Protein AF-0000000080697615 (afdb_homodimer)

InterPro domains:
  IPR006282 Thiamin pyrophosphokinase [TIGR01378] (57-234)
  IPR006282 Thiamin pyrophosphokinase [cd07995] (45-213)
  IPR007371 Thiamin pyrophosphokinase, catalytic domain [PF04263] (63-151)
  IPR036759 Thiamin pyrophosphokinase, catalytic domain superfamily [G3DSA:3.40.50.10240] (43-241)
  IPR036759 Thiamin pyrophosphokinase, catalytic domain superfamily [SSF63999] (60-153)
  IPR053149 Thiamine pyrophosphokinase [PTHR41299] (43-237)

pLDDT: mean 80.04, std 23.29, range [20.88, 98.75]

Sequence (500 aa):
MSPNCAVFRGGCQKAGRGCETVAFFEATAFSRVYQEREGMMGETVWLLLAGDFVRPSRMPRADEVVIAVDGGMRHAAALGVVPQWWLGDFDSSDALDATSPRLSFPVEKDETDFELALAFVRARWPQAHLWVLGADGDEADHGFANLWVLPRFGLPTLLLGRNGTRAFASGAAAWQLCGQPGDKVSVFALSPLQGLRYQGLRWRADGLALPPFVALAARNALAAEAATVRWQSGDGVVFTPPGVTVVWAGMSPNCAVFRGGCQKAGRGCETVAFFEATAFSRVYQEREGMMGETVWLLLAGDFVRPSRMPRADEVVIAVDGGMRHAAALGVVPQWWLGDFDSSDALDATSPRLSFPVEKDETDFELALAFVRARWPQAHLWVLGADGDEADHGFANLWVLPRFGLPTLLLGRNGTRAFASGAAAWQLCGQPGDKVSVFALSPLQGLRYQGLRWRADGLALPPFVALAARNALAAEAATVRWQSGDGVVFTPPGVTVVWAG

Foldseek 3Di:
DPPQAPDDPDPDDQDDDPPPLLVSVVPDPPCPPPVPVVPCAAAEEEEFEQAAFDDAPDADDPPHAYEYEVNSVVCQVVRVHQHQEYEYQDDPPCPPPRPHRYDHDDPPDPDDSLVSVLSVCCSSHVNYAYEYHRQCHPDPVSVVVSVLCCVVSFHFYWYGHHWWIKTKHFAWFKKKKFAAWQWWKFKAFPAWFFQKAKDQWPDTDGGDTHHHPDRPRGGITGRHRMMMIITHGGMMMMTTGPGMHMDTDD/DDPQQPDDPDPDDQDDDPPPLLVSVVPDPPCPPPVPVLPCAAAEEEEFEQAAFDDAPDADDPPHAYEYEVNSVVCQVVRPHQHQEYEYQDDPPCPPPRPHRYDHDDPPDPDDSLVSVLVVCCSRHVAYAYEYHRQCHPDPVSVVVSVLCCVVSFHFYWYGHHFWIKTKHFAWFKKKKFAAWQWWKFKAFPAWFFQKAKDQWPDTDGGDTHHHPDRPRGGITGNHRMMMIITHGGMMMMTTGPGMHMDTDD

Secondary structure (DSSP, 8-state):
--TT-B-------SSSS---HHHHHHHSTHHHHTTS-----S-EEEEE-SS--PPPSSPPPTTSEEEEEGGGGGGHHHHT---SEEEE---TT-----SS-EEEPPSS-SS-HHHHHHHHHHHH-TT-EEEEES-S-SSHHHHHHHHHTHHHH---EEEEETTEEEEEEESSEEEEEE--TT-EEEEEESS-EEEEEEESBSS--EEEEE-SS--TT-SEEBSSSEEEEEESBSEEEEEE-TT-EEEE--/--TT-B-------SSSS---HHHHHHHSTHHHHTTSS----S-EEEEE-SS--PPPSSPPPTTSEEEEEGGGGGGHHHHT---SEEEE---TT-----SS-EEEPPSS-SS-HHHHHHHHHHHH-TT-EEEEES---SSHHHHHHHHHTHHHH---EEEEETTEEEEEEESSEEEEEE--TT-EEEEEESS-EEEEEEESBSS--EEEEE-SS--TT-SEEBSSSEEEEEESBSEEEEEE-TT-EEEE--

Radius of gyration: 23.94 Å; Cα contacts (8 Å, |Δi|>4): 1175; chains: 2; bounding box: 60×71×45 Å

Nearest PDB structures (foldseek):
  3lm8-assembly6_D  TM=7.750E-01  e=5.392E-15  Bacillus subtilis
  3lm8-assembly1_A  TM=7.821E-01  e=7.785E-15  Bacillus subtilis
  3lm8-assembly5_C  TM=7.900E-01  e=2.491E-14  Bacillus subtilis
  3mel-assembly2_D  TM=7.832E-01  e=1.726E-14  Enterococcus faecalis
  3cq9-assembly2_D  TM=6.881E-01  e=2.045E-12  Lactiplantibacillus plantarum WCFS1

Solvent-accessible surface area (backbone atoms only — not comparable to full-atom values): 26390 Å² total; per-residue (Å²): 131,82,81,66,67,60,77,53,84,62,86,53,75,81,80,84,76,85,70,55,67,63,51,58,57,63,71,36,74,62,58,68,74,63,53,69,81,60,79,64,65,84,30,51,35,36,38,27,35,63,27,57,49,50,83,64,94,64,74,87,54,89,92,42,49,34,32,20,37,54,68,6,51,72,50,29,68,82,66,71,48,79,38,67,33,34,34,30,70,62,57,88,74,63,72,69,85,59,94,38,52,48,46,40,46,47,79,61,54,56,61,48,68,64,54,50,49,51,50,52,43,45,73,74,40,73,60,30,38,36,40,30,38,11,41,31,42,85,42,57,63,46,31,48,44,62,60,48,32,40,70,72,70,45,49,39,31,38,35,28,18,68,47,17,36,39,40,34,33,38,42,55,31,28,37,35,38,36,46,49,62,64,43,47,34,26,44,41,28,78,34,59,27,34,41,29,30,48,42,40,41,65,63,84,36,86,51,40,71,40,60,48,42,52,50,61,51,42,72,36,23,28,60,33,52,46,30,38,44,34,30,55,32,30,31,38,36,37,33,33,46,72,80,49,41,76,40,88,65,79,131,83,79,67,68,59,76,53,82,62,85,55,75,82,83,84,77,85,72,53,70,64,52,59,59,64,70,38,75,62,58,68,75,59,52,69,79,58,80,66,60,89,30,51,34,36,38,26,34,63,26,57,48,49,84,66,94,65,74,88,54,91,90,42,49,35,33,18,37,54,67,6,50,71,51,28,66,82,68,71,49,78,38,67,33,33,36,29,70,63,57,88,72,63,69,71,84,61,95,38,53,51,46,42,47,46,78,62,53,55,60,48,69,65,55,50,49,50,50,52,44,43,74,75,38,75,62,28,37,35,41,29,39,12,41,31,42,84,41,55,61,47,31,46,44,63,59,48,32,42,70,72,70,44,49,38,31,36,34,30,18,68,47,17,36,39,41,33,34,40,43,55,31,30,38,34,38,38,46,48,61,65,43,47,33,27,44,43,26,79,33,58,27,33,41,28,30,48,42,40,42,64,64,81,35,85,51,40,71,40,58,49,42,50,52,61,50,43,73,36,24,28,61,35,50,47,30,38,45,33,30,55,31,31,30,38,36,38,33,33,44,69,81,49,43,76,40,88,65,79

Structure (mmCIF, N/CA/C/O backbone):
data_AF-0000000080697615-model_v1
#
loop_
_entity.id
_entity.type
_entity.pdbx_description
1 polymer 'Thiamine diphosphokinase'
#
loop_
_atom_site.group_PDB
_atom_site.id
_atom_site.type_symbol
_atom_site.label_atom_id
_atom_site.label_alt_id
_atom_site.label_comp_id
_atom_site.label_asym_id
_atom_site.label_entity_id
_atom_site.label_seq_id
_atom_site.pdbx_PDB_ins_code
_atom_site.Cartn_x
_atom_site.Cartn_y
_atom_site.Cartn_z
_atom_site.occupancy
_atom_site.B_iso_or_equiv
_atom_site.auth_seq_id
_atom_site.auth_comp_id
_atom_site.auth_asym_id
_atom_site.auth_atom_id
_atom_site.pdbx_PDB_model_num
ATOM 1 N N . MET A 1 1 ? -31.172 -27.266 -18.75 1 21.06 1 MET A N 1
ATOM 2 C CA . MET A 1 1 ? -30.875 -26.656 -17.453 1 21.06 1 MET A CA 1
ATOM 3 C C . MET A 1 1 ? -29.453 -27 -17.016 1 21.06 1 MET A C 1
ATOM 5 O O . MET A 1 1 ? -29.125 -28.172 -16.797 1 21.06 1 MET A O 1
ATOM 9 N N . SER A 1 2 ? -28.469 -26.266 -17.547 1 24.81 2 SER A N 1
ATOM 10 C CA . SER A 1 2 ? -27.078 -26.656 -17.406 1 24.81 2 SER A CA 1
ATOM 11 C C . SER A 1 2 ? -26.641 -26.656 -15.945 1 24.81 2 SER A C 1
ATOM 13 O O . SER A 1 2 ? -26.906 -25.688 -15.219 1 24.81 2 SER A O 1
ATOM 15 N N . PRO A 1 3 ? -26.344 -27.812 -15.328 1 31.22 3 PRO A N 1
ATOM 16 C CA . PRO A 1 3 ? -26.156 -28.172 -13.922 1 31.22 3 PRO A CA 1
ATOM 17 C C . PRO A 1 3 ? -25.031 -27.375 -13.258 1 31.22 3 PRO A C 1
ATOM 19 O O . PRO A 1 3 ? -24.828 -27.484 -12.047 1 31.22 3 PRO A O 1
ATOM 22 N N . ASN A 1 4 ? -24.219 -26.719 -14.008 1 29.08 4 ASN A N 1
ATOM 23 C CA . ASN A 1 4 ? -22.922 -26.469 -13.406 1 29.08 4 ASN A CA 1
ATOM 24 C C . ASN A 1 4 ? -22.906 -25.156 -12.602 1 29.08 4 ASN A C 1
ATOM 26 O O . ASN A 1 4 ? -21.859 -24.547 -12.43 1 29.08 4 ASN A O 1
ATOM 30 N N . CYS A 1 5 ? -24.031 -24.469 -12.523 1 30.78 5 CYS A N 1
ATOM 31 C CA . CYS A 1 5 ? -23.953 -23.25 -11.742 1 30.78 5 CYS A CA 1
ATOM 32 C C . CYS A 1 5 ? -24.172 -23.531 -10.258 1 30.78 5 CYS A C 1
ATOM 34 O O . CYS A 1 5 ? -25.25 -23.953 -9.852 1 30.78 5 CYS A O 1
ATOM 36 N N . ALA A 1 6 ? -23.156 -23.797 -9.477 1 29.69 6 ALA A N 1
ATOM 37 C CA . ALA A 1 6 ? -23.359 -23.906 -8.031 1 29.69 6 ALA A CA 1
ATOM 38 C C . ALA A 1 6 ? -23.594 -22.531 -7.41 1 29.69 6 ALA A C 1
ATOM 40 O O . ALA A 1 6 ? -22.766 -21.625 -7.57 1 29.69 6 ALA A O 1
ATOM 41 N N . VAL A 1 7 ? -24.891 -22.125 -7.266 1 30.88 7 VAL A N 1
ATOM 42 C CA . VAL A 1 7 ? -25.281 -20.922 -6.559 1 30.88 7 VAL A CA 1
ATOM 43 C C . VAL A 1 7 ? -25.125 -21.125 -5.055 1 30.88 7 VAL A C 1
ATOM 45 O O . VAL A 1 7 ? -25.672 -22.078 -4.496 1 30.88 7 VAL A O 1
ATOM 48 N N . PHE A 1 8 ? -24.188 -20.547 -4.445 1 28.41 8 PHE A N 1
ATOM 49 C CA . PHE A 1 8 ? -23.969 -20.578 -3.004 1 28.41 8 PHE A CA 1
ATOM 50 C C . PHE A 1 8 ? -24.906 -19.609 -2.295 1 28.41 8 PHE A C 1
ATOM 52 O O . PHE A 1 8 ? -24.984 -18.422 -2.65 1 28.41 8 PHE A O 1
ATOM 59 N N . ARG A 1 9 ? -25.953 -20.125 -1.684 1 27.36 9 ARG A N 1
ATOM 60 C CA . ARG A 1 9 ? -26.906 -19.359 -0.871 1 27.36 9 ARG A CA 1
ATOM 61 C C . ARG A 1 9 ? -26.406 -19.234 0.565 1 27.36 9 ARG A C 1
ATOM 63 O O . ARG A 1 9 ? -26.781 -20.031 1.432 1 27.36 9 ARG A O 1
ATOM 70 N N . GLY A 1 10 ? -25.047 -19.203 0.944 1 28.56 10 GLY A N 1
ATOM 71 C CA . GLY A 1 10 ? -24.797 -19.062 2.371 1 28.56 10 GLY A CA 1
ATOM 72 C C . GLY A 1 10 ? -24.859 -17.625 2.854 1 28.56 10 GLY A C 1
ATOM 73 O O . GLY A 1 10 ? -24.391 -16.719 2.17 1 28.56 10 GLY A O 1
ATOM 74 N N . GLY A 1 11 ? -25.875 -17.219 3.643 1 28.22 11 GLY A N 1
ATOM 75 C CA . GLY A 1 11 ? -26.109 -15.945 4.301 1 28.22 11 GLY A CA 1
ATOM 76 C C . GLY A 1 11 ? -25 -15.562 5.262 1 28.22 11 GLY A C 1
ATOM 77 O O . GLY A 1 11 ? -24.844 -16.188 6.32 1 28.22 11 GLY A O 1
ATOM 78 N N . CYS A 1 12 ? -23.781 -15.32 4.891 1 29.42 12 CYS A N 1
ATOM 79 C CA . CYS A 1 12 ? -22.75 -14.906 5.836 1 29.42 12 CYS A CA 1
ATOM 80 C C . CYS A 1 12 ? -22.969 -13.477 6.305 1 29.42 12 CYS A C 1
ATOM 82 O O . CYS A 1 12 ? -23.031 -12.555 5.488 1 29.42 12 CYS A O 1
ATOM 84 N N . GLN A 1 13 ? -23.578 -13.258 7.422 1 26.97 13 GLN A N 1
ATOM 85 C CA . GLN A 1 13 ? -23.797 -11.961 8.055 1 26.97 13 GLN A CA 1
ATOM 86 C C . GLN A 1 13 ? -22.469 -11.359 8.531 1 26.97 13 GLN A C 1
ATOM 88 O O . GLN A 1 13 ? -21.547 -12.078 8.914 1 26.97 13 GLN A O 1
ATOM 93 N N . LYS A 1 14 ? -22.203 -9.992 8.367 1 32.75 14 LYS A N 1
ATOM 94 C CA . LYS A 1 14 ? -21 -9.227 8.648 1 32.75 14 LYS A CA 1
ATOM 95 C C . LYS A 1 14 ? -20.469 -9.539 10.047 1 32.75 14 LYS A C 1
ATOM 97 O O . LYS A 1 14 ? -19.391 -9.078 10.43 1 32.75 14 LYS A O 1
ATOM 102 N N . ALA A 1 15 ? -21.219 -9.602 11.234 1 32.94 15 ALA A N 1
ATOM 103 C CA . ALA A 1 15 ? -20.609 -9.445 12.555 1 32.94 15 ALA A CA 1
ATOM 104 C C . ALA A 1 15 ? -19.812 -10.688 12.938 1 32.94 15 ALA A C 1
ATOM 106 O O . ALA A 1 15 ? -18.625 -10.586 13.305 1 32.94 15 ALA A O 1
ATOM 107 N N . GLY A 1 16 ? -20.156 -11.484 14.188 1 28.3 16 GLY A N 1
ATOM 108 C CA . GLY A 1 16 ? -19.547 -12.227 15.273 1 28.3 16 GLY A CA 1
ATOM 109 C C . GLY A 1 16 ? -18.891 -13.523 14.812 1 28.3 16 GLY A C 1
ATOM 110 O O . GLY A 1 16 ? -18.109 -14.125 15.547 1 28.3 16 GLY A O 1
ATOM 111 N N . ARG A 1 17 ? -19.672 -14.578 14.141 1 29.02 17 ARG A N 1
ATOM 112 C CA . ARG A 1 17 ? -19.156 -15.945 14.172 1 29.02 17 ARG A CA 1
ATOM 113 C C . ARG A 1 17 ? -18.016 -16.125 13.18 1 29.02 17 ARG A C 1
ATOM 115 O O . ARG A 1 17 ? -17.984 -15.453 12.148 1 29.02 17 ARG A O 1
ATOM 122 N N . GLY A 1 18 ? -16.781 -16.594 13.633 1 29.5 18 GLY A N 1
ATOM 123 C CA . GLY A 1 18 ? -15.633 -17.094 12.914 1 29.5 18 GLY A CA 1
ATOM 124 C C . GLY A 1 18 ? -16 -17.828 11.633 1 29.5 18 GLY A C 1
ATOM 125 O O . GLY A 1 18 ? -16.375 -19 11.672 1 29.5 18 GLY A O 1
ATOM 126 N N . CYS A 1 19 ? -16.844 -17.359 10.891 1 31.31 19 CYS A N 1
ATOM 127 C CA . CYS A 1 19 ? -17.297 -18.094 9.711 1 31.31 19 CYS A CA 1
ATOM 128 C C . CYS A 1 19 ? -16.109 -18.547 8.867 1 31.31 19 CYS A C 1
ATOM 130 O O . CYS A 1 19 ? -15.305 -17.719 8.43 1 31.31 19 CYS A O 1
ATOM 132 N N . GLU A 1 20 ? -15.688 -19.75 9.055 1 32.34 20 GLU A N 1
ATOM 133 C CA . GLU A 1 20 ? -14.609 -20.469 8.391 1 32.34 20 GLU A CA 1
ATOM 134 C C . GLU A 1 20 ? -14.773 -20.438 6.875 1 32.34 20 GLU A C 1
ATOM 136 O O . GLU A 1 20 ? -15.758 -20.938 6.344 1 32.34 20 GLU A O 1
ATOM 141 N N . THR A 1 21 ? -14.422 -19.375 6.262 1 39.41 21 THR A N 1
ATOM 142 C CA . THR A 1 21 ? -14.25 -19.344 4.812 1 39.41 21 THR A CA 1
ATOM 143 C C . THR A 1 21 ? -13.867 -20.719 4.273 1 39.41 21 THR A C 1
ATOM 145 O O . THR A 1 21 ? -14.352 -21.141 3.223 1 39.41 21 THR A O 1
ATOM 148 N N . VAL A 1 22 ? -13.078 -21.484 5.117 1 38.03 22 VAL A N 1
ATOM 149 C CA . VAL A 1 22 ? -12.664 -22.828 4.684 1 38.03 22 VAL A CA 1
ATOM 150 C C . VAL A 1 22 ? -13.891 -23.719 4.543 1 38.03 22 VAL A C 1
ATOM 152 O O . VAL A 1 22 ? -13.977 -24.516 3.607 1 38.03 22 VAL A O 1
ATOM 155 N N . ALA A 1 23 ? -14.789 -23.547 5.469 1 39.25 23 ALA A N 1
ATOM 156 C CA . ALA A 1 23 ? -15.961 -24.422 5.465 1 39.25 23 ALA A CA 1
ATOM 157 C C . ALA A 1 23 ? -16.781 -24.234 4.191 1 39.25 23 ALA A C 1
ATOM 159 O O . ALA A 1 23 ? -17.359 -25.188 3.674 1 39.25 23 ALA A O 1
ATOM 160 N N . PHE A 1 24 ? -16.719 -23.016 3.734 1 40.12 24 PHE A N 1
ATOM 161 C CA . PHE A 1 24 ? -17.453 -22.75 2.5 1 40.12 24 PHE A CA 1
ATOM 162 C C . PHE A 1 24 ? -16.938 -23.625 1.363 1 40.12 24 PHE A C 1
ATOM 164 O O . PHE A 1 24 ? -17.719 -24.203 0.61 1 40.12 24 PHE A O 1
ATOM 171 N N . PHE A 1 25 ? -15.617 -23.766 1.325 1 41.84 25 PHE A N 1
ATOM 172 C CA . PHE A 1 25 ? -15.062 -24.531 0.217 1 41.84 25 PHE A CA 1
ATOM 173 C C . PHE A 1 25 ? -15.227 -26.031 0.452 1 41.84 25 PHE A C 1
ATOM 175 O O . PHE A 1 25 ? -15.328 -26.797 -0.5 1 41.84 25 PHE A O 1
ATOM 182 N N . GLU A 1 26 ? -15.242 -26.406 1.756 1 40.88 26 GLU A N 1
ATOM 183 C CA . GLU A 1 26 ? -15.414 -27.844 2.029 1 40.88 26 GLU A CA 1
ATOM 184 C C . GLU A 1 26 ? -16.828 -28.297 1.68 1 40.88 26 GLU A C 1
ATOM 186 O O . GLU A 1 26 ? -17.031 -29.422 1.217 1 40.88 26 GLU A O 1
ATOM 191 N N . ALA A 1 27 ? -17.719 -27.531 2.094 1 35.09 27 ALA A N 1
ATOM 192 C CA . ALA A 1 27 ? -19.094 -28.016 1.936 1 35.09 27 ALA A CA 1
ATOM 193 C C . ALA A 1 27 ? -19.5 -28.031 0.465 1 35.09 27 ALA A C 1
ATOM 195 O O . ALA A 1 27 ? -20.547 -28.578 0.113 1 35.09 27 ALA A O 1
ATOM 196 N N . THR A 1 28 ? -18.844 -27.234 -0.337 1 35.12 28 THR A N 1
ATOM 197 C CA . THR A 1 28 ? -19.312 -27.266 -1.722 1 35.12 28 THR A CA 1
ATOM 198 C C . THR A 1 28 ? -18.719 -28.469 -2.459 1 35.12 28 THR A C 1
ATOM 200 O O . THR A 1 28 ? -17.594 -28.906 -2.15 1 35.12 28 THR A O 1
ATOM 203 N N . ALA A 1 29 ? -19.562 -29.328 -3.189 1 35.41 29 ALA A N 1
ATOM 204 C CA . ALA A 1 29 ? -19.344 -30.438 -4.109 1 35.41 29 ALA A CA 1
ATOM 205 C C . ALA A 1 29 ? -18.078 -30.234 -4.934 1 35.41 29 ALA A C 1
ATOM 207 O O . ALA A 1 29 ? -17.719 -31.078 -5.766 1 35.41 29 ALA A O 1
ATOM 208 N N . PHE A 1 30 ? -17.531 -29.156 -4.664 1 35.88 30 PHE A N 1
ATOM 209 C CA . PHE A 1 30 ? -16.359 -28.875 -5.488 1 35.88 30 PHE A CA 1
ATOM 210 C C . PHE A 1 30 ? -15.234 -29.859 -5.176 1 35.88 30 PHE A C 1
ATOM 212 O O . PHE A 1 30 ? -14.297 -30.031 -5.961 1 35.88 30 PHE A O 1
ATOM 219 N N . SER A 1 31 ? -15.258 -30.438 -3.965 1 34.12 31 SER A N 1
ATOM 220 C CA . SER A 1 31 ? -14.188 -31.375 -3.645 1 34.12 31 SER A CA 1
ATOM 221 C C . SER A 1 31 ? -14.195 -32.562 -4.594 1 34.12 31 SER A C 1
ATOM 223 O O . SER A 1 31 ? -13.133 -33.062 -4.977 1 34.12 31 SER A O 1
ATOM 225 N N . ARG A 1 32 ? -15.398 -33.031 -4.93 1 32.75 32 ARG A N 1
ATOM 226 C CA . ARG A 1 32 ? -15.438 -34.344 -5.562 1 32.75 32 ARG A CA 1
ATOM 227 C C . ARG A 1 32 ? -14.891 -34.281 -6.984 1 32.75 32 ARG A C 1
ATOM 229 O O . ARG A 1 32 ? -14.203 -35.219 -7.43 1 32.75 32 ARG A O 1
ATOM 236 N N . VAL A 1 33 ? -15.469 -33.344 -7.762 1 32.59 33 VAL A N 1
ATOM 237 C CA . VAL A 1 33 ? -15.148 -33.5 -9.18 1 32.59 33 VAL A CA 1
ATOM 238 C C . VAL A 1 33 ? -13.656 -33.25 -9.398 1 32.59 33 VAL A C 1
ATOM 240 O O . VAL A 1 33 ? -13.039 -33.906 -10.234 1 32.59 33 VAL A O 1
ATOM 243 N N . TYR A 1 34 ? -13.078 -32.188 -8.828 1 36.53 34 TYR A N 1
ATOM 244 C CA . TYR A 1 34 ? -11.758 -31.797 -9.312 1 36.53 34 TYR A CA 1
ATOM 245 C C . TYR A 1 34 ? -10.656 -32.469 -8.508 1 36.53 34 TYR A C 1
ATOM 247 O O . TYR A 1 34 ? -9.492 -32.062 -8.578 1 36.53 34 TYR A O 1
ATOM 255 N N . GLN A 1 35 ? -10.945 -33.312 -7.609 1 34.34 35 GLN A N 1
ATOM 256 C CA . GLN A 1 35 ? -9.867 -34.062 -6.961 1 34.34 35 GLN A CA 1
ATOM 257 C C . GLN A 1 35 ? -8.922 -34.656 -7.996 1 34.34 35 GLN A C 1
ATOM 259 O O . GLN A 1 35 ? -7.879 -35.219 -7.641 1 34.34 35 GLN A O 1
ATOM 264 N N . GLU A 1 36 ? -9.414 -34.969 -9.117 1 35.38 36 GLU A N 1
ATOM 265 C CA . GLU A 1 36 ? -8.555 -35.844 -9.891 1 35.38 36 GLU A CA 1
ATOM 266 C C . GLU A 1 36 ? -7.207 -35.219 -10.18 1 35.38 36 GLU A C 1
ATOM 268 O O . GLU A 1 36 ? -6.18 -35.875 -10.242 1 35.38 36 GLU A O 1
ATOM 273 N N . ARG A 1 37 ? -7.176 -33.969 -10.844 1 36.06 37 ARG A N 1
ATOM 274 C CA . ARG A 1 37 ? -5.848 -33.625 -11.352 1 36.06 37 ARG A CA 1
ATOM 275 C C . ARG A 1 37 ? -4.93 -33.188 -10.219 1 36.06 37 ARG A C 1
ATOM 277 O O . ARG A 1 37 ? -4.848 -31.984 -9.922 1 36.06 37 ARG A O 1
ATOM 284 N N . GLU A 1 38 ? -4.824 -33.688 -9.023 1 38.09 38 GLU A N 1
ATOM 285 C CA . GLU A 1 38 ? -4.008 -33.656 -7.812 1 38.09 38 GLU A CA 1
ATOM 286 C C . GLU A 1 38 ? -2.529 -33.469 -8.156 1 38.09 38 GLU A C 1
ATOM 288 O O . GLU A 1 38 ? -1.716 -33.188 -7.273 1 38.09 38 GLU A O 1
ATOM 293 N N . GLY A 1 39 ? -2.049 -34.125 -9.164 1 37.28 39 GLY A N 1
ATOM 294 C CA . GLY A 1 39 ? -0.603 -34.219 -9.281 1 37.28 39 GLY A CA 1
ATOM 295 C C . GLY A 1 39 ? 0.08 -32.875 -9.367 1 37.28 39 GLY A C 1
ATOM 296 O O . GLY A 1 39 ? 1.247 -32.781 -9.758 1 37.28 39 GLY A O 1
ATOM 297 N N . MET A 1 40 ? -0.704 -31.75 -9.602 1 42.31 40 MET A N 1
ATOM 298 C CA . MET A 1 40 ? 0.077 -30.578 -9.992 1 42.31 40 MET A CA 1
ATOM 299 C C . MET A 1 40 ? 0.768 -29.953 -8.781 1 42.31 40 MET A C 1
ATOM 301 O O . MET A 1 40 ? 0.127 -29.281 -7.977 1 42.31 40 MET A O 1
ATOM 305 N N . MET A 1 41 ? 1.613 -30.656 -8.047 1 46.56 41 MET A N 1
ATOM 306 C CA . MET A 1 41 ? 2.389 -30.328 -6.855 1 46.56 41 MET A CA 1
ATOM 307 C C . MET A 1 41 ? 2.621 -28.812 -6.762 1 46.56 41 MET A C 1
ATOM 309 O O . MET A 1 41 ? 2.104 -28.156 -5.859 1 46.56 41 MET A O 1
ATOM 313 N N . GLY A 1 42 ? 3.797 -28.359 -7.367 1 55.12 42 GLY A N 1
ATOM 314 C CA . GLY A 1 42 ? 4.406 -27.031 -7.246 1 55.12 42 GLY A CA 1
ATOM 315 C C . GLY A 1 42 ? 3.83 -26.031 -8.219 1 55.12 42 GLY A C 1
ATOM 316 O O . GLY A 1 42 ? 4.496 -25.625 -9.172 1 55.12 42 GLY A O 1
ATOM 317 N N . GLU A 1 43 ? 2.391 -25.656 -8.148 1 82.12 43 GLU A N 1
ATOM 318 C CA . GLU A 1 43 ? 1.573 -25.203 -9.266 1 82.12 43 GLU A CA 1
ATOM 319 C C . GLU A 1 43 ? 1.539 -23.672 -9.336 1 82.12 43 GLU A C 1
ATOM 321 O O . GLU A 1 43 ? 1.586 -23 -8.305 1 82.12 43 GLU A O 1
ATOM 326 N N . THR A 1 44 ? 1.914 -23.25 -10.547 1 93.31 44 THR A N 1
ATOM 327 C CA . THR A 1 44 ? 1.674 -21.859 -10.898 1 93.31 44 THR A CA 1
ATOM 328 C C . THR A 1 44 ? 0.188 -21.609 -11.148 1 93.31 44 THR A C 1
ATOM 330 O O . THR A 1 44 ? -0.451 -22.344 -11.906 1 93.31 44 THR A O 1
ATOM 333 N N . VAL A 1 45 ? -0.41 -20.766 -10.383 1 96.12 45 VAL A N 1
ATOM 334 C CA . VAL A 1 45 ? -1.797 -20.359 -10.586 1 96.12 45 VAL A CA 1
ATOM 335 C C . VAL A 1 45 ? -1.848 -18.891 -11.008 1 96.12 45 VAL A C 1
ATOM 337 O O . VAL A 1 45 ? -1.179 -18.047 -10.414 1 96.12 45 VAL A O 1
ATOM 340 N N . TRP A 1 46 ? -2.625 -18.641 -12.062 1 95.44 46 TRP A N 1
ATOM 341 C CA . TRP A 1 46 ? -2.84 -17.281 -12.547 1 95.44 46 TRP A CA 1
ATOM 342 C C . TRP A 1 46 ? -4.203 -16.75 -12.117 1 95.44 46 TRP A C 1
ATOM 344 O O . TRP A 1 46 ? -5.219 -17.422 -12.289 1 95.44 46 TRP A O 1
ATOM 354 N N . LEU A 1 47 ? -4.207 -15.625 -11.477 1 96.25 47 LEU A N 1
ATOM 355 C CA . LEU A 1 47 ? -5.441 -14.906 -11.18 1 96.25 47 LEU A CA 1
ATOM 356 C C . LEU A 1 47 ? -5.566 -13.656 -12.039 1 96.25 47 LEU A C 1
ATOM 358 O O . LEU A 1 47 ? -4.68 -12.797 -12.031 1 96.25 47 LEU A O 1
ATOM 362 N N . LEU A 1 48 ? -6.648 -13.539 -12.789 1 93.94 48 LEU A N 1
ATOM 363 C CA . LEU A 1 48 ? -6.906 -12.367 -13.625 1 93.94 48 LEU A CA 1
ATOM 364 C C . LEU A 1 48 ? -7.887 -11.422 -12.938 1 93.94 48 LEU A C 1
ATOM 366 O O . LEU A 1 48 ? -9.055 -11.766 -12.742 1 93.94 48 LEU A O 1
ATOM 370 N N . LEU A 1 49 ? -7.391 -10.266 -12.578 1 92.75 49 LEU A N 1
ATOM 371 C CA . LEU A 1 49 ? -8.25 -9.219 -12.039 1 92.75 49 LEU A CA 1
ATOM 372 C C . LEU A 1 49 ? -8.602 -8.195 -13.117 1 92.75 49 LEU A C 1
ATOM 374 O O . LEU A 1 49 ? -8.148 -8.305 -14.258 1 92.75 49 LEU A O 1
ATOM 378 N N . ALA A 1 50 ? -9.375 -7.184 -12.75 1 87.88 50 ALA A N 1
ATOM 379 C CA . ALA A 1 50 ? -10 -6.332 -13.758 1 87.88 50 ALA A CA 1
ATOM 380 C C . ALA A 1 50 ? -9.117 -5.133 -14.086 1 87.88 50 ALA A C 1
ATOM 382 O O . ALA A 1 50 ? -9.352 -4.441 -15.078 1 87.88 50 ALA A O 1
ATOM 383 N N . GLY A 1 51 ? -8.133 -4.871 -13.289 1 85.5 51 GLY A N 1
ATOM 384 C CA . GLY A 1 51 ? -7.305 -3.697 -13.531 1 85.5 51 GLY A CA 1
ATOM 385 C C . GLY A 1 51 ? -6.363 -3.857 -14.703 1 85.5 51 GLY A C 1
ATOM 386 O O . GLY A 1 51 ? -6.281 -4.938 -15.297 1 85.5 51 GLY A O 1
ATOM 387 N N . ASP A 1 52 ? -5.738 -2.707 -15.039 1 81 52 ASP A N 1
ATOM 388 C CA . ASP A 1 52 ? -4.727 -2.727 -16.094 1 81 52 ASP A CA 1
ATOM 389 C C . ASP A 1 52 ? -3.41 -3.307 -15.578 1 81 52 ASP A C 1
ATOM 391 O O . ASP A 1 52 ? -3.168 -3.336 -14.367 1 81 52 ASP A O 1
ATOM 395 N N . PHE A 1 53 ? -2.68 -3.893 -16.516 1 76.94 53 PHE A N 1
ATOM 396 C CA . PHE A 1 53 ? -1.377 -4.441 -16.156 1 76.94 53 PHE A CA 1
ATOM 397 C C . PHE A 1 53 ? -0.425 -4.398 -17.344 1 76.94 53 PHE A C 1
ATOM 399 O O . PHE A 1 53 ? -0.86 -4.277 -18.5 1 76.94 53 PHE A O 1
ATOM 406 N N . VAL A 1 54 ? 0.806 -4.426 -16.953 1 76.06 54 VAL A N 1
ATOM 407 C CA . VAL A 1 54 ? 1.842 -4.574 -17.969 1 76.06 54 VAL A CA 1
ATOM 408 C C . VAL A 1 54 ? 1.854 -6.012 -18.484 1 76.06 54 VAL A C 1
ATOM 410 O O . VAL A 1 54 ? 1.52 -6.945 -17.766 1 76.06 54 VAL A O 1
ATOM 413 N N . ARG A 1 55 ? 2.293 -6.117 -19.703 1 80.19 55 ARG A N 1
ATOM 414 C CA . ARG A 1 55 ? 2.424 -7.457 -20.25 1 80.19 55 ARG A CA 1
ATOM 415 C C . ARG A 1 55 ? 3.344 -8.32 -19.391 1 80.19 55 ARG A C 1
ATOM 417 O O . ARG A 1 55 ? 4.453 -7.906 -19.062 1 80.19 55 ARG A O 1
ATOM 424 N N . PRO A 1 56 ? 2.83 -9.453 -19 1 87.38 56 PRO A N 1
ATOM 425 C CA . PRO A 1 56 ? 3.693 -10.336 -18.203 1 87.38 56 PRO A CA 1
ATOM 426 C C . PRO A 1 56 ? 4.918 -10.812 -18.984 1 87.38 56 PRO A C 1
ATOM 428 O O . PRO A 1 56 ? 4.934 -10.766 -20.203 1 87.38 56 PRO A O 1
ATOM 431 N N . SER A 1 57 ? 5.941 -11.188 -18.25 1 85.62 57 SER A N 1
ATOM 432 C CA . SER A 1 57 ? 7.195 -11.641 -18.844 1 85.62 57 SER A CA 1
ATOM 433 C C . SER A 1 57 ? 6.992 -12.93 -19.625 1 85.62 57 SER A C 1
ATOM 435 O O . SER A 1 57 ? 7.836 -13.305 -20.453 1 85.62 57 SER A O 1
ATOM 437 N N . ARG A 1 58 ? 5.926 -13.633 -19.281 1 86.38 58 ARG A N 1
ATOM 438 C CA . ARG A 1 58 ? 5.543 -14.828 -20.031 1 86.38 58 ARG A CA 1
ATOM 439 C C . ARG A 1 58 ? 4.035 -15.055 -19.953 1 86.38 58 ARG A C 1
ATOM 441 O O . ARG A 1 58 ? 3.357 -14.492 -19.094 1 86.38 58 ARG A O 1
ATOM 448 N N . MET A 1 59 ? 3.67 -15.93 -20.906 1 89 59 MET A N 1
ATOM 449 C CA . MET A 1 59 ? 2.258 -16.297 -20.922 1 89 59 MET A CA 1
ATOM 450 C C . MET A 1 59 ? 2.021 -17.578 -20.109 1 89 59 MET A C 1
ATOM 452 O O . MET A 1 59 ? 2.951 -18.359 -19.891 1 89 59 MET A O 1
ATOM 456 N N . PRO A 1 60 ? 0.729 -17.672 -19.609 1 90.69 60 PRO A N 1
ATOM 457 C CA . PRO A 1 60 ? 0.434 -18.938 -18.938 1 90.69 60 PRO A CA 1
ATOM 458 C C . PRO A 1 60 ? 0.638 -20.156 -19.828 1 90.69 60 PRO A C 1
ATOM 460 O O . PRO A 1 60 ? 0.289 -20.109 -21.016 1 90.69 60 PRO A O 1
ATOM 463 N N . ARG A 1 61 ? 1.217 -21.172 -19.25 1 88.44 61 ARG A N 1
ATOM 464 C CA . ARG A 1 61 ? 1.347 -22.438 -19.953 1 88.44 61 ARG A CA 1
ATOM 465 C C . ARG A 1 61 ? 0.06 -23.25 -19.859 1 88.44 61 ARG A C 1
ATOM 467 O O . ARG A 1 61 ? -0.775 -23.016 -19 1 88.44 61 ARG A O 1
ATOM 474 N N . ALA A 1 62 ? -0.036 -24.234 -20.703 1 84.88 62 ALA A N 1
ATOM 475 C CA . ALA A 1 62 ? -1.252 -25.031 -20.812 1 84.88 62 ALA A CA 1
ATOM 476 C C . ALA A 1 62 ? -1.491 -25.844 -19.547 1 84.88 62 ALA A C 1
ATOM 478 O O . ALA A 1 62 ? -2.637 -26.141 -19.203 1 84.88 62 ALA A O 1
ATOM 479 N N . ASP A 1 63 ? -0.465 -26.188 -18.875 1 86.69 63 ASP A N 1
ATOM 480 C CA . ASP A 1 63 ? -0.576 -27.031 -17.688 1 86.69 63 ASP A CA 1
ATOM 481 C C . ASP A 1 63 ? -0.745 -26.203 -16.422 1 86.69 63 ASP A C 1
ATOM 483 O O . ASP A 1 63 ? -0.789 -26.75 -15.32 1 86.69 63 ASP A O 1
ATOM 487 N N . GLU A 1 64 ? -0.848 -24.891 -16.562 1 90.88 64 GLU A N 1
ATOM 488 C CA . GLU A 1 64 ? -1.025 -24.016 -15.414 1 90.88 64 GLU A CA 1
ATOM 489 C C . GLU A 1 64 ? -2.484 -23.594 -15.258 1 90.88 64 GLU A C 1
ATOM 491 O O . GLU A 1 64 ? -3.256 -23.641 -16.219 1 90.88 64 GLU A O 1
ATOM 496 N N . VAL A 1 65 ? -2.822 -23.328 -14.047 1 92.25 65 VAL A N 1
ATOM 497 C CA . VAL A 1 65 ? -4.203 -23 -13.719 1 92.25 65 VAL A CA 1
ATOM 498 C C . VAL A 1 65 ? -4.426 -21.484 -13.891 1 92.25 65 VAL A C 1
ATOM 500 O O . VAL A 1 65 ? -3.627 -20.672 -13.422 1 92.25 65 VAL A O 1
ATOM 503 N N . VAL A 1 66 ? -5.508 -21.141 -14.617 1 93.25 66 VAL A N 1
ATOM 504 C CA . VAL A 1 66 ? -5.906 -19.75 -14.789 1 93.25 66 VAL A CA 1
ATOM 505 C C . VAL A 1 66 ? -7.316 -19.547 -14.242 1 93.25 66 VAL A C 1
ATOM 507 O O . VAL A 1 66 ? -8.234 -20.297 -14.578 1 93.25 66 VAL A O 1
ATOM 510 N N . ILE A 1 67 ? -7.445 -18.578 -13.359 1 93.31 67 ILE A N 1
ATOM 511 C CA . ILE A 1 67 ? -8.719 -18.234 -12.734 1 93.31 67 ILE A CA 1
ATOM 512 C C . ILE A 1 67 ? -9.039 -16.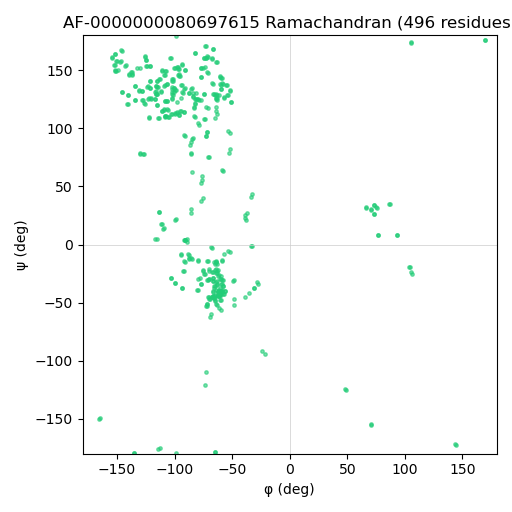766 -13 1 93.31 67 ILE A C 1
ATOM 514 O O . ILE A 1 67 ? -8.219 -15.891 -12.727 1 93.31 67 ILE A O 1
ATOM 518 N N . ALA A 1 68 ? -10.203 -16.484 -13.555 1 93.31 68 ALA A N 1
ATOM 519 C CA . ALA A 1 68 ? -10.68 -15.109 -13.711 1 93.31 68 ALA A CA 1
ATOM 520 C C . ALA A 1 68 ? -11.555 -14.695 -12.539 1 93.31 68 ALA A C 1
ATOM 522 O O . ALA A 1 68 ? -12.383 -15.477 -12.062 1 93.31 68 ALA A O 1
ATOM 523 N N . VAL A 1 69 ? -11.32 -13.477 -12.094 1 91.06 69 VAL A N 1
ATOM 524 C CA . VAL A 1 69 ? -12.117 -12.922 -11 1 91.06 69 VAL A CA 1
ATOM 525 C C . VAL A 1 69 ? -12.922 -11.734 -11.5 1 91.06 69 VAL A C 1
ATOM 527 O O . VAL A 1 69 ? -12.359 -10.758 -12.008 1 91.06 69 VAL A O 1
ATOM 530 N N . ASP A 1 70 ? -14.156 -11.781 -11.422 1 87.88 70 ASP A N 1
ATOM 531 C CA . ASP A 1 70 ? -15.078 -10.734 -11.867 1 87.88 70 ASP A CA 1
ATOM 532 C C . ASP A 1 70 ? -14.734 -10.273 -13.273 1 87.88 70 ASP A C 1
ATOM 534 O O . ASP A 1 70 ? -14.648 -11.078 -14.203 1 87.88 70 ASP A O 1
ATOM 538 N N . GLY A 1 71 ? -14.531 -9.008 -13.414 1 86.12 71 GLY A N 1
ATOM 539 C CA . GLY A 1 71 ? -14.258 -8.422 -14.719 1 86.12 71 GLY A CA 1
ATOM 540 C C . GLY A 1 71 ? -12.922 -8.844 -15.289 1 86.12 71 GLY A C 1
ATOM 541 O O . GLY A 1 71 ? -12.594 -8.516 -16.422 1 86.12 71 GLY A O 1
ATOM 542 N N . GLY A 1 72 ? -12.172 -9.609 -14.547 1 89.56 72 GLY A N 1
ATOM 543 C CA . GLY A 1 72 ? -10.883 -10.086 -15.023 1 89.56 72 GLY A CA 1
ATOM 544 C C . GLY A 1 72 ? -10.984 -10.992 -16.234 1 89.56 72 GLY A C 1
ATOM 545 O O . GLY A 1 72 ? -10.008 -11.203 -16.953 1 89.56 72 GLY A O 1
ATOM 546 N N . MET A 1 73 ? -12.141 -11.445 -16.484 1 89.12 73 MET A N 1
ATOM 547 C CA . MET A 1 73 ? -12.391 -12.312 -17.641 1 89.12 73 MET A CA 1
ATOM 548 C C . MET A 1 73 ? -12.07 -11.594 -18.938 1 89.12 73 MET A C 1
ATOM 550 O O . MET A 1 73 ? -11.703 -12.234 -19.938 1 89.12 73 MET A O 1
ATOM 554 N N . ARG A 1 74 ? -12.156 -10.375 -18.875 1 87.44 74 ARG A N 1
ATOM 555 C CA . ARG A 1 74 ? -11.953 -9.57 -20.078 1 87.44 74 ARG A CA 1
ATOM 556 C C . ARG A 1 74 ? -10.531 -9.734 -20.609 1 87.44 74 ARG A C 1
ATOM 558 O O . ARG A 1 74 ? -10.273 -9.477 -21.781 1 87.44 74 ARG A O 1
ATOM 565 N N . HIS A 1 75 ? -9.625 -10.125 -19.766 1 87.81 75 HIS A N 1
ATOM 566 C CA . HIS A 1 75 ? -8.227 -10.227 -20.156 1 87.81 75 HIS A CA 1
ATOM 567 C C . HIS A 1 75 ? -7.926 -11.594 -20.766 1 87.81 75 HIS A C 1
ATOM 569 O O . HIS A 1 75 ? -6.879 -11.781 -21.391 1 87.81 75 HIS A O 1
ATOM 575 N N . ALA A 1 76 ? -8.773 -12.531 -20.672 1 86.81 76 ALA A N 1
ATOM 576 C CA . ALA A 1 76 ? -8.516 -13.914 -21.062 1 86.81 76 ALA A CA 1
ATOM 577 C C . ALA A 1 76 ? -8.211 -14.023 -22.547 1 86.81 76 ALA A C 1
ATOM 579 O O . ALA A 1 76 ? -7.254 -14.695 -22.953 1 86.81 76 ALA A O 1
ATOM 580 N N . ALA A 1 77 ? -8.977 -13.352 -23.297 1 81.06 77 ALA A N 1
ATOM 581 C CA . ALA A 1 77 ? -8.805 -13.422 -24.734 1 81.06 77 ALA A CA 1
ATOM 582 C C . ALA A 1 77 ? -7.457 -12.844 -25.156 1 81.06 77 ALA A C 1
ATOM 584 O O . ALA A 1 77 ? -6.75 -13.438 -25.984 1 81.06 77 ALA A O 1
ATOM 585 N N . ALA A 1 78 ? -7.152 -11.711 -24.547 1 80 78 ALA A N 1
ATOM 586 C CA . ALA A 1 78 ? -5.898 -11.039 -24.891 1 80 78 ALA A CA 1
ATOM 587 C C . ALA A 1 78 ? -4.699 -11.906 -24.516 1 80 78 ALA A C 1
ATOM 589 O O . ALA A 1 78 ? -3.646 -11.82 -25.141 1 80 78 ALA A O 1
ATOM 590 N N . LEU A 1 79 ? -4.918 -12.773 -23.578 1 83.69 79 LEU A N 1
ATOM 591 C CA . LEU A 1 79 ? -3.842 -13.641 -23.109 1 83.69 79 LEU A CA 1
ATOM 592 C C . LEU A 1 79 ? -3.875 -14.984 -23.844 1 83.69 79 LEU A C 1
ATOM 594 O O . LEU A 1 79 ? -2.951 -15.789 -23.703 1 83.69 79 LEU A O 1
ATOM 598 N N . GLY A 1 80 ? -4.891 -15.18 -24.578 1 82.62 80 GLY A N 1
ATOM 599 C CA . GLY A 1 80 ? -5.035 -16.422 -25.328 1 82.62 80 GLY A CA 1
ATOM 600 C C . GLY A 1 80 ? -5.32 -17.625 -24.453 1 82.62 80 GLY A C 1
ATOM 601 O O . GLY A 1 80 ? -4.844 -18.719 -24.734 1 82.62 80 GLY A O 1
ATOM 602 N N . VAL A 1 81 ? -5.988 -17.375 -23.344 1 86.06 81 VAL A N 1
ATOM 603 C CA . VAL A 1 81 ? -6.25 -18.484 -22.422 1 86.06 81 VAL A CA 1
ATOM 604 C C . VAL A 1 81 ? -7.75 -18.594 -22.156 1 86.06 81 VAL A C 1
ATOM 606 O O . VAL A 1 81 ? -8.492 -17.625 -22.359 1 86.06 81 VAL A O 1
ATOM 609 N N . VAL A 1 82 ? -8.125 -19.828 -21.828 1 84.62 82 VAL A N 1
ATOM 610 C CA . VAL A 1 82 ? -9.461 -20.062 -21.281 1 84.62 82 VAL A CA 1
ATOM 611 C C . VAL A 1 82 ? -9.359 -20.375 -19.781 1 84.62 82 VAL A C 1
ATOM 613 O O . VAL A 1 82 ? -8.867 -21.438 -19.391 1 84.62 82 VAL A O 1
ATOM 616 N N . PRO A 1 83 ? -9.789 -19.516 -18.984 1 91.12 83 PRO A N 1
ATOM 617 C CA . PRO A 1 83 ? -9.695 -19.766 -17.547 1 91.12 83 PRO A CA 1
ATOM 618 C C . PRO A 1 83 ? -10.445 -21.016 -17.109 1 91.12 83 PRO A C 1
ATOM 620 O O . PRO A 1 83 ? -11.547 -21.281 -17.594 1 91.12 83 PRO A O 1
ATOM 623 N N . GLN A 1 84 ? -9.875 -21.781 -16.266 1 86.56 84 GLN A N 1
ATOM 624 C CA . GLN A 1 84 ? -10.508 -22.984 -15.742 1 86.56 84 GLN A CA 1
ATOM 625 C C . GLN A 1 84 ? -11.664 -22.641 -14.805 1 86.56 84 GLN A C 1
ATOM 627 O O . GLN A 1 84 ? -12.625 -23.391 -14.695 1 86.56 84 GLN A O 1
ATOM 632 N N . TRP A 1 85 ? -11.469 -21.391 -14.133 1 87.38 85 TRP A N 1
ATOM 633 C CA . TRP A 1 85 ? -12.531 -20.922 -13.242 1 87.38 85 TRP A CA 1
ATOM 634 C C . TRP A 1 85 ? -12.797 -19.438 -13.43 1 87.38 85 TRP A C 1
ATOM 636 O O . TRP A 1 85 ? -11.875 -18.672 -13.742 1 87.38 85 TRP A O 1
ATOM 646 N N . TRP A 1 86 ? -14.047 -19.078 -13.273 1 87.75 86 TRP A N 1
ATOM 647 C CA . TRP A 1 86 ? -14.484 -17.688 -13.219 1 87.75 86 TRP A CA 1
ATOM 648 C C . TRP A 1 86 ? -15.219 -17.391 -11.914 1 87.75 86 TRP A C 1
ATOM 650 O O . TRP A 1 86 ? -16.312 -17.906 -11.688 1 87.75 86 TRP A O 1
ATOM 660 N N . LEU A 1 87 ? -14.516 -16.641 -11.141 1 87.81 87 LEU A N 1
ATOM 661 C CA . LEU A 1 87 ? -15.047 -16.344 -9.812 1 87.81 87 LEU A CA 1
ATOM 662 C C . LEU A 1 87 ? -15.672 -14.945 -9.773 1 87.81 87 LEU A C 1
ATOM 664 O O . LEU A 1 87 ? -15.141 -14.008 -10.367 1 87.81 87 LEU A O 1
ATOM 668 N N . GLY A 1 88 ? -16.781 -14.734 -9.102 1 82.88 88 GLY A N 1
ATOM 669 C CA . GLY A 1 88 ? -17.391 -13.422 -8.938 1 82.88 88 GLY A CA 1
ATOM 670 C C . GLY A 1 88 ? -18.781 -13.492 -8.336 1 82.88 88 GLY A C 1
ATOM 671 O O . GLY A 1 88 ? -19.234 -14.562 -7.918 1 82.88 88 GLY A O 1
ATOM 672 N N . ASP A 1 89 ? -19.312 -12.273 -8.102 1 75.5 89 ASP A N 1
ATOM 673 C CA . ASP A 1 89 ? -20.703 -12.18 -7.672 1 75.5 89 ASP A CA 1
ATOM 674 C C . ASP A 1 89 ? -21.656 -12.172 -8.867 1 75.5 89 ASP A C 1
ATOM 676 O O . ASP A 1 89 ? -22.047 -11.102 -9.336 1 75.5 89 ASP A O 1
ATOM 680 N N . PHE A 1 90 ? -21.844 -13.281 -9.352 1 70.44 90 PHE A N 1
ATOM 681 C CA . PHE A 1 90 ? -22.656 -13.391 -10.547 1 70.44 90 PHE A CA 1
ATOM 682 C C . PHE A 1 90 ? -24.141 -13.422 -10.188 1 70.44 90 PHE A C 1
ATOM 684 O O . PHE A 1 90 ? -24.516 -13.938 -9.141 1 70.44 90 PHE A O 1
ATOM 691 N N . ASP A 1 91 ? -24.781 -12.398 -10.719 1 57.03 91 ASP A N 1
ATOM 692 C CA . ASP A 1 91 ? -26.234 -12.555 -10.641 1 57.03 91 ASP A CA 1
ATOM 693 C C . ASP A 1 91 ? -26.719 -13.734 -11.484 1 57.03 91 ASP A C 1
ATOM 695 O O . ASP A 1 91 ? -26.047 -14.133 -12.438 1 57.03 91 ASP A O 1
ATOM 699 N N . SER A 1 92 ? -27.484 -14.586 -10.859 1 48.53 92 SER A N 1
ATOM 700 C CA . SER A 1 92 ? -28.062 -15.758 -11.5 1 48.53 92 SER A CA 1
ATOM 701 C C . SER A 1 92 ? -28.344 -15.508 -12.977 1 48.53 92 SER A C 1
ATOM 703 O O . SER A 1 92 ? -28.328 -16.438 -13.789 1 48.53 92 SER A O 1
ATOM 705 N N . SER A 1 93 ? -28.766 -14.328 -13.234 1 47.78 93 SER A N 1
ATOM 706 C CA . SER A 1 93 ? -29.297 -14.133 -14.57 1 47.78 93 SER A CA 1
ATOM 707 C C . SER A 1 93 ? -28.188 -13.953 -15.602 1 47.78 93 SER A C 1
ATOM 709 O O . SER A 1 93 ? -28.453 -13.852 -16.797 1 47.78 93 SER A O 1
ATOM 711 N N . ASP A 1 94 ? -27.062 -13.734 -15.078 1 49.66 94 ASP A N 1
ATOM 712 C CA . ASP A 1 94 ? -26.062 -13.375 -16.078 1 49.66 94 ASP A CA 1
ATOM 713 C C . ASP A 1 94 ? -25.703 -14.57 -16.953 1 49.66 94 ASP A C 1
ATOM 715 O O . ASP A 1 94 ? -25.203 -15.586 -16.453 1 49.66 94 ASP A O 1
ATOM 719 N N . ALA A 1 95 ? -26.609 -14.898 -17.875 1 45.5 95 ALA A N 1
ATOM 720 C CA . ALA A 1 95 ? -26.453 -15.883 -18.938 1 45.5 95 ALA A CA 1
ATOM 721 C C . ALA A 1 95 ? -25.031 -15.875 -19.5 1 45.5 95 ALA A C 1
ATOM 723 O O . ALA A 1 95 ? -24.844 -15.883 -20.719 1 45.5 95 ALA A O 1
ATOM 724 N N . LEU A 1 96 ? -24 -15.5 -18.766 1 47.47 96 LEU A N 1
ATOM 725 C CA . LEU A 1 96 ? -22.828 -15.344 -19.625 1 47.47 96 LEU A CA 1
ATOM 726 C C . LEU A 1 96 ? -22.422 -16.672 -20.25 1 47.47 96 LEU A C 1
ATOM 728 O O . LEU A 1 96 ? -22.5 -17.719 -19.609 1 47.47 96 LEU A O 1
ATOM 732 N N . ASP A 1 97 ? -22.5 -16.812 -21.484 1 47.34 97 ASP A N 1
ATOM 733 C CA . ASP A 1 97 ? -21.922 -17.688 -22.5 1 47.34 97 ASP A CA 1
ATOM 734 C C . ASP A 1 97 ? -20.453 -18 -22.188 1 47.34 97 ASP A C 1
ATOM 736 O O . ASP A 1 97 ? -19.688 -18.344 -23.094 1 47.34 97 ASP A O 1
ATOM 740 N N . ALA A 1 98 ? -20.062 -17.828 -20.844 1 56.44 98 ALA A N 1
ATOM 741 C CA . ALA A 1 98 ? -18.625 -18.047 -20.766 1 56.44 98 ALA A CA 1
ATOM 742 C C . ALA A 1 98 ? -18.297 -19.531 -20.734 1 56.44 98 ALA A C 1
ATOM 744 O O . ALA A 1 98 ? -19.016 -20.312 -20.109 1 56.44 98 ALA A O 1
ATOM 745 N N . THR A 1 99 ? -17.484 -20.031 -21.609 1 65.19 99 THR A N 1
ATOM 746 C CA . THR A 1 99 ? -16.906 -21.359 -21.797 1 65.19 99 THR A CA 1
ATOM 747 C C . THR A 1 99 ? -16.25 -21.844 -20.516 1 65.19 99 THR A C 1
ATOM 749 O O . THR A 1 99 ? -15.914 -23.031 -20.391 1 65.19 99 THR A O 1
ATOM 752 N N . SER A 1 100 ? -16.172 -20.906 -19.422 1 73 100 SER A N 1
ATOM 753 C CA . SER A 1 100 ? -15.5 -21.312 -18.188 1 73 100 SER A CA 1
ATOM 754 C C . SER A 1 100 ? -16.516 -21.562 -17.078 1 73 100 SER A C 1
ATOM 756 O O . SER A 1 100 ? -17.5 -20.844 -16.953 1 73 100 SER A O 1
ATOM 758 N N . PRO A 1 101 ? -16.281 -22.656 -16.297 1 75.38 101 PRO A N 1
ATOM 759 C CA . PRO A 1 101 ? -17.125 -22.875 -15.125 1 75.38 101 PRO A CA 1
ATOM 760 C C . PRO A 1 101 ? -17.141 -21.672 -14.18 1 75.38 101 PRO A C 1
ATOM 762 O O . PRO A 1 101 ? -16.094 -21.047 -13.953 1 75.38 101 PRO A O 1
ATOM 765 N N . ARG A 1 102 ? -18.297 -21.328 -13.68 1 76.62 102 ARG A N 1
ATOM 766 C CA . ARG A 1 102 ? -18.469 -20.172 -12.805 1 76.62 102 ARG A CA 1
ATOM 767 C C . ARG A 1 102 ? -18.578 -20.609 -11.352 1 76.62 102 ARG A C 1
ATOM 769 O O . ARG A 1 102 ? -19.219 -21.609 -11.039 1 76.62 102 ARG A O 1
ATOM 776 N N . LEU A 1 103 ? -17.797 -19.984 -10.539 1 75.81 103 LEU A N 1
ATOM 777 C CA . LEU A 1 103 ? -17.953 -20.094 -9.094 1 75.81 103 LEU A CA 1
ATOM 778 C C . LEU A 1 103 ? -18.5 -18.781 -8.508 1 75.81 103 LEU A C 1
ATOM 780 O O . LEU A 1 103 ? -17.828 -17.75 -8.539 1 75.81 103 LEU A O 1
ATOM 784 N N . SER A 1 104 ? -19.734 -18.828 -8.055 1 75.12 104 SER A N 1
ATOM 785 C CA . SER A 1 104 ? -20.406 -17.641 -7.562 1 75.12 104 SER A CA 1
ATOM 786 C C . SER A 1 104 ? -20.234 -17.5 -6.051 1 75.12 104 SER A C 1
ATOM 788 O O . SER A 1 104 ? -20.312 -18.484 -5.32 1 75.12 104 SER A O 1
ATOM 790 N N . PHE A 1 105 ? -19.844 -16.359 -5.637 1 73.44 105 PHE A N 1
ATOM 791 C CA . PHE A 1 105 ? -19.766 -16.016 -4.219 1 73.44 105 PHE A CA 1
ATOM 792 C C . PHE A 1 105 ? -21.016 -15.258 -3.771 1 73.44 105 PHE A C 1
ATOM 794 O O . PHE A 1 105 ? -21.688 -14.617 -4.586 1 73.44 105 PHE A O 1
ATOM 801 N N . PRO A 1 106 ? -21.344 -15.391 -2.408 1 65.19 106 PRO A N 1
ATOM 802 C CA . PRO A 1 106 ? -22.453 -14.578 -1.919 1 65.19 106 PRO A CA 1
ATOM 803 C C . PRO A 1 106 ? -22.188 -13.078 -2.076 1 65.19 106 PRO A C 1
ATOM 805 O O . PRO A 1 106 ? -21.062 -12.625 -1.924 1 65.19 106 PRO A O 1
ATOM 808 N N . VAL A 1 107 ? -23.219 -12.406 -2.35 1 60.47 107 VAL A N 1
ATOM 809 C CA . VAL A 1 107 ? -23.141 -10.961 -2.553 1 60.47 107 VAL A CA 1
ATOM 810 C C . VAL A 1 107 ? -22.797 -10.273 -1.236 1 60.47 107 VAL A C 1
ATOM 812 O O . VAL A 1 107 ? -22 -9.336 -1.213 1 60.47 107 VAL A O 1
ATOM 815 N N . GLU A 1 108 ? -23.547 -10.773 -0.212 1 58.84 108 GLU A N 1
ATOM 816 C CA . GLU A 1 108 ? -23.25 -10.188 1.09 1 58.84 108 GLU A CA 1
ATOM 817 C C . GLU A 1 108 ? -22.094 -10.906 1.775 1 58.84 108 GLU A C 1
ATOM 819 O O . GLU A 1 108 ? -22.266 -12.031 2.266 1 58.84 108 GLU A O 1
ATOM 824 N N . LYS A 1 109 ? -20.953 -10.469 1.5 1 66.56 109 LYS A N 1
ATOM 825 C CA . LYS A 1 109 ? -19.766 -11.086 2.068 1 66.56 109 LYS A CA 1
ATOM 826 C C . LYS A 1 109 ? -18.812 -10.031 2.621 1 66.56 109 LYS A C 1
ATOM 828 O O . LYS A 1 109 ? -18.859 -8.875 2.217 1 66.56 109 LYS A O 1
ATOM 833 N N . ASP A 1 110 ? -18.047 -10.492 3.641 1 77.38 110 ASP A N 1
ATOM 834 C CA . ASP A 1 110 ? -17.094 -9.633 4.336 1 77.38 110 ASP A CA 1
ATOM 835 C C . ASP A 1 110 ? -15.758 -9.594 3.6 1 77.38 110 ASP A C 1
ATOM 837 O O . ASP A 1 110 ? -14.922 -8.734 3.869 1 77.38 110 ASP A O 1
ATOM 841 N N . GLU A 1 111 ? -15.672 -10.516 2.684 1 84 111 GLU A N 1
ATOM 842 C CA . GLU A 1 111 ? -14.406 -10.609 1.958 1 84 111 GLU A CA 1
ATOM 843 C C . GLU A 1 111 ? -14.547 -10.086 0.531 1 84 111 GLU A C 1
ATOM 845 O O . GLU A 1 111 ? -15.625 -10.172 -0.06 1 84 111 GLU A O 1
ATOM 850 N N . THR A 1 112 ? -13.508 -9.562 0.038 1 86.12 112 THR A N 1
ATOM 8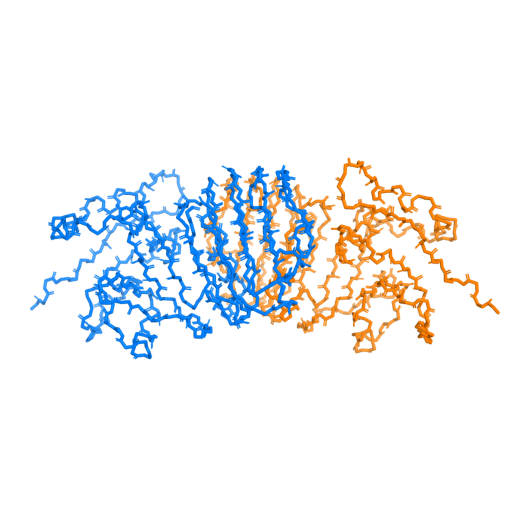51 C CA . THR A 1 112 ? -13.508 -9.156 -1.363 1 86.12 112 THR A CA 1
ATOM 852 C C . THR A 1 112 ? -13.445 -10.375 -2.279 1 86.12 112 THR A C 1
ATOM 854 O O . THR A 1 112 ? -13.062 -11.461 -1.846 1 86.12 112 THR A O 1
ATOM 857 N N . ASP A 1 113 ? -13.836 -10.141 -3.48 1 87 113 ASP A N 1
ATOM 858 C CA . ASP A 1 113 ? -13.75 -11.227 -4.449 1 87 113 ASP A CA 1
ATOM 859 C C . ASP A 1 113 ? -12.312 -11.719 -4.598 1 87 113 ASP A C 1
ATOM 861 O O . ASP A 1 113 ? -12.078 -12.914 -4.793 1 87 113 ASP A O 1
ATOM 865 N N . PHE A 1 114 ? -11.344 -10.906 -4.488 1 91.44 114 PHE A N 1
ATOM 866 C CA . PHE A 1 114 ? -9.938 -11.305 -4.555 1 91.44 114 PHE A CA 1
ATOM 867 C C . PHE A 1 114 ? -9.57 -12.18 -3.363 1 91.44 114 PHE A C 1
ATOM 869 O O . PHE A 1 114 ? -8.906 -13.203 -3.52 1 91.44 114 PHE A O 1
ATOM 876 N N . GLU A 1 115 ? -10.008 -11.773 -2.186 1 92.81 115 GLU A N 1
ATOM 877 C CA . GLU A 1 115 ? -9.758 -12.578 -0.997 1 92.81 115 GLU A CA 1
ATOM 878 C C . GLU A 1 115 ? -10.375 -13.969 -1.132 1 92.81 115 GLU A C 1
ATOM 880 O O . GLU A 1 115 ? -9.766 -14.961 -0.73 1 92.81 115 GLU A O 1
ATOM 885 N N . LEU A 1 116 ? -11.539 -13.969 -1.691 1 90.25 116 LEU A N 1
ATOM 886 C CA . LEU A 1 116 ? -12.203 -15.25 -1.882 1 90.25 116 LEU A CA 1
ATOM 887 C C . LEU A 1 116 ? -11.445 -16.109 -2.893 1 90.25 116 LEU A C 1
ATOM 889 O O . LEU A 1 116 ? -11.336 -17.328 -2.725 1 90.25 116 LEU A O 1
ATOM 893 N N . ALA A 1 117 ? -10.992 -15.461 -3.902 1 92.38 117 ALA A N 1
ATOM 894 C CA . ALA A 1 117 ? -10.172 -16.172 -4.887 1 92.38 117 ALA A CA 1
ATOM 895 C C . ALA A 1 117 ? -8.906 -16.734 -4.246 1 92.38 117 ALA A C 1
ATOM 897 O O . ALA A 1 117 ? -8.523 -17.875 -4.5 1 92.38 117 ALA A O 1
ATOM 898 N N . LEU A 1 118 ? -8.258 -15.961 -3.434 1 94.75 118 LEU A N 1
ATOM 899 C CA . LEU A 1 118 ? -7.055 -16.406 -2.732 1 94.75 118 LEU A CA 1
ATOM 900 C C . LEU A 1 118 ? -7.359 -17.594 -1.821 1 94.75 118 LEU A C 1
ATOM 902 O O . LEU A 1 118 ? -6.586 -18.547 -1.759 1 94.75 118 LEU A O 1
ATOM 906 N N . ALA A 1 119 ? -8.453 -17.469 -1.13 1 92.06 119 ALA A N 1
ATOM 907 C CA . ALA A 1 119 ? -8.867 -18.562 -0.253 1 92.06 119 ALA A CA 1
ATOM 908 C C . ALA A 1 119 ? -9.094 -19.859 -1.047 1 92.06 119 ALA A C 1
ATOM 910 O O . ALA A 1 119 ? -8.688 -20.938 -0.619 1 92.06 119 ALA A O 1
ATOM 911 N N . PHE A 1 120 ? -9.742 -19.672 -2.189 1 89.56 120 PHE A N 1
ATOM 912 C CA . PHE A 1 120 ? -10.008 -20.797 -3.08 1 89.56 120 PHE A CA 1
ATOM 913 C C . PHE A 1 120 ? -8.703 -21.453 -3.529 1 89.56 120 PHE A C 1
ATOM 915 O O . PHE A 1 120 ? -8.555 -22.672 -3.445 1 89.56 120 PHE A O 1
ATOM 922 N N . VAL A 1 121 ? -7.746 -20.656 -3.955 1 92.88 121 VAL A N 1
ATOM 923 C CA . VAL A 1 121 ? -6.465 -21.156 -4.438 1 92.88 121 VAL A CA 1
ATOM 924 C C . VAL A 1 121 ? -5.715 -21.844 -3.297 1 92.88 121 VAL A C 1
ATOM 926 O O . VAL A 1 121 ? -5.195 -22.938 -3.465 1 92.88 121 VAL A O 1
ATOM 929 N N . ARG A 1 122 ? -5.648 -21.188 -2.18 1 93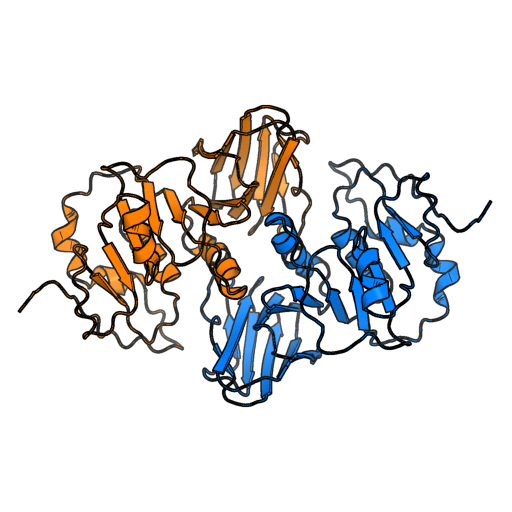.12 122 ARG A N 1
ATOM 930 C CA . ARG A 1 122 ? -4.922 -21.734 -1.038 1 93.12 122 ARG A CA 1
ATOM 931 C C . ARG A 1 122 ? -5.473 -23.109 -0.639 1 93.12 122 ARG A C 1
ATOM 933 O O . ARG A 1 122 ? -4.711 -24 -0.279 1 93.12 122 ARG A O 1
ATOM 940 N N . ALA A 1 123 ? -6.797 -23.234 -0.626 1 89.69 123 ALA A N 1
ATOM 941 C CA . ALA A 1 123 ? -7.449 -24.484 -0.243 1 89.69 123 ALA A CA 1
ATOM 942 C C . ALA A 1 123 ? -7.129 -25.594 -1.236 1 89.69 123 ALA A C 1
ATOM 944 O O . ALA A 1 123 ? -6.898 -26.734 -0.842 1 89.69 123 ALA A O 1
ATOM 945 N N . ARG A 1 124 ? -7.016 -25.266 -2.471 1 88.56 124 ARG A N 1
ATOM 946 C CA . ARG A 1 124 ? -6.871 -26.281 -3.518 1 88.56 124 ARG A CA 1
ATOM 947 C C . ARG A 1 124 ? -5.402 -26.547 -3.82 1 88.56 124 ARG A C 1
ATOM 949 O O . ARG A 1 124 ? -5.02 -27.688 -4.121 1 88.56 124 ARG A O 1
ATOM 956 N N . TRP A 1 125 ? -4.633 -25.5 -3.787 1 91.94 125 TRP A N 1
ATOM 957 C CA . TRP A 1 125 ? -3.205 -25.578 -4.078 1 91.94 125 TRP A CA 1
ATOM 958 C C . TRP A 1 125 ? -2.389 -24.891 -2.99 1 91.94 125 TRP A C 1
ATOM 960 O O . TRP A 1 125 ? -1.832 -23.812 -3.217 1 91.94 125 TRP A O 1
ATOM 970 N N . PRO A 1 126 ? -2.176 -25.5 -1.881 1 91.69 126 PRO A N 1
ATOM 971 C CA . PRO A 1 126 ? -1.56 -24.859 -0.715 1 91.69 126 PRO A CA 1
ATOM 972 C C . PRO A 1 126 ? -0.102 -24.469 -0.956 1 91.69 126 PRO A C 1
ATOM 974 O O . PRO A 1 126 ? 0.459 -23.672 -0.206 1 91.69 126 PRO A O 1
ATOM 977 N N . GLN A 1 127 ? 0.521 -25.016 -2.021 1 90.88 127 GLN A N 1
ATOM 978 C CA . GLN A 1 127 ? 1.92 -24.703 -2.293 1 90.88 127 GLN A CA 1
ATOM 979 C C . GLN A 1 127 ? 2.062 -23.875 -3.568 1 90.88 127 GLN A C 1
ATOM 981 O O . GLN A 1 127 ? 3.158 -23.766 -4.117 1 90.88 127 GLN A O 1
ATOM 986 N N . ALA A 1 128 ? 0.988 -23.281 -4.023 1 93.94 128 ALA A N 1
ATOM 987 C CA . ALA A 1 128 ? 0.984 -22.578 -5.301 1 93.94 128 ALA A CA 1
ATOM 988 C C . ALA A 1 128 ? 1.792 -21.281 -5.219 1 93.94 128 ALA A C 1
ATOM 990 O O . ALA A 1 128 ? 1.927 -20.703 -4.145 1 93.94 128 ALA A O 1
ATOM 991 N N . HIS A 1 129 ? 2.383 -20.969 -6.32 1 94.44 129 HIS A N 1
ATOM 992 C CA . HIS A 1 129 ? 2.871 -19.609 -6.582 1 94.44 129 HIS A CA 1
ATOM 993 C C . HIS A 1 129 ? 1.928 -18.859 -7.512 1 94.44 129 HIS A C 1
ATOM 995 O O . HIS A 1 129 ? 1.472 -19.406 -8.516 1 94.44 129 HIS A O 1
ATOM 1001 N N . LEU A 1 130 ? 1.671 -17.641 -7.168 1 97.31 130 LEU A N 1
ATOM 1002 C CA . LEU A 1 130 ? 0.587 -16.938 -7.844 1 97.31 130 LEU A CA 1
ATOM 1003 C C . LEU A 1 130 ? 1.135 -15.852 -8.766 1 97.31 130 LEU A C 1
ATOM 1005 O O . LEU A 1 130 ? 2.082 -15.148 -8.406 1 97.31 130 LEU A O 1
ATOM 1009 N N . TRP A 1 131 ? 0.565 -15.773 -9.953 1 95.81 131 TRP A N 1
ATOM 1010 C CA . TRP A 1 131 ? 0.626 -14.609 -10.836 1 95.81 131 TRP A CA 1
ATOM 1011 C C . TRP A 1 131 ? -0.708 -13.867 -10.852 1 95.81 131 TRP A C 1
ATOM 1013 O O . TRP A 1 131 ? -1.732 -14.438 -11.242 1 95.81 131 TRP A O 1
ATOM 1023 N N . VAL A 1 132 ? -0.678 -12.688 -10.391 1 96.5 132 VAL A N 1
ATOM 1024 C CA . VAL A 1 132 ? -1.904 -11.898 -10.367 1 96.5 132 VAL A CA 1
ATOM 1025 C C . VAL A 1 132 ? -1.802 -10.75 -11.375 1 96.5 132 VAL A C 1
ATOM 1027 O O . VAL A 1 132 ? -0.966 -9.859 -11.227 1 96.5 132 VAL A O 1
ATOM 1030 N N . LEU A 1 133 ? -2.633 -10.781 -12.398 1 93.62 133 LEU A N 1
ATOM 1031 C CA . LEU A 1 133 ? -2.678 -9.727 -13.406 1 93.62 133 LEU A CA 1
ATOM 1032 C C . LEU A 1 133 ? -3.771 -8.711 -13.078 1 93.62 133 LEU A C 1
ATOM 1034 O O . LEU A 1 133 ? -4.836 -9.078 -12.578 1 93.62 133 LEU A O 1
ATOM 1038 N N . GLY A 1 134 ? -3.504 -7.469 -13.391 1 90.5 134 GLY A N 1
ATOM 1039 C CA . GLY A 1 134 ? -4.496 -6.426 -13.188 1 90.5 134 GLY A CA 1
ATOM 1040 C C . GLY A 1 134 ? -4.695 -6.07 -11.727 1 90.5 134 GLY A C 1
ATOM 1041 O O . GLY A 1 134 ? -5.824 -5.816 -11.289 1 90.5 134 GLY A O 1
ATOM 1042 N N . ALA A 1 135 ? -3.617 -6.152 -11.016 1 85.75 135 ALA A N 1
ATOM 1043 C CA . ALA A 1 135 ? -3.695 -6.02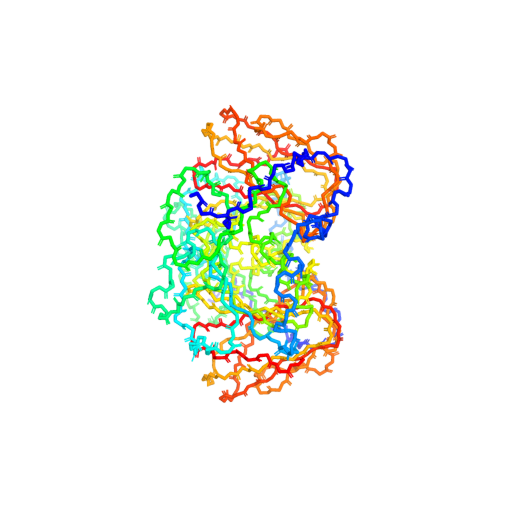7 -9.562 1 85.75 135 ALA A CA 1
ATOM 1044 C C . ALA A 1 135 ? -3.896 -4.57 -9.148 1 85.75 135 ALA A C 1
ATOM 1046 O O . ALA A 1 135 ? -4.34 -4.293 -8.031 1 85.75 135 ALA A O 1
ATOM 1047 N N . ASP A 1 136 ? -3.461 -3.668 -10.148 1 79.69 136 ASP A N 1
ATOM 1048 C CA . ASP A 1 136 ? -3.572 -2.254 -9.805 1 79.69 136 ASP A CA 1
ATOM 1049 C C . ASP A 1 136 ? -4.918 -1.686 -10.242 1 79.69 136 ASP A C 1
ATOM 1051 O O . ASP A 1 136 ? -5.48 -2.111 -11.25 1 79.69 136 ASP A O 1
ATOM 1055 N N . GLY A 1 137 ? -6.012 -1.587 -9.531 1 67.94 137 GLY A N 1
ATOM 1056 C CA . GLY A 1 137 ? -7.273 -0.963 -9.906 1 67.94 137 GLY A CA 1
ATOM 1057 C C . GLY A 1 137 ? -7.191 0.55 -9.969 1 67.94 137 GLY A C 1
ATOM 1058 O O . GLY A 1 137 ? -6.145 1.134 -9.695 1 67.94 137 GLY A O 1
ATOM 1059 N N . ASP A 1 138 ? -8.18 1.106 -10.664 1 66.56 138 ASP A N 1
ATOM 1060 C CA . ASP A 1 138 ? -8.289 2.559 -10.766 1 66.56 138 ASP A CA 1
ATOM 1061 C C . ASP A 1 138 ? -8.547 3.188 -9.398 1 66.56 138 ASP A C 1
ATOM 1063 O O . ASP A 1 138 ? -8.297 4.379 -9.203 1 66.56 138 ASP A O 1
ATOM 1067 N N . GLU A 1 139 ? -8.898 2.342 -8.555 1 77.06 139 GLU A N 1
ATOM 1068 C CA . GLU A 1 139 ? -9.219 2.828 -7.215 1 77.06 139 GLU A CA 1
ATOM 1069 C C . GLU A 1 139 ? -8.07 2.553 -6.242 1 77.06 139 GLU A C 1
ATOM 1071 O O . GLU A 1 139 ? -7.531 1.444 -6.211 1 77.06 139 GLU A O 1
ATOM 1076 N N . ALA A 1 140 ? -7.703 3.576 -5.52 1 79.19 140 ALA A N 1
ATOM 1077 C CA . ALA A 1 140 ? -6.547 3.5 -4.629 1 79.19 140 ALA A CA 1
ATOM 1078 C C . ALA A 1 140 ? -6.715 2.381 -3.605 1 79.19 140 ALA A C 1
ATOM 1080 O O . ALA A 1 140 ? -5.746 1.702 -3.254 1 79.19 140 ALA A O 1
ATOM 1081 N N . ASP A 1 141 ? -7.922 2.162 -3.16 1 87.88 141 ASP A N 1
ATOM 1082 C C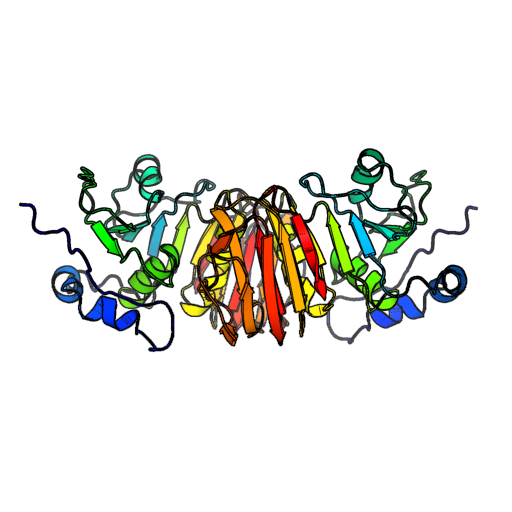A . ASP A 1 141 ? -8.133 1.18 -2.1 1 87.88 141 ASP A CA 1
ATOM 1083 C C . ASP A 1 141 ? -8 -0.243 -2.639 1 87.88 141 ASP A C 1
ATOM 1085 O O . ASP A 1 141 ? -7.602 -1.154 -1.91 1 87.88 141 ASP A O 1
ATOM 1089 N N . HIS A 1 142 ? -8.25 -0.405 -3.977 1 84.19 142 HIS A N 1
ATOM 1090 C CA . HIS A 1 142 ? -8.141 -1.738 -4.559 1 84.19 142 HIS A CA 1
ATOM 1091 C C . HIS A 1 142 ? -6.684 -2.174 -4.66 1 84.19 142 HIS A C 1
ATOM 1093 O O . HIS A 1 142 ? -6.328 -3.279 -4.246 1 84.19 142 HIS A O 1
ATOM 1099 N N . GLY A 1 143 ? -5.938 -1.341 -5.223 1 85.69 143 GLY A N 1
ATOM 1100 C CA . GLY A 1 143 ? -4.52 -1.658 -5.34 1 85.69 143 GLY A CA 1
ATOM 1101 C C . GLY A 1 143 ? -3.865 -1.955 -4.004 1 85.69 143 GLY A C 1
ATOM 1102 O O . GLY A 1 143 ? -3.113 -2.924 -3.877 1 85.69 143 GLY A O 1
ATOM 1103 N N . PHE A 1 144 ? -4.27 -1.169 -3.041 1 92 144 PHE A N 1
ATOM 1104 C CA . PHE A 1 144 ? -3.709 -1.382 -1.712 1 92 144 PHE A CA 1
ATOM 1105 C C . PHE A 1 144 ? -4.211 -2.691 -1.116 1 92 144 PHE A C 1
ATOM 1107 O O . PHE A 1 144 ? -3.424 -3.479 -0.582 1 92 144 PHE A O 1
ATOM 1114 N N . ALA A 1 145 ? -5.484 -2.936 -1.197 1 94.44 145 ALA A N 1
ATOM 1115 C CA . ALA A 1 145 ? -6.105 -4.117 -0.602 1 94.44 145 ALA A CA 1
ATOM 1116 C C . ALA A 1 145 ? -5.512 -5.398 -1.176 1 94.44 145 ALA A C 1
ATOM 1118 O O . ALA A 1 145 ? -5.27 -6.359 -0.442 1 94.44 145 ALA A O 1
ATOM 1119 N N . ASN A 1 146 ? -5.289 -5.391 -2.482 1 94 146 ASN A N 1
ATOM 1120 C CA . ASN A 1 146 ? -4.797 -6.59 -3.148 1 94 146 ASN A CA 1
ATOM 1121 C C . ASN A 1 146 ? -3.418 -6.992 -2.633 1 94 146 ASN A C 1
ATOM 1123 O O . ASN A 1 146 ? -3.102 -8.18 -2.557 1 94 146 ASN A O 1
ATOM 1127 N N . LEU A 1 147 ? -2.637 -6.035 -2.309 1 95.81 147 LEU A N 1
ATOM 1128 C CA . LEU A 1 147 ? -1.332 -6.309 -1.715 1 95.81 147 LEU A CA 1
ATOM 1129 C C . LEU A 1 147 ? -1.467 -6.617 -0.227 1 95.81 147 LEU A C 1
ATOM 1131 O O . LEU A 1 147 ? -0.834 -7.547 0.278 1 95.81 147 LEU A O 1
ATOM 1135 N N . TRP A 1 148 ? -2.324 -5.91 0.411 1 97.38 148 TRP A N 1
ATOM 1136 C CA . TRP A 1 148 ? -2.416 -5.875 1.866 1 97.38 148 TRP A CA 1
ATOM 1137 C C . TRP A 1 148 ? -2.863 -7.227 2.414 1 97.38 148 TRP A C 1
ATOM 1139 O O . TRP A 1 148 ? -2.416 -7.648 3.484 1 97.38 148 TRP A O 1
ATOM 1149 N N . VAL A 1 149 ? -3.645 -7.957 1.72 1 97.62 149 VAL A N 1
ATOM 1150 C CA . VAL A 1 149 ? -4.293 -9.141 2.268 1 97.62 149 VAL A CA 1
ATOM 1151 C C . VAL A 1 149 ? -3.385 -10.359 2.09 1 97.62 149 VAL A C 1
ATOM 1153 O O . VAL A 1 149 ? -3.637 -11.422 2.664 1 97.62 149 VAL A O 1
ATOM 1156 N N . LEU A 1 150 ? -2.318 -10.258 1.381 1 98.12 150 LEU A N 1
ATOM 1157 C CA . LEU A 1 150 ? -1.511 -11.383 0.932 1 98.12 150 LEU A CA 1
ATOM 1158 C C . LEU A 1 150 ? -0.939 -12.148 2.121 1 98.12 150 LEU A C 1
ATOM 1160 O O . LEU A 1 150 ? -0.916 -13.383 2.115 1 98.12 150 LEU A O 1
ATOM 1164 N N . PRO A 1 151 ? -0.464 -11.484 3.182 1 98.38 151 PRO A N 1
ATOM 1165 C CA . PRO A 1 151 ? 0.112 -12.234 4.301 1 98.38 151 PRO A CA 1
ATOM 1166 C C . PRO A 1 151 ? -0.873 -13.227 4.914 1 98.38 151 PRO A C 1
ATOM 1168 O O . PRO A 1 151 ? -0.462 -14.258 5.453 1 98.38 151 PRO A O 1
ATOM 1171 N N . ARG A 1 152 ? -2.133 -12.914 4.871 1 96.81 152 ARG A N 1
ATOM 1172 C CA . ARG A 1 152 ? -3.156 -13.789 5.434 1 96.81 152 ARG A CA 1
ATOM 1173 C C . ARG A 1 152 ? -3.145 -15.148 4.758 1 96.81 152 ARG A C 1
ATOM 1175 O O . ARG A 1 152 ? -3.447 -16.172 5.391 1 96.81 152 ARG A O 1
ATOM 1182 N N . PHE A 1 153 ? -2.748 -15.125 3.502 1 96.69 153 PHE A N 1
ATOM 1183 C CA . PHE A 1 153 ? -2.812 -16.359 2.732 1 96.69 153 PHE A CA 1
ATOM 1184 C C . PHE A 1 153 ? -1.428 -16.984 2.594 1 96.69 153 PHE A C 1
ATOM 1186 O O . PHE A 1 153 ? -1.303 -18.188 2.383 1 96.69 153 PHE A O 1
ATOM 1193 N N . GLY A 1 154 ? -0.386 -16.203 2.611 1 96.75 154 GLY A N 1
ATOM 1194 C CA . GLY A 1 154 ? 0.981 -16.672 2.785 1 96.75 154 GLY A CA 1
ATOM 1195 C C . GLY A 1 154 ? 1.56 -17.297 1.535 1 96.75 154 GLY A C 1
ATOM 1196 O O . GLY A 1 154 ? 2.615 -17.938 1.587 1 96.75 154 GLY A O 1
ATOM 1197 N N . LEU A 1 155 ? 0.878 -17.234 0.357 1 96.81 155 LEU A N 1
ATOM 1198 C CA . LEU A 1 155 ? 1.381 -17.797 -0.89 1 96.81 155 LEU A CA 1
ATOM 1199 C C . LEU A 1 155 ? 2.309 -16.812 -1.597 1 96.81 155 LEU A C 1
ATOM 1201 O O . LEU A 1 155 ? 2.006 -15.617 -1.683 1 96.81 155 LEU A O 1
ATOM 1205 N N . PRO A 1 156 ? 3.492 -17.312 -2.096 1 97.94 156 PRO A N 1
ATOM 1206 C CA . PRO A 1 156 ? 4.285 -16.422 -2.949 1 97.94 156 PRO A CA 1
ATOM 1207 C C . PRO A 1 156 ? 3.484 -15.867 -4.125 1 97.94 156 PRO A C 1
ATOM 1209 O O . PRO A 1 156 ? 2.82 -16.625 -4.836 1 97.94 156 PRO A O 1
ATOM 1212 N N . THR A 1 157 ? 3.508 -14.547 -4.309 1 98.06 157 THR A N 1
ATOM 1213 C CA . THR A 1 157 ? 2.594 -13.914 -5.25 1 98.06 157 THR A CA 1
ATOM 1214 C C . THR A 1 157 ? 3.299 -12.805 -6.023 1 98.06 157 THR A C 1
ATOM 1216 O O . THR A 1 157 ? 3.955 -11.945 -5.43 1 98.06 157 THR A O 1
ATOM 1219 N N . LEU A 1 158 ? 3.197 -12.852 -7.348 1 96.62 158 LEU A N 1
ATOM 1220 C CA . LEU A 1 158 ? 3.572 -11.734 -8.219 1 96.62 158 LEU A CA 1
ATOM 1221 C C . LEU A 1 158 ? 2.352 -10.898 -8.586 1 96.62 158 LEU A C 1
ATOM 1223 O O . LEU A 1 158 ? 1.429 -11.391 -9.234 1 96.62 158 LEU A O 1
ATOM 1227 N N . LEU A 1 159 ? 2.318 -9.719 -8.078 1 95.94 159 LEU A N 1
ATOM 1228 C CA . LEU A 1 159 ? 1.306 -8.758 -8.5 1 95.94 159 LEU A CA 1
ATOM 1229 C C . LEU A 1 159 ? 1.815 -7.902 -9.648 1 95.94 159 LEU A C 1
ATOM 1231 O O . LEU A 1 159 ? 2.73 -7.094 -9.469 1 95.94 159 LEU A O 1
ATOM 1235 N N . LEU A 1 160 ? 1.208 -8.055 -10.789 1 92.19 160 LEU A N 1
ATOM 1236 C CA . LEU A 1 160 ? 1.598 -7.258 -11.953 1 92.19 160 LEU A CA 1
ATOM 1237 C C . LEU A 1 160 ? 0.667 -6.066 -12.133 1 92.19 160 LEU A C 1
ATOM 1239 O O . LEU A 1 160 ? -0.536 -6.238 -12.336 1 92.19 160 LEU A O 1
ATOM 1243 N N . GLY A 1 161 ? 1.229 -4.898 -11.945 1 88 161 GLY A N 1
ATOM 1244 C CA . GLY A 1 161 ? 0.504 -3.658 -12.172 1 88 161 GLY A CA 1
ATOM 1245 C C . GLY A 1 161 ? 1.04 -2.863 -13.344 1 88 161 GLY A C 1
ATOM 1246 O O . GLY A 1 161 ? 1.936 -3.322 -14.055 1 88 161 GLY A O 1
ATOM 1247 N N . ARG A 1 162 ? 0.453 -1.654 -13.516 1 82.25 162 ARG A N 1
ATOM 1248 C CA . ARG A 1 162 ? 0.847 -0.786 -14.617 1 82.25 162 ARG A CA 1
ATOM 1249 C C . ARG A 1 162 ? 2.232 -0.193 -14.383 1 82.25 162 ARG A C 1
ATOM 1251 O O . ARG A 1 162 ? 3 0.004 -15.328 1 82.25 162 ARG A O 1
ATOM 1258 N N . ASN A 1 163 ? 2.568 -0.003 -13.117 1 83.56 163 ASN A N 1
ATOM 1259 C CA . ASN A 1 163 ? 3.779 0.749 -12.812 1 83.56 163 ASN A CA 1
ATOM 1260 C C . ASN A 1 163 ? 4.871 -0.153 -12.242 1 83.56 163 ASN A C 1
ATOM 1262 O O . ASN A 1 163 ? 5.863 0.333 -11.695 1 83.56 163 ASN A O 1
ATOM 1266 N N . GLY A 1 164 ? 4.652 -1.492 -12.391 1 88.06 164 GLY A N 1
ATOM 1267 C CA . GLY A 1 164 ? 5.691 -2.391 -11.914 1 88.06 164 GLY A CA 1
ATOM 1268 C C . GLY A 1 164 ? 5.145 -3.678 -11.32 1 88.06 164 GLY A C 1
ATOM 1269 O O . GLY A 1 164 ? 3.994 -4.043 -11.57 1 88.06 164 GLY A O 1
ATOM 1270 N N . THR A 1 165 ? 6.094 -4.402 -10.75 1 92.81 165 THR A N 1
ATOM 1271 C CA . THR A 1 165 ? 5.773 -5.691 -10.141 1 92.81 165 THR A CA 1
ATOM 1272 C C . THR A 1 165 ? 6 -5.652 -8.633 1 92.81 165 THR A C 1
ATOM 1274 O O . THR A 1 165 ? 6.965 -5.047 -8.164 1 92.81 165 THR A O 1
ATOM 1277 N N . ARG A 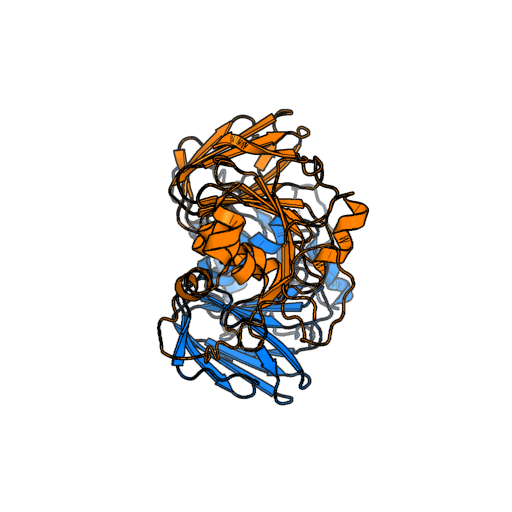1 166 ? 5.043 -6.203 -7.879 1 96.12 166 ARG A N 1
ATOM 1278 C CA . ARG A 1 166 ? 5.199 -6.48 -6.453 1 96.12 166 ARG A CA 1
ATOM 1279 C C . ARG A 1 166 ? 5.297 -7.977 -6.191 1 96.12 166 ARG A C 1
ATOM 1281 O O . ARG A 1 166 ? 4.371 -8.727 -6.5 1 96.12 166 ARG A O 1
ATOM 1288 N N . ALA A 1 167 ? 6.449 -8.375 -5.691 1 97.94 167 ALA A N 1
ATOM 1289 C CA . ALA A 1 167 ? 6.68 -9.789 -5.402 1 97.94 167 ALA A CA 1
ATOM 1290 C C . ALA A 1 167 ? 6.621 -10.055 -3.9 1 97.94 167 ALA A C 1
ATOM 1292 O O . ALA A 1 167 ? 7.516 -9.648 -3.156 1 97.94 167 ALA A O 1
ATOM 1293 N N . PHE A 1 168 ? 5.539 -10.758 -3.527 1 98.5 168 PHE A N 1
ATOM 1294 C CA . PHE A 1 168 ? 5.293 -11.023 -2.115 1 98.5 168 PHE A CA 1
ATOM 1295 C C . PHE A 1 168 ? 5.691 -12.445 -1.753 1 98.5 168 PHE A C 1
ATOM 1297 O O . PHE A 1 168 ? 5.477 -13.375 -2.533 1 98.5 168 PHE A O 1
ATOM 1304 N N . ALA A 1 169 ? 6.258 -12.594 -0.53 1 98.44 169 ALA A N 1
ATOM 1305 C CA . ALA A 1 169 ? 6.438 -13.938 0.028 1 98.44 169 ALA A CA 1
ATOM 1306 C C . ALA A 1 169 ? 6.414 -13.898 1.553 1 98.44 169 ALA A C 1
ATOM 1308 O O . ALA A 1 169 ? 6.781 -12.891 2.162 1 98.44 169 ALA A O 1
ATOM 1309 N N . SER A 1 170 ? 5.969 -14.969 2.137 1 97.94 170 SER A N 1
ATOM 1310 C CA . SER A 1 170 ? 5.965 -15.188 3.578 1 97.94 170 SER A CA 1
ATOM 1311 C C . SER A 1 170 ? 6.953 -16.281 3.971 1 97.94 170 SER A C 1
ATOM 1313 O O . SER A 1 170 ? 7.172 -17.234 3.211 1 97.94 170 SER A O 1
ATOM 1315 N N . GLY A 1 171 ? 7.543 -16.203 5.188 1 97.5 171 GLY A N 1
ATOM 1316 C CA . GLY A 1 171 ? 8.523 -17.188 5.621 1 97.5 171 GLY A CA 1
ATOM 1317 C C . GLY A 1 171 ? 9.844 -17.094 4.883 1 97.5 171 GLY A C 1
ATOM 1318 O O . GLY A 1 171 ? 10.258 -15.992 4.488 1 97.5 171 GLY A O 1
ATOM 1319 N N . ALA A 1 172 ? 10.57 -18.172 4.812 1 97.56 172 ALA A N 1
ATOM 1320 C CA . ALA A 1 172 ? 11.797 -18.203 4.016 1 97.56 172 ALA A CA 1
ATOM 1321 C C . ALA A 1 172 ? 11.484 -18.062 2.527 1 97.56 172 ALA A C 1
ATOM 1323 O O . ALA A 1 172 ? 10.602 -18.75 2.006 1 97.56 172 ALA A O 1
ATOM 1324 N N . ALA A 1 173 ? 12.195 -17.109 1.88 1 97.44 173 ALA A N 1
ATOM 1325 C CA . ALA A 1 173 ? 11.82 -16.812 0.498 1 97.44 173 ALA A CA 1
ATOM 1326 C C . ALA A 1 173 ? 13.023 -16.297 -0.295 1 97.44 173 ALA A C 1
ATOM 1328 O O . ALA A 1 173 ? 13.961 -15.742 0.279 1 97.44 173 ALA A O 1
ATOM 1329 N N . ALA A 1 174 ? 12.93 -16.516 -1.581 1 97.56 174 ALA A N 1
ATOM 1330 C CA . ALA A 1 174 ? 13.922 -15.992 -2.512 1 97.56 174 ALA A CA 1
ATOM 1331 C C . ALA A 1 174 ? 13.281 -15.609 -3.84 1 97.56 174 ALA A C 1
ATOM 1333 O O . ALA A 1 174 ? 12.453 -16.344 -4.371 1 97.56 174 ALA A O 1
ATOM 1334 N N . TRP A 1 175 ? 13.586 -14.422 -4.297 1 97.69 175 TRP A N 1
ATOM 1335 C CA . TRP A 1 175 ? 13.195 -13.945 -5.621 1 97.69 175 TRP A CA 1
ATOM 1336 C C . TRP A 1 175 ? 14.422 -13.688 -6.492 1 97.69 175 TRP A C 1
ATOM 1338 O O . TRP A 1 175 ? 15.414 -13.117 -6.023 1 97.69 175 TRP A O 1
ATOM 1348 N N . GLN A 1 176 ? 14.344 -14.109 -7.691 1 97.5 176 GLN A N 1
ATOM 1349 C CA . GLN A 1 176 ? 15.344 -13.758 -8.703 1 97.5 176 GLN A CA 1
ATOM 1350 C C . GLN A 1 176 ? 14.844 -12.617 -9.586 1 97.5 176 GLN A C 1
ATOM 1352 O O . GLN A 1 176 ? 13.695 -12.625 -10.039 1 97.5 176 GLN A O 1
ATOM 1357 N N . LEU A 1 177 ? 15.672 -11.68 -9.773 1 97.06 177 LEU A N 1
ATOM 1358 C CA . LEU A 1 177 ? 15.367 -10.5 -10.578 1 97.06 177 LEU A CA 1
ATOM 1359 C C . LEU A 1 177 ? 16.281 -10.438 -11.805 1 97.06 177 LEU A C 1
ATOM 1361 O O . LEU A 1 177 ? 17.484 -10.633 -11.695 1 97.06 177 LEU A O 1
ATOM 1365 N N . CYS A 1 178 ? 15.719 -10.211 -12.961 1 96.94 178 CYS A N 1
ATOM 1366 C CA . CYS A 1 178 ? 16.469 -10.031 -14.195 1 96.94 178 CYS A CA 1
ATOM 1367 C C . CYS A 1 178 ? 16.078 -8.734 -14.891 1 96.94 178 CYS A C 1
ATOM 1369 O O . CYS A 1 178 ? 14.906 -8.5 -15.18 1 96.94 178 CYS A O 1
ATOM 1371 N N . GLY A 1 179 ? 17.016 -7.879 -15.109 1 96.06 179 GLY A N 1
ATOM 1372 C CA . GLY A 1 179 ? 16.812 -6.586 -15.742 1 96.06 179 GLY A CA 1
ATOM 1373 C C . GLY A 1 179 ? 18.109 -5.93 -16.188 1 96.06 179 GLY A C 1
ATOM 1374 O O . GLY A 1 179 ? 19.031 -6.609 -16.641 1 96.06 179 GLY A O 1
ATOM 1375 N N . GLN A 1 180 ? 18.094 -4.633 -16.172 1 96.25 180 GLN A N 1
ATOM 1376 C CA . GLN A 1 180 ? 19.281 -3.852 -16.531 1 96.25 180 GLN A CA 1
ATOM 1377 C C . GLN A 1 180 ? 19.906 -3.197 -15.305 1 96.25 180 GLN A C 1
ATOM 1379 O O . GLN A 1 180 ? 19.203 -2.801 -14.375 1 96.25 180 GLN A O 1
ATOM 1384 N N . PRO A 1 181 ? 21.266 -3.121 -15.406 1 96.62 181 PRO A N 1
ATOM 1385 C CA . PRO A 1 181 ? 21.891 -2.367 -14.312 1 96.62 181 PRO A CA 1
ATOM 1386 C C . PRO A 1 181 ? 21.266 -0.99 -14.117 1 96.62 181 PRO A C 1
ATOM 1388 O O . PRO A 1 181 ? 20.984 -0.289 -15.094 1 96.62 181 PRO A O 1
ATOM 1391 N N . GLY A 1 182 ? 20.969 -0.678 -12.906 1 96 182 GLY A N 1
ATOM 1392 C CA . GLY A 1 182 ? 20.359 0.607 -12.609 1 96 182 GLY A CA 1
ATOM 1393 C C . GLY A 1 182 ? 18.875 0.505 -12.312 1 96 182 GLY A C 1
ATOM 1394 O O . GLY A 1 182 ? 18.297 1.408 -11.703 1 96 182 GLY A O 1
ATOM 1395 N N . ASP A 1 183 ? 18.234 -0.636 -12.742 1 95.12 183 ASP A N 1
ATOM 1396 C CA . ASP A 1 183 ? 16.828 -0.838 -12.422 1 95.12 183 ASP A CA 1
ATOM 1397 C C . ASP A 1 183 ? 16.609 -0.857 -10.914 1 95.12 183 ASP A C 1
ATOM 1399 O O . ASP A 1 183 ? 17.344 -1.517 -10.18 1 95.12 183 ASP A O 1
ATOM 1403 N N . LYS A 1 184 ? 15.648 -0.172 -10.453 1 94.94 184 LYS A N 1
ATOM 1404 C CA . LYS A 1 184 ? 15.414 -0.007 -9.023 1 94.94 184 LYS A CA 1
ATOM 1405 C C . LYS A 1 184 ? 14.766 -1.251 -8.422 1 94.94 184 LYS A C 1
ATOM 1407 O O . LYS A 1 184 ? 13.984 -1.934 -9.094 1 94.94 184 LYS A O 1
ATOM 1412 N N . VAL A 1 185 ? 15.18 -1.507 -7.219 1 96.75 185 VAL A N 1
ATOM 1413 C CA . VAL A 1 185 ? 14.625 -2.598 -6.422 1 96.75 185 VAL A CA 1
ATOM 1414 C C . VAL A 1 185 ? 14.344 -2.111 -5 1 96.75 185 VAL A C 1
ATOM 1416 O O . VAL A 1 185 ? 15.242 -1.586 -4.332 1 96.75 185 VAL A O 1
ATOM 1419 N N . SER A 1 186 ? 13.141 -2.252 -4.551 1 97 186 SER A N 1
ATOM 1420 C CA . SER A 1 186 ? 12.781 -1.878 -3.188 1 97 186 SER A CA 1
ATOM 1421 C C . SER A 1 186 ? 12.211 -3.066 -2.42 1 97 186 SER A C 1
ATOM 1423 O O . SER A 1 186 ? 11.406 -3.83 -2.959 1 97 186 SER A O 1
ATOM 1425 N N . VAL A 1 187 ? 12.672 -3.234 -1.183 1 98.19 187 VAL A N 1
ATOM 1426 C CA . VAL A 1 187 ? 12.125 -4.27 -0.311 1 98.19 187 VAL A CA 1
ATOM 1427 C C . VAL A 1 187 ? 11.445 -3.625 0.897 1 98.19 187 VAL A C 1
ATOM 1429 O O . VAL A 1 187 ? 12.016 -2.732 1.53 1 98.19 187 VAL A O 1
ATOM 1432 N N . PHE A 1 188 ? 10.227 -4.012 1.166 1 98.38 188 PHE A N 1
ATOM 1433 C CA . PHE A 1 188 ? 9.508 -3.582 2.359 1 98.38 188 PHE A CA 1
ATOM 1434 C C . PHE A 1 188 ? 9.086 -4.781 3.199 1 98.38 188 PHE A C 1
ATOM 1436 O O . PHE A 1 188 ? 8.68 -5.812 2.658 1 98.38 188 PHE A O 1
ATOM 1443 N N . ALA A 1 189 ? 9.195 -4.625 4.504 1 98.69 189 ALA A N 1
ATOM 1444 C CA . ALA A 1 189 ? 8.758 -5.648 5.445 1 98.69 189 ALA A CA 1
ATOM 1445 C C . ALA A 1 189 ? 7.332 -5.375 5.926 1 98.69 189 ALA A C 1
ATOM 1447 O O . ALA A 1 189 ? 7.082 -4.383 6.613 1 98.69 189 ALA A O 1
ATOM 1448 N N . LEU A 1 190 ? 6.398 -6.242 5.598 1 98.56 190 LEU A N 1
ATOM 1449 C CA . LEU A 1 190 ? 5.043 -6.133 6.125 1 98.56 190 LEU A CA 1
ATOM 1450 C C . LEU A 1 190 ? 4.977 -6.633 7.562 1 98.56 190 LEU A C 1
ATOM 1452 O O . LEU A 1 190 ? 4.152 -6.168 8.352 1 98.56 190 LEU A O 1
ATOM 1456 N N . SER A 1 191 ? 5.707 -7.57 7.898 1 98.06 191 SER A N 1
ATOM 1457 C CA . SER A 1 191 ? 6.098 -7.996 9.242 1 98.06 191 SER A CA 1
ATOM 1458 C C . SER A 1 191 ? 7.613 -8.078 9.375 1 98.06 191 SER A C 1
ATOM 1460 O O . SER A 1 191 ? 8.336 -8.062 8.375 1 98.06 191 SER A O 1
ATOM 1462 N N . PRO A 1 192 ? 8.203 -8.094 10.562 1 98 192 PRO A N 1
ATOM 1463 C CA . PRO A 1 192 ? 9.664 -8.078 10.68 1 98 192 PRO A CA 1
ATOM 1464 C C . PRO A 1 192 ? 10.336 -9.148 9.828 1 98 192 PRO A C 1
ATOM 1466 O O . PRO A 1 192 ? 10 -10.336 9.953 1 98 192 PRO A O 1
ATOM 1469 N N . LEU A 1 193 ? 11.211 -8.719 8.945 1 98.19 193 LEU A N 1
ATOM 1470 C CA . LEU A 1 193 ? 12 -9.625 8.125 1 98.19 193 LEU A CA 1
ATOM 1471 C C . LEU A 1 193 ? 13.328 -9.953 8.797 1 98.19 193 LEU A C 1
ATOM 1473 O O . LEU A 1 193 ? 14 -9.055 9.312 1 98.19 193 LEU A O 1
ATOM 1477 N N . GLN A 1 194 ? 13.672 -11.195 8.805 1 98.56 194 GLN A N 1
ATOM 1478 C CA . GLN A 1 194 ? 14.977 -11.617 9.305 1 98.56 194 GLN A CA 1
ATOM 1479 C C . GLN A 1 194 ? 15.82 -12.219 8.188 1 98.56 194 GLN A C 1
ATOM 1481 O O . GLN A 1 194 ? 15.297 -12.859 7.277 1 98.56 194 GLN A O 1
ATOM 1486 N N . GLY A 1 195 ? 17.094 -11.898 8.242 1 98.38 195 GLY A N 1
ATOM 1487 C CA . GLY A 1 195 ? 18.047 -12.555 7.359 1 98.38 195 GLY A CA 1
ATOM 1488 C C . GLY A 1 195 ? 17.969 -12.062 5.926 1 98.38 195 GLY A C 1
ATOM 1489 O O . GLY A 1 195 ? 18.156 -12.836 4.984 1 98.38 195 GLY A O 1
ATOM 1490 N N . LEU A 1 196 ? 17.641 -10.812 5.66 1 98.44 196 LEU A N 1
ATOM 1491 C CA . LEU A 1 196 ? 17.594 -10.25 4.316 1 98.44 196 LEU A CA 1
ATOM 1492 C C . LEU A 1 196 ? 18.984 -10.25 3.689 1 98.44 196 LEU A C 1
ATOM 1494 O O . LEU A 1 196 ? 19.953 -9.781 4.301 1 98.44 196 LEU A O 1
ATOM 1498 N N . ARG A 1 197 ? 19.047 -10.82 2.568 1 98.25 197 ARG A N 1
ATOM 1499 C CA . ARG A 1 197 ? 20.312 -10.922 1.839 1 98.25 197 ARG A CA 1
ATOM 1500 C C . ARG A 1 197 ? 20.125 -10.562 0.369 1 98.25 197 ARG A C 1
ATOM 1502 O O . ARG A 1 197 ? 19.141 -10.961 -0.252 1 98.25 197 ARG A O 1
ATOM 1509 N N . TYR A 1 198 ? 21.047 -9.797 -0.142 1 97.44 198 TYR A N 1
ATOM 1510 C CA . TYR A 1 198 ? 21.062 -9.43 -1.556 1 97.44 198 TYR A CA 1
ATOM 1511 C C . TYR A 1 198 ? 22.25 -10.047 -2.268 1 97.44 198 TYR A C 1
ATOM 1513 O O . TYR A 1 198 ? 23.344 -10.164 -1.688 1 97.44 198 TYR A O 1
ATOM 1521 N N . GLN A 1 199 ? 22.125 -10.445 -3.389 1 96.81 199 GLN A N 1
ATOM 1522 C CA . GLN A 1 199 ? 23.172 -10.711 -4.359 1 96.81 199 GLN A CA 1
ATOM 1523 C C . GLN A 1 199 ? 22.891 -10.008 -5.684 1 96.81 199 GLN A C 1
ATOM 1525 O O . GLN A 1 199 ? 21.797 -10.125 -6.242 1 96.81 199 GLN A O 1
ATOM 1530 N N . GLY A 1 200 ? 23.844 -9.195 -6.137 1 96.88 200 GLY A N 1
ATOM 1531 C CA . GLY A 1 200 ? 23.688 -8.562 -7.434 1 96.88 200 GLY A CA 1
ATOM 1532 C C . GLY A 1 200 ? 23.047 -7.184 -7.359 1 96.88 200 GLY A C 1
ATOM 1533 O O . GLY A 1 200 ? 22.672 -6.613 -8.383 1 96.88 200 GLY A O 1
ATOM 1534 N N . LEU A 1 201 ? 22.859 -6.648 -6.188 1 97.06 201 LEU A N 1
ATOM 1535 C CA . LEU A 1 201 ? 22.344 -5.289 -6.016 1 97.06 201 LEU A CA 1
ATOM 1536 C C . LEU A 1 201 ? 23.469 -4.336 -5.633 1 97.06 201 LEU A C 1
ATOM 1538 O O . LEU A 1 201 ? 24.547 -4.77 -5.207 1 97.06 201 LEU A O 1
ATOM 1542 N N . ARG A 1 202 ? 23.219 -3.113 -5.84 1 95.31 202 ARG A N 1
ATOM 1543 C CA . ARG A 1 202 ? 24.219 -2.086 -5.613 1 95.31 202 ARG A CA 1
ATOM 1544 C C . ARG A 1 202 ? 24.625 -2.018 -4.145 1 95.31 202 ARG A C 1
ATOM 1546 O O . ARG A 1 202 ? 25.812 -2.041 -3.811 1 95.31 202 ARG A O 1
ATOM 1553 N N . TRP A 1 203 ? 23.609 -1.91 -3.236 1 93.19 203 TRP A N 1
ATOM 1554 C CA . TRP A 1 203 ? 23.859 -1.893 -1.801 1 93.19 203 TRP A CA 1
ATOM 1555 C C . TRP A 1 203 ? 23.672 -3.281 -1.198 1 93.19 203 TRP A C 1
ATOM 1557 O O . TRP A 1 203 ? 22.797 -4.039 -1.621 1 93.19 203 TRP A O 1
ATOM 1567 N N . ARG A 1 204 ? 24.422 -3.559 -0.259 1 91 204 ARG A N 1
ATOM 1568 C CA . ARG A 1 204 ? 24.516 -4.93 0.239 1 91 204 ARG A CA 1
ATOM 1569 C C . ARG A 1 204 ? 23.609 -5.129 1.451 1 91 204 ARG A C 1
ATOM 1571 O O . ARG A 1 204 ? 23.281 -4.172 2.15 1 91 204 ARG A O 1
ATOM 1578 N N . ALA A 1 205 ? 23.156 -6.27 1.649 1 94.31 205 ALA A N 1
ATOM 1579 C CA . ALA A 1 205 ? 22.5 -6.82 2.838 1 94.31 205 ALA A CA 1
ATOM 1580 C C . ALA A 1 205 ? 22.938 -8.258 3.082 1 94.31 205 ALA A C 1
ATOM 1582 O O . ALA A 1 205 ? 22.906 -9.094 2.172 1 94.31 205 ALA A O 1
ATOM 1583 N N . ASP A 1 206 ? 23.5 -8.516 4.195 1 96 206 ASP A N 1
ATOM 1584 C CA . ASP A 1 206 ? 23.953 -9.844 4.578 1 96 206 ASP A CA 1
ATOM 1585 C C . ASP A 1 206 ? 23.375 -10.258 5.93 1 96 206 ASP A C 1
ATOM 1587 O O . ASP A 1 206 ? 24.094 -10.305 6.93 1 96 206 ASP A O 1
ATOM 1591 N N . GLY A 1 207 ? 22.188 -10.625 5.859 1 96.81 207 GLY A N 1
ATOM 1592 C CA . GLY A 1 207 ? 21.5 -11.047 7.074 1 96.81 207 GLY A CA 1
ATOM 1593 C C . GLY A 1 207 ? 20.859 -9.891 7.828 1 96.81 207 GLY A C 1
ATOM 1594 O O . GLY A 1 207 ? 20.875 -9.859 9.062 1 96.81 207 GLY A O 1
ATOM 1595 N N . LEU A 1 208 ? 20.375 -8.938 7.164 1 96.31 208 LEU A N 1
ATOM 1596 C CA . LEU A 1 208 ? 19.797 -7.723 7.73 1 96.31 208 LEU A CA 1
ATOM 1597 C C . LEU A 1 208 ? 18.422 -8 8.336 1 96.31 208 LEU A C 1
ATOM 1599 O O . LEU A 1 208 ? 17.625 -8.719 7.738 1 96.31 208 LEU A O 1
ATOM 1603 N N . ALA A 1 209 ? 18.234 -7.562 9.57 1 98.06 209 ALA A N 1
ATOM 1604 C CA . ALA A 1 209 ? 16.875 -7.496 10.117 1 98.06 209 ALA A CA 1
ATOM 1605 C C . ALA A 1 209 ? 16.172 -6.219 9.672 1 98.06 209 ALA A C 1
ATOM 1607 O O . ALA A 1 209 ? 16.688 -5.113 9.867 1 98.06 209 ALA A O 1
ATOM 1608 N N . LEU A 1 210 ? 15.078 -6.324 9.023 1 97.62 210 LEU A N 1
ATOM 1609 C CA . LEU A 1 210 ? 14.32 -5.191 8.508 1 97.62 210 LEU A CA 1
ATOM 1610 C C . LEU A 1 210 ? 12.969 -5.074 9.219 1 97.62 210 LEU A C 1
ATOM 1612 O O . LEU A 1 210 ? 12.102 -5.926 9.039 1 97.62 210 LEU A O 1
ATOM 1616 N N . PRO A 1 211 ? 12.781 -4.062 10.086 1 97.56 211 PRO A N 1
ATOM 1617 C CA . PRO A 1 211 ? 11.477 -3.861 10.734 1 97.56 211 PRO A CA 1
ATOM 1618 C C . PRO A 1 211 ? 10.438 -3.271 9.781 1 97.56 211 PRO A C 1
ATOM 1620 O O . PRO A 1 211 ? 10.789 -2.721 8.734 1 97.56 211 PRO A O 1
ATOM 1623 N N . PRO A 1 212 ? 9.164 -3.426 10.125 1 98.06 212 PRO A N 1
ATOM 1624 C CA . PRO A 1 212 ? 8.133 -2.742 9.344 1 98.06 212 PRO A CA 1
ATOM 1625 C C . PRO A 1 212 ? 8.18 -1.225 9.5 1 98.06 212 PRO A C 1
ATOM 1627 O O . PRO A 1 212 ? 8.82 -0.717 10.422 1 98.06 212 PRO A O 1
ATOM 1630 N N . PHE A 1 213 ? 7.594 -0.509 8.562 1 97.69 213 PHE A N 1
ATOM 1631 C CA . PHE A 1 213 ? 7.293 0.917 8.617 1 97.69 213 PHE A CA 1
ATOM 1632 C C . PHE A 1 213 ? 8.562 1.746 8.461 1 97.69 213 PHE A C 1
ATOM 1634 O O . PHE A 1 213 ? 8.68 2.824 9.047 1 97.69 213 PHE A O 1
ATOM 1641 N N . VAL A 1 214 ? 9.547 1.143 7.785 1 96.06 214 VAL A N 1
ATOM 1642 C CA . VAL A 1 214 ? 10.727 1.888 7.355 1 96.06 214 VAL A CA 1
ATOM 1643 C C . VAL A 1 214 ? 10.922 1.727 5.852 1 96.06 214 VAL A C 1
ATOM 1645 O O . VAL A 1 214 ? 10.367 0.81 5.242 1 96.06 214 VAL A O 1
ATOM 1648 N N . ALA A 1 215 ? 11.633 2.631 5.281 1 95.12 215 ALA A N 1
ATOM 1649 C CA . ALA A 1 215 ? 11.977 2.541 3.867 1 95.12 215 ALA A CA 1
ATOM 1650 C C . ALA A 1 215 ? 13.477 2.33 3.682 1 95.12 215 ALA A C 1
ATOM 1652 O O . ALA A 1 215 ? 14.047 2.721 2.66 1 95.12 215 ALA A O 1
ATOM 1653 N N . LEU A 1 216 ? 14.117 1.728 4.617 1 92.94 216 LEU A N 1
ATOM 1654 C CA . LEU A 1 216 ? 15.555 1.51 4.641 1 92.94 216 LEU A CA 1
ATOM 1655 C C . LEU A 1 216 ? 16 0.713 3.42 1 92.94 216 LEU A C 1
ATOM 1657 O O . LEU A 1 216 ? 17.062 0.987 2.848 1 92.94 216 LEU A O 1
ATOM 1661 N N . ALA A 1 217 ? 15.25 -0.284 3.012 1 95 217 ALA A N 1
ATOM 1662 C CA . ALA A 1 217 ? 15.625 -1.198 1.937 1 95 217 ALA A CA 1
ATOM 1663 C C . ALA A 1 217 ? 14.953 -0.805 0.623 1 95 217 ALA A C 1
ATOM 1665 O O . ALA A 1 217 ? 14.727 -1.651 -0.245 1 95 217 ALA A O 1
ATOM 1666 N N . ALA A 1 218 ? 14.547 0.464 0.528 1 93.31 218 ALA A N 1
ATOM 1667 C CA . ALA A 1 218 ? 13.961 0.974 -0.708 1 93.31 218 ALA A CA 1
ATOM 1668 C C . ALA A 1 218 ? 15.023 1.575 -1.616 1 93.31 218 ALA A C 1
ATOM 1670 O O . ALA A 1 218 ? 16.094 1.99 -1.146 1 93.31 218 ALA A O 1
ATOM 1671 N N . ARG A 1 219 ? 14.766 1.503 -2.896 1 90.94 219 ARG A N 1
ATOM 1672 C CA . ARG A 1 219 ? 15.5 2.193 -3.957 1 90.94 219 ARG A CA 1
ATOM 1673 C C . ARG A 1 219 ? 16.922 1.668 -4.074 1 90.94 219 ARG A C 1
ATOM 1675 O O . ARG A 1 219 ? 17.875 2.447 -4.207 1 90.94 219 ARG A O 1
ATOM 1682 N N . ASN A 1 220 ? 17.109 0.422 -3.781 1 94.06 220 ASN A N 1
ATOM 1683 C CA . ASN A 1 220 ? 18.312 -0.235 -4.266 1 94.06 220 ASN A CA 1
ATOM 1684 C C . ASN A 1 220 ? 18.344 -0.321 -5.789 1 94.06 220 ASN A C 1
ATOM 1686 O O . ASN A 1 220 ? 17.5 0.275 -6.461 1 94.06 220 ASN A O 1
ATOM 1690 N N . ALA A 1 221 ? 19.375 -0.917 -6.328 1 95.88 221 ALA A N 1
ATOM 1691 C CA . ALA A 1 221 ? 19.438 -1.03 -7.781 1 95.88 221 ALA A CA 1
ATOM 1692 C C . ALA A 1 221 ? 20.188 -2.285 -8.203 1 95.88 221 ALA A C 1
ATOM 1694 O O . ALA A 1 221 ? 21.094 -2.734 -7.5 1 95.88 221 ALA A O 1
ATOM 1695 N N . LEU A 1 222 ? 19.766 -2.781 -9.367 1 96.94 222 LEU A N 1
ATOM 1696 C CA . LEU A 1 222 ? 20.531 -3.869 -9.953 1 96.94 222 LEU A CA 1
ATOM 1697 C C . LEU A 1 222 ? 21.953 -3.41 -10.289 1 96.94 222 LEU A C 1
ATOM 1699 O O . LEU A 1 222 ? 22.141 -2.355 -10.898 1 96.94 222 LEU A O 1
ATOM 1703 N N . ALA A 1 223 ? 22.922 -4.125 -9.867 1 97.25 223 ALA A N 1
ATOM 1704 C CA . ALA A 1 223 ? 24.312 -3.859 -10.203 1 97.25 223 ALA A CA 1
ATOM 1705 C C . ALA A 1 223 ? 24.734 -4.645 -11.445 1 97.25 223 ALA A C 1
ATOM 1707 O O . ALA A 1 223 ? 25.75 -4.328 -12.078 1 97.25 223 ALA A O 1
ATOM 1708 N N . ALA A 1 224 ? 23.984 -5.719 -11.688 1 93.56 224 ALA A N 1
ATOM 1709 C CA . ALA A 1 224 ? 24.172 -6.613 -12.828 1 93.56 224 ALA A CA 1
ATOM 1710 C C . ALA A 1 224 ? 22.828 -6.953 -13.477 1 93.56 224 ALA A C 1
ATOM 1712 O O . ALA A 1 224 ? 21.797 -6.422 -13.086 1 93.56 224 ALA A O 1
ATOM 1713 N N . GLU A 1 225 ? 22.875 -7.758 -14.492 1 94.81 225 GLU A N 1
ATOM 1714 C CA . GLU A 1 225 ? 21.672 -8.109 -15.227 1 94.81 225 GLU A CA 1
ATOM 1715 C C . GLU A 1 225 ? 20.766 -9.031 -14.406 1 94.81 225 GLU A C 1
ATOM 1717 O O . GLU A 1 225 ? 19.594 -9.219 -14.734 1 94.81 225 GLU A O 1
ATOM 1722 N N . ALA A 1 226 ? 21.406 -9.539 -13.359 1 95.75 226 ALA A N 1
ATOM 1723 C CA . ALA A 1 226 ? 20.641 -10.43 -12.492 1 95.75 226 ALA A CA 1
ATOM 1724 C C . ALA A 1 226 ? 20.953 -10.172 -11.023 1 95.75 226 ALA A C 1
ATOM 1726 O O . ALA A 1 226 ? 22.078 -9.789 -10.68 1 95.75 226 ALA A O 1
ATOM 1727 N N . ALA A 1 227 ? 19.938 -10.352 -10.188 1 97.56 227 ALA A N 1
ATOM 1728 C CA . ALA A 1 227 ? 20.078 -10.219 -8.742 1 97.56 227 ALA A CA 1
ATOM 1729 C C . ALA A 1 227 ? 19.156 -11.172 -8 1 97.56 227 ALA A C 1
ATOM 1731 O O . ALA A 1 227 ? 18.219 -11.711 -8.586 1 97.56 227 ALA A O 1
ATOM 1732 N N . THR A 1 228 ? 19.516 -11.461 -6.801 1 97.62 228 THR A N 1
ATOM 1733 C CA . THR A 1 228 ? 18.656 -12.258 -5.922 1 97.62 228 THR A CA 1
ATOM 1734 C C . THR A 1 228 ? 18.359 -11.5 -4.629 1 97.62 228 THR A C 1
ATOM 1736 O O . THR A 1 228 ? 19.25 -10.867 -4.059 1 97.62 228 THR A O 1
ATOM 1739 N N . VAL A 1 229 ? 17.141 -11.539 -4.211 1 98.44 229 VAL A N 1
ATOM 1740 C CA . VAL A 1 229 ? 16.688 -11.047 -2.914 1 98.44 229 VAL A CA 1
ATOM 1741 C C . VAL A 1 229 ? 16.125 -12.203 -2.094 1 98.44 229 VAL A C 1
ATOM 1743 O O . VAL A 1 229 ? 15.219 -12.914 -2.547 1 98.44 229 VAL A O 1
ATOM 1746 N N . ARG A 1 230 ? 16.641 -12.414 -0.882 1 98.31 230 ARG A N 1
ATOM 1747 C CA . ARG A 1 230 ? 16.141 -13.523 -0.072 1 98.31 230 ARG A CA 1
ATOM 1748 C C . ARG A 1 230 ? 16.078 -13.141 1.402 1 98.31 230 ARG A C 1
ATOM 1750 O O . ARG A 1 230 ? 16.766 -12.219 1.84 1 98.31 230 ARG A O 1
ATOM 1757 N N . TRP A 1 231 ? 15.195 -13.781 2.154 1 98.69 231 TRP A N 1
ATOM 1758 C CA . TRP A 1 231 ? 15.117 -13.641 3.605 1 98.69 231 TRP A CA 1
ATOM 1759 C C . TRP A 1 231 ? 14.695 -14.945 4.262 1 98.69 231 TRP A C 1
ATOM 1761 O O . TRP A 1 231 ? 14.242 -15.875 3.582 1 98.69 231 TRP A O 1
ATOM 1771 N N . GLN A 1 232 ? 14.844 -15.031 5.578 1 98.5 232 GLN A N 1
ATOM 1772 C CA . GLN A 1 232 ? 14.656 -16.297 6.289 1 98.5 232 GLN A CA 1
ATOM 1773 C C . GLN A 1 232 ? 13.273 -16.359 6.926 1 98.5 232 GLN A C 1
ATOM 1775 O O . GLN A 1 232 ? 12.742 -17.453 7.145 1 98.5 232 GLN A O 1
ATOM 1780 N N . SER A 1 233 ? 12.797 -15.273 7.328 1 98.5 233 SER A N 1
ATOM 1781 C CA . SER A 1 233 ? 11.461 -15.25 7.922 1 98.5 233 SER A CA 1
ATOM 1782 C C . SER A 1 233 ? 10.812 -13.883 7.781 1 98.5 233 SER A C 1
ATOM 1784 O O . SER A 1 233 ? 11.5 -12.891 7.523 1 98.5 233 SER A O 1
ATOM 1786 N N . GLY A 1 234 ? 9.453 -13.836 7.926 1 98.5 234 GLY A N 1
ATOM 1787 C CA . GLY A 1 234 ? 8.688 -12.602 7.832 1 98.5 234 GLY A CA 1
ATOM 1788 C C . GLY A 1 234 ? 7.914 -12.477 6.535 1 98.5 234 GLY A C 1
ATOM 1789 O O . GLY A 1 234 ? 7.965 -13.375 5.684 1 98.5 234 GLY A O 1
ATOM 1790 N N . ASP A 1 235 ? 7.105 -11.469 6.438 1 98.75 235 ASP A N 1
ATOM 1791 C CA . ASP A 1 235 ? 6.348 -11.141 5.234 1 98.75 235 ASP A CA 1
ATOM 1792 C C . ASP A 1 235 ? 6.988 -9.969 4.484 1 98.75 235 ASP A C 1
ATOM 1794 O O . ASP A 1 235 ? 7.004 -8.844 4.98 1 98.75 235 ASP A O 1
ATOM 1798 N N . GLY A 1 236 ? 7.523 -10.281 3.295 1 98.69 236 GLY A N 1
ATOM 1799 C CA . GLY A 1 236 ? 8.227 -9.258 2.531 1 98.69 236 GLY A CA 1
ATOM 1800 C C . GLY A 1 236 ? 7.625 -9.023 1.158 1 98.69 236 GLY A C 1
ATOM 1801 O O . GLY A 1 236 ? 6.957 -9.898 0.608 1 98.69 236 GLY A O 1
ATOM 1802 N N . VAL A 1 237 ? 7.801 -7.836 0.631 1 98.69 237 VAL A N 1
ATOM 1803 C CA . VAL A 1 237 ? 7.402 -7.508 -0.733 1 98.69 237 VAL A CA 1
ATOM 1804 C C . VAL A 1 237 ? 8.555 -6.812 -1.454 1 98.69 237 VAL A C 1
ATOM 1806 O O . VAL A 1 237 ? 9.188 -5.906 -0.902 1 98.69 237 VAL A O 1
ATOM 1809 N N . VAL A 1 238 ? 8.859 -7.227 -2.646 1 98.5 238 VAL A N 1
ATOM 1810 C CA . VAL A 1 238 ? 9.883 -6.648 -3.512 1 98.5 238 VAL A CA 1
ATOM 1811 C C . VAL A 1 238 ? 9.219 -5.875 -4.648 1 98.5 238 VAL A C 1
ATOM 1813 O O . VAL A 1 238 ? 8.375 -6.414 -5.367 1 98.5 238 VAL A O 1
ATOM 1816 N N . PHE A 1 239 ? 9.531 -4.652 -4.793 1 97.06 239 PHE A N 1
ATOM 1817 C CA . PHE A 1 239 ? 9.023 -3.805 -5.867 1 97.06 239 PHE A CA 1
ATOM 1818 C C . PHE A 1 239 ? 10.062 -3.664 -6.977 1 97.06 239 PHE A C 1
ATOM 1820 O O . PHE A 1 239 ? 11.242 -3.424 -6.707 1 97.06 239 PHE A O 1
ATOM 1827 N N . THR A 1 240 ? 9.672 -3.783 -8.195 1 96.06 240 THR A N 1
ATOM 1828 C CA . THR A 1 240 ? 10.523 -3.533 -9.352 1 96.06 240 THR A CA 1
ATOM 1829 C C . THR A 1 240 ? 9.758 -2.764 -10.422 1 96.06 240 THR A C 1
ATOM 1831 O O . THR A 1 240 ? 8.531 -2.838 -10.5 1 96.06 240 THR A O 1
ATOM 1834 N N . PRO A 1 241 ? 10.461 -1.934 -11.188 1 93.56 241 PRO A N 1
ATOM 1835 C CA . PRO A 1 241 ? 9.805 -1.272 -12.32 1 93.56 241 PRO A CA 1
ATOM 1836 C C . PRO A 1 241 ? 9.398 -2.25 -13.414 1 93.56 241 PRO A C 1
ATOM 1838 O O . PRO A 1 241 ? 9.758 -3.428 -13.367 1 93.56 241 PRO A O 1
ATOM 1841 N N . PRO A 1 242 ? 8.57 -1.612 -14.289 1 89.25 242 PRO A N 1
ATOM 1842 C CA . PRO A 1 242 ? 8.258 -2.459 -15.445 1 89.25 242 PRO A CA 1
ATOM 1843 C C . PRO A 1 242 ? 9.5 -2.881 -16.219 1 89.25 242 PRO A C 1
ATOM 1845 O O . PRO A 1 242 ? 10.477 -2.125 -16.281 1 89.25 242 PRO A O 1
ATOM 1848 N N . GLY A 1 243 ? 9.594 -3.973 -16.719 1 88.75 243 GLY A N 1
ATOM 1849 C CA . GLY A 1 243 ? 10.711 -4.43 -17.531 1 88.75 243 GLY A CA 1
ATOM 1850 C C . GLY A 1 243 ? 11.617 -5.406 -16.797 1 88.75 243 GLY A C 1
ATOM 1851 O O . GLY A 1 243 ? 12.383 -6.145 -17.422 1 88.75 243 GLY A O 1
ATOM 1852 N N . VAL A 1 244 ? 11.586 -5.332 -15.477 1 94.12 244 VAL A N 1
ATOM 1853 C CA . VAL A 1 244 ? 12.352 -6.297 -14.695 1 94.12 244 VAL A CA 1
ATOM 1854 C C . VAL A 1 244 ? 11.562 -7.594 -14.555 1 94.12 244 VAL A C 1
ATOM 1856 O O . VAL A 1 244 ? 10.406 -7.582 -14.133 1 94.12 244 VAL A O 1
ATOM 1859 N N . THR A 1 245 ? 12.172 -8.695 -14.945 1 94.19 245 THR A N 1
ATOM 1860 C CA . THR A 1 245 ? 11.547 -10 -14.758 1 94.19 245 THR A CA 1
ATOM 1861 C C . THR A 1 245 ? 11.812 -10.531 -13.352 1 94.19 245 THR A C 1
ATOM 1863 O O . THR A 1 245 ? 12.961 -10.562 -12.898 1 94.19 245 THR A O 1
ATOM 1866 N N . VAL A 1 246 ? 10.766 -10.906 -12.688 1 95.31 246 VAL A N 1
ATOM 1867 C CA . VAL A 1 246 ? 10.859 -11.438 -11.328 1 95.31 246 VAL A CA 1
ATOM 1868 C C . VAL A 1 246 ? 10.391 -12.891 -11.305 1 95.31 246 VAL A C 1
ATOM 1870 O O . VAL A 1 246 ? 9.312 -13.211 -11.805 1 95.31 246 VAL A O 1
ATOM 1873 N N . VAL A 1 247 ? 11.219 -13.734 -10.711 1 93.06 247 VAL A N 1
ATOM 1874 C CA . VAL A 1 247 ? 10.93 -15.164 -10.719 1 93.06 247 VAL A CA 1
ATOM 1875 C C . VAL A 1 247 ? 11 -15.711 -9.297 1 93.06 247 VAL A C 1
ATOM 1877 O O . VAL A 1 247 ? 11.93 -15.398 -8.547 1 93.06 247 VAL A O 1
ATOM 1880 N N . TRP A 1 248 ? 9.969 -16.469 -8.938 1 94.19 248 TRP A N 1
ATOM 1881 C CA . TRP A 1 248 ? 10.008 -17.156 -7.66 1 94.19 248 TRP A CA 1
ATOM 1882 C C . TRP A 1 248 ? 11.141 -18.172 -7.625 1 94.19 248 TRP A C 1
ATOM 1884 O O . TRP A 1 248 ? 11.25 -19.031 -8.508 1 94.19 248 TRP A O 1
ATOM 1894 N N . ALA A 1 249 ? 12.016 -18.047 -6.621 1 91.38 249 ALA A N 1
ATOM 1895 C CA . ALA A 1 249 ? 13.195 -18.906 -6.555 1 91.38 249 ALA A CA 1
ATOM 1896 C C . ALA A 1 249 ? 13.156 -19.812 -5.324 1 91.38 249 ALA A C 1
ATOM 1898 O O . ALA A 1 249 ? 14.141 -20.484 -5.004 1 91.38 249 ALA A O 1
ATOM 1899 N N . GLY A 1 250 ? 12.109 -19.797 -4.559 1 88.94 250 GLY A N 1
ATOM 1900 C CA . GLY A 1 250 ? 11.938 -20.688 -3.426 1 88.94 250 GLY A CA 1
ATOM 1901 C C . GLY A 1 250 ? 11.898 -19.953 -2.094 1 88.94 250 GLY A C 1
ATOM 1902 O O . GLY A 1 250 ? 12.359 -18.828 -1.988 1 88.94 250 GLY A O 1
ATOM 1903 N N . MET B 1 1 ? 28.656 36.125 0.093 1 20.88 1 MET B N 1
ATOM 1904 C CA . MET B 1 1 ? 28.766 34.719 0.564 1 20.88 1 MET B CA 1
ATOM 1905 C C . MET B 1 1 ? 27.516 34.344 1.344 1 20.88 1 MET B C 1
ATOM 1907 O O . MET B 1 1 ? 27.219 34.906 2.391 1 20.88 1 MET B O 1
ATOM 1911 N N . SER B 1 2 ? 26.453 34 0.638 1 25.05 2 SER B N 1
ATOM 1912 C CA . SER B 1 2 ? 25.109 33.906 1.217 1 25.05 2 SER B CA 1
ATOM 1913 C C . SER B 1 2 ? 25.047 32.781 2.266 1 25.05 2 SER B C 1
ATOM 1915 O O . SER B 1 2 ? 25.469 31.656 2.008 1 25.05 2 SER B O 1
ATOM 1917 N N . PRO B 1 3 ? 24.938 33.125 3.57 1 31.23 3 PRO B N 1
ATOM 1918 C CA . PRO B 1 3 ? 25.203 32.375 4.801 1 31.23 3 PRO B CA 1
ATOM 1919 C C . PRO B 1 3 ? 24.344 31.109 4.918 1 31.23 3 PRO B C 1
ATOM 1921 O O . PRO B 1 3 ? 24.625 30.25 5.754 1 31.23 3 PRO B O 1
ATOM 1924 N N . ASN B 1 4 ? 23.203 31.078 4.324 1 28.64 4 ASN B N 1
ATOM 1925 C CA . ASN B 1 4 ? 22.172 30.281 4.977 1 28.64 4 ASN B CA 1
ATOM 1926 C C . ASN B 1 4 ? 22.203 28.828 4.492 1 28.64 4 ASN B C 1
ATOM 1928 O O . ASN B 1 4 ? 21.188 28.141 4.516 1 28.64 4 ASN B O 1
ATOM 1932 N N . CYS B 1 5 ? 23.172 28.484 3.674 1 30.09 5 CYS B N 1
ATOM 1933 C CA . CYS B 1 5 ? 23.125 27.094 3.26 1 30.09 5 CYS B CA 1
ATOM 1934 C C . CYS B 1 5 ? 23.797 26.203 4.297 1 30.09 5 CYS B C 1
ATOM 1936 O O . CYS B 1 5 ? 25 26.312 4.543 1 30.09 5 CYS B O 1
ATOM 1938 N N . ALA B 1 6 ? 23.094 25.656 5.27 1 29.3 6 ALA B N 1
ATOM 1939 C CA . ALA B 1 6 ? 23.703 24.672 6.16 1 29.3 6 ALA B CA 1
ATOM 1940 C C . ALA B 1 6 ? 23.906 23.344 5.445 1 29.3 6 ALA B C 1
ATOM 1942 O O . ALA B 1 6 ? 22.969 22.766 4.898 1 29.3 6 ALA B O 1
ATOM 1943 N N . VAL B 1 7 ? 25.141 23.156 4.859 1 30.44 7 VAL B N 1
ATOM 1944 C CA . VAL B 1 7 ? 25.547 21.891 4.27 1 30.44 7 VAL B CA 1
ATOM 1945 C C . VAL B 1 7 ? 25.875 20.891 5.371 1 30.44 7 VAL B C 1
ATOM 1947 O O . VAL B 1 7 ? 26.688 21.172 6.258 1 30.44 7 VAL B O 1
ATOM 1950 N N . PHE B 1 8 ? 25.078 19.938 5.574 1 28.11 8 PHE B N 1
ATOM 1951 C CA . PHE B 1 8 ? 25.281 18.859 6.543 1 28.11 8 PHE B CA 1
ATOM 1952 C C . PHE B 1 8 ? 26.234 17.812 5.98 1 28.11 8 PHE B C 1
ATOM 1954 O O . PHE B 1 8 ? 26.031 17.312 4.871 1 28.11 8 PHE B O 1
ATOM 1961 N N . ARG B 1 9 ? 27.469 17.797 6.438 1 27.25 9 ARG B N 1
ATOM 1962 C CA . ARG B 1 9 ? 28.5 16.812 6.094 1 27.25 9 ARG B CA 1
ATOM 1963 C C . ARG B 1 9 ? 28.406 15.586 6.992 1 27.25 9 ARG B C 1
ATOM 1965 O O . ARG B 1 9 ? 29.094 15.5 8.008 1 27.25 9 ARG B O 1
ATOM 1972 N N . GLY B 1 10 ? 27.203 15.141 7.609 1 28.67 10 GLY B N 1
ATOM 1973 C CA . GLY B 1 10 ? 27.359 13.969 8.453 1 28.67 10 GLY B CA 1
ATOM 1974 C C . GLY B 1 10 ? 27.344 12.664 7.668 1 28.67 10 GLY B C 1
ATOM 1975 O O . GLY B 1 10 ? 26.578 12.516 6.719 1 28.67 10 GLY B O 1
ATOM 1976 N N . GLY B 1 11 ? 28.484 11.969 7.547 1 27.89 11 GLY B N 1
ATOM 1977 C CA . GLY B 1 11 ? 28.719 10.664 6.934 1 27.89 11 GLY B CA 1
ATOM 1978 C C . GLY B 1 11 ? 27.891 9.562 7.559 1 27.89 11 GLY B C 1
ATOM 1979 O O . GLY B 1 11 ? 28.141 9.148 8.695 1 27.89 11 GLY B O 1
ATOM 1980 N N . CYS B 1 12 ? 26.609 9.508 7.543 1 29.42 12 CYS B N 1
ATOM 1981 C CA . CYS B 1 12 ? 25.844 8.398 8.125 1 29.42 12 CYS B CA 1
ATOM 1982 C C . CYS B 1 12 ? 25.984 7.141 7.285 1 29.42 12 CYS B C 1
ATOM 1984 O O . CYS B 1 12 ? 25.672 7.145 6.098 1 29.42 12 CYS B O 1
ATOM 1986 N N . GLN B 1 13 ? 26.859 6.25 7.633 1 26.56 13 GLN B N 1
ATOM 1987 C CA . GLN B 1 13 ? 27.062 4.945 7.012 1 26.56 13 GLN B CA 1
ATOM 1988 C C . GLN B 1 13 ? 25.859 4.027 7.246 1 26.56 13 GLN B C 1
ATOM 1990 O O . GLN B 1 13 ? 25.219 4.105 8.289 1 26.56 13 GLN B O 1
ATOM 1995 N N . LYS B 1 14 ? 25.375 3.225 6.207 1 32.38 14 LYS B N 1
ATOM 1996 C CA . LYS B 1 14 ? 24.188 2.381 6.141 1 32.38 14 LYS B CA 1
ATOM 1997 C C . LYS B 1 14 ? 24.094 1.482 7.371 1 32.38 14 LYS B C 1
ATOM 1999 O O . LYS B 1 14 ? 23.062 0.828 7.582 1 32.38 14 LYS B O 1
ATOM 2004 N N . ALA B 1 15 ? 25.094 0.63 7.887 1 32.88 15 ALA B N 1
ATOM 2005 C CA . ALA B 1 15 ? 24.828 -0.528 8.734 1 32.88 15 ALA B CA 1
ATOM 2006 C C . ALA B 1 15 ? 24.406 -0.096 10.141 1 32.88 15 ALA B C 1
ATOM 2008 O O . ALA B 1 15 ? 23.391 -0.562 10.664 1 32.88 15 ALA B O 1
ATOM 2009 N N . GLY B 1 16 ? 25.391 -0.343 11.312 1 28.67 16 GLY B N 1
ATOM 2010 C CA . GLY B 1 16 ? 25.328 -0.722 12.711 1 28.67 16 GLY B CA 1
ATOM 2011 C C . GLY B 1 16 ? 24.719 0.348 13.594 1 28.67 16 GLY B C 1
ATOM 2012 O O . GLY B 1 16 ? 24.328 0.075 14.734 1 28.67 16 GLY B O 1
ATOM 2013 N N . ARG B 1 17 ? 25.359 1.673 13.734 1 27.98 17 ARG B N 1
ATOM 2014 C CA . ARG B 1 17 ? 25.109 2.482 14.922 1 27.98 17 ARG B CA 1
ATOM 2015 C C . ARG B 1 17 ? 23.766 3.182 14.844 1 27.98 17 ARG B C 1
ATOM 2017 O O . ARG B 1 17 ? 23.312 3.557 13.758 1 27.98 17 ARG B O 1
ATOM 2024 N N . GLY B 1 18 ? 22.844 2.998 15.852 1 29.3 18 GLY B N 1
ATOM 2025 C CA . GLY B 1 18 ? 21.594 3.67 16.172 1 29.3 18 GLY B CA 1
ATOM 2026 C C . GLY B 1 18 ? 21.609 5.148 15.836 1 29.3 18 GLY B C 1
ATOM 2027 O O . GLY B 1 18 ? 22.078 5.965 16.641 1 29.3 18 GLY B O 1
ATOM 2028 N N . CYS B 1 19 ? 22.141 5.539 14.773 1 31.77 19 CYS B N 1
ATOM 2029 C CA . CYS B 1 19 ? 22.266 6.969 14.523 1 31.77 19 CYS B CA 1
ATOM 2030 C C . CYS B 1 19 ? 20.906 7.664 14.664 1 31.77 19 CYS B C 1
ATOM 2032 O O . CYS B 1 19 ? 19.953 7.309 13.977 1 31.77 19 CYS B O 1
ATOM 2034 N N . GLU B 1 20 ? 20.672 8.234 15.789 1 32.34 20 GLU B N 1
ATOM 2035 C CA . GLU B 1 20 ? 19.531 9.039 16.188 1 32.34 20 GLU B CA 1
ATOM 2036 C C . GLU B 1 20 ? 19.25 10.156 15.195 1 32.34 20 GLU B C 1
ATOM 2038 O O . GLU B 1 20 ? 20.094 11.016 14.969 1 32.34 20 GLU B O 1
ATOM 2043 N N . THR B 1 21 ? 18.578 9.859 14.148 1 39.53 21 THR B N 1
ATOM 2044 C CA . THR B 1 21 ? 18 10.875 13.281 1 39.53 21 THR B CA 1
ATOM 2045 C C . THR B 1 21 ? 17.672 12.141 14.07 1 39.53 21 THR B C 1
ATOM 2047 O O . THR B 1 21 ? 17.875 13.258 13.586 1 39.53 21 THR B O 1
ATOM 2050 N N . VAL B 1 22 ? 17.297 11.945 15.391 1 38.06 22 VAL B N 1
ATOM 2051 C CA . VAL B 1 22 ? 16.969 13.094 16.219 1 38.06 22 VAL B CA 1
ATOM 2052 C C . VAL B 1 22 ? 18.219 13.953 16.438 1 38.06 22 VAL B C 1
ATOM 2054 O O . VAL B 1 22 ? 18.156 15.18 16.422 1 38.06 22 VAL B O 1
ATOM 2057 N N . ALA B 1 23 ? 19.312 13.258 16.578 1 39.53 23 ALA B N 1
ATOM 2058 C CA . ALA B 1 23 ? 20.547 13.984 16.891 1 39.53 23 ALA B CA 1
ATOM 2059 C C . ALA B 1 23 ? 20.922 14.914 15.742 1 39.53 23 ALA B C 1
ATOM 2061 O O . ALA B 1 23 ? 21.469 16 15.961 1 39.53 23 ALA B O 1
ATOM 2062 N N . PHE B 1 24 ? 20.578 14.461 14.578 1 40.41 24 PHE B N 1
ATOM 2063 C CA . PHE B 1 24 ? 20.891 15.297 13.422 1 40.41 24 PHE B CA 1
ATOM 2064 C C . PHE B 1 24 ? 20.188 16.641 13.523 1 40.41 24 PHE B C 1
ATOM 2066 O O . PHE B 1 24 ? 20.797 17.688 13.258 1 40.41 24 PHE B O 1
ATOM 2073 N N . PHE B 1 25 ? 18.969 16.609 14.031 1 41.84 25 PHE B N 1
ATOM 2074 C CA . PHE B 1 25 ? 18.219 17.875 14.078 1 41.84 25 PHE B CA 1
ATOM 2075 C C . PHE B 1 25 ? 18.672 18.719 15.258 1 41.84 25 PHE B C 1
ATOM 2077 O O . PHE B 1 25 ? 18.625 19.953 15.203 1 41.84 25 PHE B O 1
ATOM 2084 N N . GLU B 1 26 ? 19.125 18.031 16.328 1 41 26 GLU B N 1
ATOM 2085 C CA . GLU B 1 26 ? 19.547 18.812 17.484 1 41 26 GLU B CA 1
ATOM 2086 C C . GLU B 1 26 ? 20.859 19.562 17.188 1 41 26 GLU B C 1
ATOM 2088 O O . GLU B 1 26 ? 21.062 20.672 17.672 1 41 26 GLU B O 1
ATOM 2093 N N . ALA B 1 27 ? 21.703 18.859 16.625 1 35.03 27 ALA B N 1
ATOM 2094 C CA . ALA B 1 27 ? 23.031 19.469 16.5 1 35.03 27 ALA B CA 1
ATOM 2095 C C . ALA B 1 27 ? 23.016 20.609 15.5 1 35.03 27 ALA B C 1
ATOM 2097 O O . ALA B 1 27 ? 24 21.344 15.359 1 35.03 27 ALA B O 1
ATOM 2098 N N . THR B 1 28 ? 22.047 20.625 14.625 1 35.78 28 THR B N 1
ATOM 2099 C CA . THR B 1 28 ? 22.109 21.719 13.664 1 35.78 28 THR B CA 1
ATOM 2100 C C . THR B 1 28 ? 21.484 22.984 14.25 1 35.78 28 THR B C 1
ATOM 2102 O O . THR B 1 28 ? 20.594 22.922 15.094 1 35.78 28 THR B O 1
ATOM 2105 N N . ALA B 1 29 ? 22.203 24.203 14.18 1 36.03 29 ALA B N 1
ATOM 2106 C CA . ALA B 1 29 ? 21.891 25.609 14.484 1 36.03 29 ALA B CA 1
ATOM 2107 C C . ALA B 1 29 ? 20.422 25.906 14.188 1 36.03 29 ALA B C 1
ATOM 2109 O O . ALA B 1 29 ? 19.969 27.031 14.383 1 36.03 29 ALA B O 1
ATOM 2110 N N . PHE B 1 30 ? 19.812 24.922 13.734 1 36.38 30 PHE B N 1
ATOM 2111 C CA . PHE B 1 30 ? 18.422 25.172 13.383 1 36.38 30 PHE B CA 1
ATOM 2112 C C . PHE B 1 30 ? 17.594 25.469 14.625 1 36.38 30 PHE B C 1
ATOM 2114 O O . PHE B 1 30 ? 16.516 26.047 14.523 1 36.38 30 PHE B O 1
ATOM 2121 N N . SER B 1 31 ? 18.078 25 15.773 1 33.94 31 SER B N 1
ATOM 2122 C CA . SER B 1 31 ? 17.281 25.266 16.984 1 33.94 31 SER B CA 1
ATOM 2123 C C . SER B 1 31 ? 17.172 26.75 17.25 1 33.94 31 SER B C 1
ATOM 2125 O O . SER B 1 31 ? 16.109 27.219 17.688 1 33.94 31 SER B O 1
ATOM 2127 N N . ARG B 1 32 ? 18.266 27.5 17.047 1 33.06 32 ARG B N 1
ATOM 2128 C CA . ARG B 1 32 ? 18.266 28.844 17.609 1 33.06 32 ARG B CA 1
ATOM 2129 C C . ARG B 1 32 ? 17.328 29.766 16.828 1 33.06 32 ARG B C 1
ATOM 2131 O O . ARG B 1 32 ? 16.656 30.609 17.422 1 33.06 32 ARG B O 1
ATOM 2138 N N . VAL B 1 33 ? 17.531 29.797 15.508 1 33.12 33 VAL B N 1
ATOM 2139 C CA . VAL B 1 33 ? 16.844 30.875 14.812 1 33.12 33 VAL B CA 1
ATOM 2140 C C . VAL B 1 33 ? 15.328 30.656 14.914 1 33.12 33 VAL B C 1
ATOM 2142 O O . VAL B 1 33 ? 14.57 31.625 15.055 1 33.12 33 VAL B O 1
ATOM 2145 N N . TYR B 1 34 ? 14.828 29.438 14.672 1 37.16 34 TYR B N 1
ATOM 2146 C CA . TYR B 1 34 ? 13.391 29.328 14.469 1 37.16 34 TYR B CA 1
ATOM 2147 C C . TYR B 1 34 ? 12.672 29.047 15.781 1 37.16 34 TYR B C 1
ATOM 2149 O O . TYR B 1 34 ? 11.5 28.672 15.797 1 37.16 34 TYR B O 1
ATOM 2157 N N . GLN B 1 35 ? 13.32 29.016 16.875 1 34.84 35 GLN B N 1
ATOM 2158 C CA . GLN B 1 35 ? 12.578 28.938 18.141 1 34.84 35 GLN B CA 1
ATOM 2159 C C . GLN B 1 35 ? 11.477 29.984 18.203 1 34.84 35 GLN B C 1
ATOM 2161 O O . GLN B 1 35 ? 10.602 29.922 19.062 1 34.84 35 GLN B O 1
ATOM 2166 N N . GLU B 1 36 ? 11.695 31.062 17.594 1 36.16 36 GLU B N 1
ATOM 2167 C CA . GLU B 1 36 ? 10.766 32.125 17.969 1 36.16 36 GLU B CA 1
ATOM 2168 C C . GLU B 1 36 ? 9.328 31.734 17.625 1 36.16 36 GLU B C 1
ATOM 2170 O O . GLU B 1 36 ? 8.391 32.094 18.344 1 36.16 36 GLU B O 1
ATOM 2175 N N . ARG B 1 37 ? 9.039 31.359 16.328 1 36.72 37 ARG B N 1
ATOM 2176 C CA . ARG B 1 37 ? 7.605 31.297 16.078 1 36.72 37 ARG B CA 1
ATOM 2177 C C . ARG B 1 37 ? 7.012 30.016 16.672 1 36.72 37 ARG B C 1
ATOM 2179 O O . ARG B 1 37 ? 6.902 29 15.992 1 36.72 37 ARG B O 1
ATOM 2186 N N . GLU B 1 38 ? 7.34 29.438 17.781 1 38.34 38 GLU B N 1
ATOM 2187 C CA . GLU B 1 38 ? 6.949 28.359 18.688 1 38.34 38 GLU B CA 1
ATOM 2188 C C . GLU B 1 38 ? 5.43 28.281 18.812 1 38.34 38 GLU B C 1
ATOM 2190 O O . GLU B 1 38 ? 4.898 27.297 19.344 1 38.34 38 GLU B O 1
ATOM 2195 N N . GLY B 1 39 ? 4.781 29.406 18.969 1 36.91 39 GLY B N 1
ATOM 2196 C CA . GLY B 1 39 ? 3.41 29.328 19.453 1 36.91 39 GLY B CA 1
ATOM 2197 C C . GLY B 1 39 ? 2.525 28.469 18.562 1 36.91 39 GLY B C 1
ATOM 2198 O O . GLY B 1 39 ? 1.298 28.547 18.641 1 36.91 39 GLY B O 1
ATOM 2199 N N . MET B 1 40 ? 3.035 28.016 17.359 1 41.34 40 MET B N 1
ATOM 2200 C CA . MET B 1 40 ? 1.991 27.469 16.5 1 41.34 40 MET B CA 1
ATOM 2201 C C . MET B 1 40 ? 1.567 26.078 16.969 1 41.34 40 MET B C 1
ATOM 2203 O O . MET B 1 40 ? 2.271 25.094 16.719 1 41.34 40 MET B O 1
ATOM 2207 N N . MET B 1 41 ? 1.157 25.859 18.172 1 45.34 41 MET B N 1
ATOM 2208 C CA . MET B 1 41 ? 0.688 24.672 18.859 1 45.34 41 MET B CA 1
ATOM 2209 C C . MET B 1 41 ? 0.199 23.625 17.859 1 45.34 41 MET B C 1
ATOM 2211 O O . MET B 1 41 ? 0.848 22.594 17.672 1 45.34 41 MET B O 1
ATOM 2215 N N . GLY B 1 42 ? -1.24 23.672 17.594 1 54.47 42 GLY B N 1
ATOM 2216 C CA . GLY B 1 42 ? -2.152 22.75 16.938 1 54.47 42 GLY B CA 1
ATOM 2217 C C . GLY B 1 42 ? -2.057 22.781 15.43 1 54.47 42 GLY B C 1
ATOM 2218 O O . GLY B 1 42 ? -3.033 23.094 14.75 1 54.47 42 GLY B O 1
ATOM 2219 N N . GLU B 1 43 ? -0.717 22.609 14.773 1 81.56 43 GLU B N 1
ATOM 2220 C CA . GLU B 1 43 ? -0.271 23.234 13.531 1 81.56 43 GLU B CA 1
ATOM 2221 C C . GLU B 1 43 ? -0.442 22.266 12.352 1 81.56 43 GLU B C 1
ATOM 2223 O O . GLU B 1 43 ? -0.263 21.062 12.5 1 81.56 43 GLU B O 1
ATOM 2228 N N . THR B 1 44 ? -1.187 22.781 11.445 1 93.25 44 THR B N 1
ATOM 2229 C CA . THR B 1 44 ? -1.243 22.172 10.125 1 93.25 44 THR B CA 1
ATOM 2230 C C . THR B 1 44 ? 0.064 22.391 9.367 1 93.25 44 THR B C 1
ATOM 2232 O O . THR B 1 44 ? 0.557 23.516 9.297 1 93.25 44 THR B O 1
ATOM 2235 N N . VAL B 1 45 ? 0.743 21.359 9.039 1 96.06 45 VAL B N 1
ATOM 2236 C CA . VAL B 1 45 ? 1.947 21.422 8.219 1 96.06 45 VAL B CA 1
ATOM 2237 C C . VAL B 1 45 ? 1.68 20.781 6.855 1 96.06 45 VAL B C 1
ATOM 2239 O O . VAL B 1 45 ? 1.102 19.703 6.77 1 96.06 45 VAL B O 1
ATOM 2242 N N . TRP B 1 46 ? 2.076 21.516 5.812 1 95.44 46 TRP B N 1
ATOM 2243 C CA . TRP B 1 46 ? 1.959 21.016 4.441 1 95.44 46 TRP B CA 1
ATOM 2244 C C . TRP B 1 46 ? 3.309 20.531 3.92 1 95.44 46 TRP B C 1
ATOM 2246 O O . TRP B 1 46 ? 4.312 21.234 4.035 1 95.44 46 TRP B O 1
ATOM 2256 N N . LEU B 1 47 ? 3.34 19.328 3.461 1 96.19 47 LEU B N 1
ATOM 2257 C CA . LEU B 1 47 ? 4.5 18.797 2.752 1 96.19 47 LEU B CA 1
ATOM 2258 C C . LEU B 1 47 ? 4.203 18.641 1.264 1 96.19 47 LEU B C 1
ATOM 2260 O O . LEU B 1 47 ? 3.246 17.969 0.885 1 96.19 47 LEU B O 1
ATOM 2264 N N . LEU B 1 48 ? 5.004 19.266 0.417 1 93.94 48 LEU B N 1
ATOM 2265 C CA . LEU B 1 48 ? 4.855 19.172 -1.03 1 93.94 48 LEU B CA 1
ATOM 2266 C C . LEU B 1 48 ? 5.852 18.172 -1.61 1 93.94 48 LEU B C 1
ATOM 2268 O O . LEU B 1 48 ? 7.062 18.406 -1.574 1 93.94 48 LEU B O 1
ATOM 2272 N N . LEU B 1 49 ? 5.336 17.078 -2.111 1 92.75 49 LEU B N 1
ATOM 2273 C CA . LEU B 1 49 ? 6.164 16.109 -2.814 1 92.75 49 LEU B CA 1
ATOM 2274 C C . LEU B 1 49 ? 6.055 16.281 -4.324 1 92.75 49 LEU B C 1
ATOM 2276 O O . LEU B 1 49 ? 5.305 17.141 -4.797 1 92.75 49 LEU B O 1
ATOM 2280 N N . ALA B 1 50 ? 6.758 15.469 -5.082 1 87.88 50 ALA B N 1
ATOM 2281 C CA . ALA B 1 50 ? 6.949 15.75 -6.504 1 87.88 50 ALA B CA 1
ATOM 2282 C C . ALA B 1 50 ? 5.855 15.102 -7.344 1 87.88 50 ALA B C 1
ATOM 2284 O O . ALA B 1 50 ? 5.691 15.43 -8.523 1 87.88 50 ALA B O 1
ATOM 2285 N N . GLY B 1 51 ? 5.117 14.188 -6.773 1 85.44 51 GLY B N 1
ATOM 2286 C CA . GLY B 1 51 ? 4.109 13.492 -7.551 1 85.44 51 GLY B CA 1
ATOM 2287 C C . GLY B 1 51 ? 2.902 14.352 -7.871 1 85.44 51 GLY B C 1
ATOM 2288 O O . GLY B 1 51 ? 2.791 15.477 -7.395 1 85.44 51 GLY B O 1
ATOM 2289 N N . ASP B 1 52 ? 2.07 13.766 -8.75 1 80.88 52 ASP B N 1
ATOM 2290 C CA . ASP B 1 52 ? 0.816 14.43 -9.086 1 80.88 52 ASP B CA 1
ATOM 2291 C C . ASP B 1 52 ? -0.214 14.258 -7.977 1 80.88 52 ASP B C 1
ATOM 2293 O O . ASP B 1 52 ? -0.102 13.344 -7.156 1 80.88 52 ASP B O 1
ATOM 2297 N N . PHE B 1 53 ? -1.098 15.242 -7.895 1 77 53 PHE B N 1
ATOM 2298 C CA . PHE B 1 53 ? -2.166 15.172 -6.906 1 77 53 PHE B CA 1
ATOM 2299 C C . PHE B 1 53 ? -3.408 15.906 -7.391 1 77 53 PHE B C 1
ATOM 2301 O O . PHE B 1 53 ? -3.328 16.734 -8.297 1 77 53 PHE B O 1
ATOM 2308 N N . VAL B 1 54 ? -4.457 15.477 -6.777 1 75.81 54 VAL B N 1
ATOM 2309 C CA . VAL B 1 54 ? -5.707 16.203 -6.992 1 75.81 54 VAL B CA 1
ATOM 2310 C C . VAL B 1 54 ? -5.684 17.516 -6.219 1 75.81 54 VAL B C 1
ATOM 2312 O O . VAL B 1 54 ? -5.047 17.609 -5.168 1 75.81 54 VAL B O 1
ATOM 2315 N N . ARG B 1 55 ? -6.414 18.453 -6.746 1 80.25 55 ARG B N 1
ATOM 2316 C CA . ARG B 1 55 ? -6.52 19.719 -6.031 1 80.25 55 ARG B CA 1
ATOM 2317 C C . ARG B 1 55 ? -7.043 19.5 -4.617 1 80.25 55 ARG B C 1
ATOM 2319 O O . ARG B 1 55 ? -8.055 18.828 -4.414 1 80.25 55 ARG B O 1
ATOM 2326 N N . PRO B 1 56 ? -6.297 20.016 -3.674 1 87.5 56 PRO B N 1
ATOM 2327 C CA . PRO B 1 56 ? -6.773 19.859 -2.297 1 87.5 56 PRO B CA 1
ATOM 2328 C C . PRO B 1 56 ? -8.094 20.594 -2.051 1 87.5 56 PRO B C 1
ATOM 2330 O O . PRO B 1 56 ? -8.461 21.5 -2.816 1 87.5 56 PRO B O 1
ATOM 2333 N N . SER B 1 57 ? -8.812 20.141 -1.042 1 85.62 57 SER B N 1
ATOM 2334 C CA . SER B 1 57 ? -10.109 20.719 -0.699 1 85.62 57 SER B CA 1
ATOM 2335 C C . SER B 1 57 ? -9.969 22.172 -0.255 1 85.62 57 SER B C 1
ATOM 2337 O O . SER B 1 57 ? -10.945 22.922 -0.237 1 85.62 57 SER B O 1
ATOM 2339 N N . ARG B 1 58 ? -8.758 22.516 0.17 1 86.38 58 ARG B N 1
ATOM 2340 C CA . ARG B 1 58 ? -8.445 23.891 0.512 1 86.38 58 ARG B CA 1
ATOM 2341 C C . ARG B 1 58 ? -6.965 24.188 0.302 1 86.38 58 ARG B C 1
ATOM 2343 O O . ARG B 1 58 ? -6.152 23.266 0.209 1 86.38 58 ARG B O 1
ATOM 2350 N N . MET B 1 59 ? -6.773 25.516 0.276 1 89 59 MET B N 1
ATOM 2351 C CA . MET B 1 59 ? -5.387 25.953 0.145 1 89 59 MET B CA 1
ATOM 2352 C C . MET B 1 59 ? -4.766 26.219 1.514 1 89 59 MET B C 1
ATOM 2354 O O . MET B 1 59 ? -5.48 26.422 2.494 1 89 59 MET B O 1
ATOM 2358 N N . PRO B 1 60 ? -3.381 26.094 1.525 1 90.56 60 PRO B N 1
ATOM 2359 C CA . PRO B 1 60 ? -2.74 26.438 2.795 1 90.56 60 PRO B CA 1
ATOM 2360 C C . PRO B 1 60 ? -3.031 27.875 3.219 1 90.56 60 PRO B C 1
ATOM 2362 O O . PRO B 1 60 ? -3.043 28.781 2.381 1 90.56 60 PRO B O 1
ATOM 2365 N N . ARG B 1 61 ? -3.281 28.031 4.496 1 88.44 61 ARG B N 1
ATOM 2366 C CA . ARG B 1 61 ? -3.439 29.375 5.059 1 88.44 61 ARG B CA 1
ATOM 2367 C C . ARG B 1 61 ? -2.082 30 5.352 1 88.44 61 ARG B C 1
ATOM 2369 O O . ARG B 1 61 ? -1.072 29.312 5.445 1 88.44 61 ARG B O 1
ATOM 2376 N N . ALA B 1 62 ? -2.109 31.266 5.559 1 84.88 62 ALA B N 1
ATOM 2377 C CA . ALA B 1 62 ? -0.881 32.031 5.742 1 84.88 62 ALA B CA 1
ATOM 2378 C C . ALA B 1 62 ? -0.18 31.641 7.039 1 84.88 62 ALA B C 1
ATOM 2380 O O . ALA B 1 62 ? 1.047 31.719 7.137 1 84.88 62 ALA B O 1
ATOM 2381 N N . ASP B 1 63 ? -0.916 31.234 7.98 1 86.69 63 ASP B N 1
ATOM 2382 C CA . ASP B 1 63 ? -0.357 30.922 9.297 1 86.69 63 ASP B CA 1
ATOM 2383 C C . ASP B 1 63 ? 0.053 29.453 9.383 1 86.69 63 ASP B C 1
ATOM 2385 O O . ASP B 1 63 ? 0.49 28.984 10.438 1 86.69 63 ASP B O 1
ATOM 2389 N N . GLU B 1 64 ? -0.072 28.719 8.289 1 90.81 64 GLU B N 1
ATOM 2390 C CA . GLU B 1 64 ? 0.306 27.297 8.266 1 90.81 64 GLU B CA 1
ATOM 2391 C C . GLU B 1 64 ? 1.682 27.109 7.633 1 90.81 64 GLU B C 1
ATOM 2393 O O . GLU B 1 64 ? 2.141 27.953 6.863 1 90.81 64 GLU B O 1
ATOM 2398 N N . VAL B 1 65 ? 2.305 26.078 8.055 1 92.19 65 VAL B N 1
ATOM 2399 C CA . VAL B 1 65 ? 3.666 25.797 7.609 1 92.19 65 VAL B CA 1
ATOM 2400 C C . VAL B 1 65 ? 3.635 24.984 6.324 1 92.19 65 VAL B C 1
ATOM 2402 O O . VAL B 1 65 ? 2.904 23.984 6.227 1 92.19 65 VAL B O 1
ATOM 2405 N N . VAL B 1 66 ? 4.414 25.438 5.32 1 93.25 66 VAL B N 1
ATOM 2406 C CA . VAL B 1 66 ? 4.555 24.719 4.062 1 93.25 66 VAL B CA 1
ATOM 2407 C C . VAL B 1 66 ? 6.023 24.359 3.832 1 93.25 66 VAL B C 1
ATOM 2409 O O . VAL B 1 66 ? 6.898 25.219 3.918 1 93.25 66 VAL B O 1
ATOM 2412 N N . ILE B 1 67 ? 6.266 23.094 3.615 1 93.25 67 ILE B N 1
ATOM 2413 C CA . ILE B 1 67 ? 7.605 22.578 3.367 1 93.25 67 ILE B CA 1
ATOM 2414 C C . ILE B 1 67 ? 7.641 21.859 2.021 1 93.25 67 ILE B C 1
ATOM 2416 O O . ILE B 1 67 ? 6.82 20.969 1.763 1 93.25 67 ILE B O 1
ATOM 2420 N N . ALA B 1 68 ? 8.555 22.234 1.148 1 93.25 68 ALA B N 1
ATOM 2421 C CA . ALA B 1 68 ? 8.773 21.531 -0.107 1 93.25 68 ALA B CA 1
ATOM 2422 C C . ALA B 1 68 ? 9.891 20.484 0.036 1 93.25 68 ALA B C 1
ATOM 2424 O O . ALA B 1 68 ? 10.914 20.75 0.674 1 93.25 68 ALA B O 1
ATOM 2425 N N . VAL B 1 69 ? 9.625 19.344 -0.542 1 91.06 69 VAL B N 1
ATOM 2426 C CA . VAL B 1 69 ? 10.609 18.266 -0.521 1 91.06 69 VAL B CA 1
ATOM 2427 C C . VAL B 1 69 ? 11.086 17.969 -1.942 1 91.06 69 VAL B C 1
ATOM 2429 O O . VAL B 1 69 ? 10.273 17.641 -2.816 1 91.06 69 VAL B O 1
ATOM 2432 N N . ASP B 1 70 ? 12.281 18.094 -2.201 1 87.94 70 ASP B N 1
ATOM 2433 C CA . ASP B 1 70 ? 12.891 17.875 -3.506 1 87.94 70 ASP B CA 1
ATOM 2434 C C . ASP B 1 70 ? 12.109 18.578 -4.609 1 87.94 70 ASP B C 1
ATOM 2436 O O . ASP B 1 70 ? 11.867 19.781 -4.539 1 87.94 70 ASP B O 1
ATOM 2440 N N . GLY B 1 71 ? 11.711 17.828 -5.582 1 86.25 71 GLY B N 1
ATOM 2441 C CA . GLY B 1 71 ? 11.008 18.391 -6.723 1 86.25 71 GLY B CA 1
ATOM 2442 C C . GLY B 1 71 ? 9.625 18.906 -6.371 1 86.25 71 GLY B C 1
ATOM 2443 O O . GLY B 1 71 ? 8.945 19.5 -7.211 1 86.25 71 GLY B O 1
ATOM 2444 N N . GLY B 1 72 ? 9.234 18.75 -5.133 1 89.56 72 GLY B N 1
ATOM 2445 C CA . GLY B 1 72 ? 7.938 19.25 -4.703 1 89.56 72 GLY B CA 1
ATOM 2446 C C . GLY B 1 72 ? 7.812 20.766 -4.781 1 89.56 72 GLY B C 1
ATOM 2447 O O . GLY B 1 72 ? 6.707 21.297 -4.77 1 89.56 72 GLY B O 1
ATOM 2448 N N . MET B 1 73 ? 8.883 21.391 -4.934 1 89 73 MET B N 1
ATOM 2449 C CA . MET B 1 73 ? 8.914 22.859 -5.047 1 89 73 MET B CA 1
ATOM 2450 C C . MET B 1 73 ? 8.133 23.312 -6.277 1 89 73 MET B C 1
ATOM 2452 O O . MET B 1 73 ? 7.59 24.422 -6.289 1 89 73 MET B O 1
ATOM 2456 N N . ARG B 1 74 ? 8.086 22.484 -7.18 1 87.38 74 ARG B N 1
ATOM 2457 C CA . ARG B 1 74 ? 7.441 22.828 -8.445 1 87.38 74 ARG B CA 1
ATOM 2458 C C . ARG B 1 74 ? 5.961 23.125 -8.234 1 87.38 74 ARG B C 1
ATOM 2460 O O . ARG B 1 74 ? 5.344 23.812 -9.055 1 87.38 74 ARG B O 1
ATOM 2467 N N . HIS B 1 75 ? 5.395 22.641 -7.168 1 87.75 75 HIS B N 1
ATOM 2468 C CA . HIS B 1 75 ? 3.967 22.812 -6.93 1 87.75 75 HIS B CA 1
ATOM 2469 C C . HIS B 1 75 ? 3.689 24.125 -6.191 1 87.75 75 HIS B C 1
ATOM 2471 O O . HIS B 1 75 ? 2.545 24.578 -6.133 1 87.75 75 HIS B O 1
ATOM 2477 N N . ALA B 1 76 ? 4.641 24.766 -5.68 1 86.69 76 ALA B N 1
ATOM 2478 C CA . ALA B 1 76 ? 4.477 25.922 -4.801 1 86.69 76 ALA B CA 1
ATOM 2479 C C . ALA B 1 76 ? 3.779 27.078 -5.531 1 86.69 76 ALA B C 1
ATOM 2481 O O . ALA B 1 76 ? 2.842 27.672 -5 1 86.69 76 ALA B O 1
ATOM 2482 N N . ALA B 1 77 ? 4.211 27.281 -6.688 1 80.88 77 ALA B N 1
ATOM 2483 C CA . ALA B 1 77 ? 3.652 28.391 -7.461 1 80.88 77 ALA B CA 1
ATOM 2484 C C . ALA B 1 77 ? 2.178 28.156 -7.773 1 80.88 77 ALA B C 1
ATOM 2486 O O . ALA B 1 77 ? 1.352 29.062 -7.621 1 80.88 77 ALA B O 1
ATOM 2487 N N . ALA B 1 78 ? 1.914 26.922 -8.164 1 79.88 78 ALA B N 1
ATOM 2488 C CA . ALA B 1 78 ? 0.542 26.562 -8.516 1 79.88 78 ALA B CA 1
ATOM 2489 C C . ALA B 1 78 ? -0.385 26.688 -7.309 1 79.88 78 ALA B C 1
ATOM 2491 O O . ALA B 1 78 ? -1.576 26.969 -7.461 1 79.88 78 ALA B O 1
ATOM 2492 N N . LEU B 1 79 ? 0.195 26.578 -6.16 1 83.25 79 LEU B N 1
ATOM 2493 C CA . LEU B 1 79 ? -0.587 26.656 -4.93 1 83.25 79 LEU B CA 1
ATOM 2494 C C . LEU B 1 79 ? -0.586 28.078 -4.379 1 83.25 79 LEU B C 1
ATOM 2496 O O . LEU B 1 79 ? -1.32 28.391 -3.436 1 83.25 79 LEU B O 1
ATOM 2500 N N . GLY B 1 80 ? 0.192 28.891 -4.957 1 82.31 80 GLY B N 1
ATOM 2501 C CA . GLY B 1 80 ? 0.28 30.281 -4.523 1 82.31 80 GLY B CA 1
ATOM 2502 C C . GLY B 1 80 ? 0.958 30.453 -3.176 1 82.31 80 GLY B C 1
ATOM 2503 O O . GLY B 1 80 ? 0.572 31.297 -2.381 1 82.31 80 GLY B O 1
ATOM 2504 N N . VAL B 1 81 ? 1.876 29.547 -2.871 1 85.69 81 VAL B N 1
ATOM 2505 C CA . VAL B 1 81 ? 2.529 29.609 -1.567 1 85.69 81 VAL B CA 1
ATOM 2506 C C . VAL B 1 81 ? 4.043 29.688 -1.75 1 85.69 81 VAL B C 1
ATOM 2508 O O . VAL B 1 81 ? 4.566 29.297 -2.799 1 85.69 81 VAL B O 1
ATOM 2511 N N . VAL B 1 82 ? 4.648 30.281 -0.744 1 84.06 82 VAL B N 1
ATOM 2512 C CA . VAL B 1 82 ? 6.102 30.219 -0.612 1 84.06 82 VAL B CA 1
ATOM 2513 C C . VAL B 1 82 ? 6.473 29.297 0.55 1 84.06 82 VAL B C 1
ATOM 2515 O O . VAL B 1 82 ? 6.254 29.641 1.714 1 84.06 82 VAL B O 1
ATOM 2518 N N . PRO B 1 83 ? 7.012 28.203 0.256 1 90.94 83 PRO B N 1
ATOM 2519 C CA . PRO B 1 83 ? 7.363 27.281 1.339 1 90.94 83 PRO B CA 1
ATOM 2520 C C . PRO B 1 83 ? 8.367 27.875 2.322 1 90.94 83 PRO B C 1
ATOM 2522 O O . PRO B 1 83 ? 9.305 28.562 1.912 1 90.94 83 PRO B O 1
ATOM 2525 N N . GLN B 1 84 ? 8.172 27.672 3.562 1 86.44 84 GLN B N 1
ATOM 2526 C CA . GLN B 1 84 ? 9.078 28.156 4.594 1 86.44 84 GLN B CA 1
ATOM 2527 C C . GLN B 1 84 ? 10.398 27.391 4.566 1 86.44 84 GLN B C 1
ATOM 2529 O O . GLN B 1 84 ? 11.445 27.922 4.922 1 86.44 84 GLN B O 1
ATOM 2534 N N . TRP B 1 85 ? 10.242 26.031 4.098 1 87.19 85 TRP B N 1
ATOM 2535 C CA . TRP B 1 85 ? 11.445 25.219 3.986 1 87.19 85 TRP B CA 1
ATOM 2536 C C . TRP B 1 85 ? 11.445 24.422 2.686 1 87.19 85 TRP B C 1
ATOM 2538 O O . TRP B 1 85 ? 10.383 24.031 2.193 1 87.19 85 TRP B O 1
ATOM 2548 N N . TRP B 1 86 ? 12.625 24.234 2.16 1 87.5 86 TRP B N 1
ATOM 2549 C CA . TRP B 1 86 ? 12.875 23.344 1.031 1 87.5 86 TRP B CA 1
ATOM 2550 C C . TRP B 1 86 ? 13.898 22.266 1.396 1 87.5 86 TRP B C 1
ATOM 2552 O O . TRP B 1 86 ? 15.078 22.578 1.603 1 87.5 86 TRP B O 1
ATOM 2562 N N . LEU B 1 87 ? 13.352 21.109 1.486 1 87.69 87 LEU B N 1
ATOM 2563 C CA . LEU B 1 87 ? 14.195 20 1.914 1 87.69 87 LEU B CA 1
ATOM 2564 C C . LEU B 1 87 ? 14.609 19.141 0.723 1 87.69 87 LEU B C 1
ATOM 2566 O O . LEU B 1 87 ? 13.812 18.891 -0.185 1 87.69 87 LEU B O 1
ATOM 2570 N N . GLY B 1 88 ? 15.828 18.641 0.651 1 82.75 88 GLY B N 1
ATOM 2571 C CA . GLY B 1 88 ? 16.281 17.75 -0.399 1 82.75 88 GLY B CA 1
ATOM 2572 C C . GLY B 1 88 ? 17.781 17.531 -0.388 1 82.75 88 GLY B C 1
ATOM 2573 O O . GLY B 1 88 ? 18.484 17.969 0.532 1 82.75 88 GLY B O 1
ATOM 2574 N N . ASP B 1 89 ? 18.188 16.641 -1.312 1 75.19 89 ASP B N 1
ATOM 2575 C CA . ASP B 1 89 ? 19.609 16.438 -1.523 1 75.19 89 ASP B CA 1
ATOM 2576 C C . ASP B 1 89 ? 20.172 17.453 -2.514 1 75.19 89 ASP B C 1
ATOM 2578 O O . ASP B 1 89 ? 20.234 17.203 -3.715 1 75.19 89 ASP B O 1
ATOM 2582 N N . PHE B 1 90 ? 20.375 18.562 -2.018 1 69.88 90 PHE B N 1
ATOM 2583 C CA . PHE B 1 90 ? 20.844 19.641 -2.883 1 69.88 90 PHE B CA 1
ATOM 2584 C C . PHE B 1 90 ? 22.344 19.578 -3.068 1 69.88 90 PHE B C 1
ATOM 2586 O O . PHE B 1 90 ? 23.078 19.188 -2.156 1 69.88 90 PHE B O 1
ATOM 2593 N N . ASP B 1 91 ? 22.672 19.375 -4.32 1 56.72 91 ASP B N 1
ATOM 2594 C CA . ASP B 1 91 ? 24.094 19.609 -4.574 1 56.72 91 ASP B CA 1
ATOM 2595 C C . ASP B 1 91 ? 24.469 21.062 -4.34 1 56.72 91 ASP B C 1
ATOM 2597 O O . ASP B 1 91 ? 23.625 21.953 -4.426 1 56.72 91 ASP B O 1
ATOM 2601 N N . SER B 1 92 ? 25.5 21.234 -3.564 1 48.34 92 SER B N 1
ATOM 2602 C CA . SER B 1 92 ? 26.047 22.562 -3.25 1 48.34 92 SER B CA 1
ATOM 2603 C C . SER B 1 92 ? 25.844 23.531 -4.406 1 48.34 92 SER B C 1
ATOM 2605 O O . SER B 1 92 ? 25.734 24.734 -4.195 1 48.34 92 SER B O 1
ATOM 2607 N N . SER B 1 93 ? 25.984 23 -5.551 1 47.72 93 SER B N 1
ATOM 2608 C CA . SER B 1 93 ? 26.078 23.938 -6.664 1 47.72 93 SER B CA 1
ATOM 2609 C C . SER B 1 93 ? 24.703 24.438 -7.074 1 47.72 93 SER B C 1
ATOM 2611 O O . SER B 1 93 ? 24.594 25.297 -7.957 1 47.72 93 SER B O 1
ATOM 2613 N N . ASP B 1 94 ? 23.766 23.75 -6.578 1 50.09 94 ASP B N 1
ATOM 2614 C CA . ASP B 1 94 ? 22.484 24.141 -7.156 1 50.09 94 ASP B CA 1
ATOM 2615 C C . ASP B 1 94 ? 22.047 25.516 -6.672 1 50.09 94 ASP B C 1
ATOM 2617 O O . ASP B 1 94 ? 21.859 25.734 -5.473 1 50.09 94 ASP B O 1
ATOM 2621 N N . ALA B 1 95 ? 22.703 26.531 -7.23 1 45.28 95 ALA B N 1
ATOM 2622 C CA . ALA B 1 95 ? 22.406 27.969 -7.078 1 45.28 95 ALA B CA 1
ATOM 2623 C C . ALA B 1 95 ? 20.891 28.203 -7.062 1 45.28 95 ALA B C 1
ATOM 2625 O O . ALA B 1 95 ? 20.438 29.297 -7.418 1 45.28 95 ALA B O 1
ATOM 2626 N N . LEU B 1 96 ? 20.047 27.25 -6.734 1 47.34 96 LEU B N 1
ATOM 2627 C CA . LEU B 1 96 ? 18.703 27.688 -7.09 1 47.34 96 LEU B CA 1
ATOM 2628 C C . LEU B 1 96 ? 18.297 28.922 -6.27 1 47.34 96 LEU B C 1
ATOM 2630 O O . LEU B 1 96 ? 18.656 29.016 -5.094 1 47.34 96 LEU B O 1
ATOM 2634 N N . ASP B 1 97 ? 18.047 30 -6.871 1 47.09 97 ASP B N 1
ATOM 2635 C CA . ASP B 1 97 ? 17.359 31.266 -6.59 1 47.09 97 ASP B CA 1
ATOM 2636 C C . ASP B 1 97 ? 16.094 31.016 -5.777 1 47.09 97 ASP B C 1
ATOM 2638 O O . ASP B 1 97 ? 15.109 31.75 -5.922 1 47.09 97 ASP B O 1
ATOM 2642 N N . ALA B 1 98 ? 16.078 29.859 -5.008 1 56 98 ALA B N 1
ATOM 2643 C CA . ALA B 1 98 ? 14.758 29.75 -4.398 1 56 98 ALA B CA 1
ATOM 2644 C C . ALA B 1 98 ? 14.648 30.656 -3.174 1 56 98 ALA B C 1
ATOM 2646 O O . ALA B 1 98 ? 15.609 30.812 -2.416 1 56 98 ALA B O 1
ATOM 2647 N N . THR B 1 99 ? 13.68 31.531 -3.109 1 64.5 99 THR B N 1
ATOM 2648 C CA . THR B 1 99 ? 13.266 32.469 -2.066 1 64.5 99 THR B CA 1
ATOM 2649 C C . THR B 1 99 ? 13.055 31.719 -0.742 1 64.5 99 THR B C 1
ATOM 2651 O O . THR B 1 99 ? 12.945 32.344 0.31 1 64.5 99 THR B O 1
ATOM 2654 N N . SER B 1 100 ? 13.164 30.281 -0.774 1 72.44 100 SER B N 1
ATOM 2655 C CA . SER B 1 100 ? 12.93 29.547 0.463 1 72.44 100 SER B CA 1
ATOM 2656 C C . SER B 1 100 ? 14.234 29.016 1.041 1 72.44 100 SER B C 1
ATOM 2658 O O . SER B 1 100 ? 15.117 28.578 0.298 1 72.44 100 SER B O 1
ATOM 2660 N N . PRO B 1 101 ? 14.375 29.125 2.395 1 75.19 101 PRO B N 1
ATOM 2661 C CA . PRO B 1 101 ? 15.531 28.484 3.021 1 75.19 101 PRO B CA 1
ATOM 2662 C C . PRO B 1 101 ? 15.648 27 2.689 1 75.19 101 PRO B C 1
ATOM 2664 O O . PRO B 1 101 ? 14.633 26.297 2.65 1 75.19 101 PRO B O 1
ATOM 2667 N N . ARG B 1 102 ? 16.844 26.562 2.406 1 76.69 102 ARG B N 1
ATOM 2668 C CA . ARG B 1 102 ? 17.125 25.172 2.016 1 76.69 102 ARG B CA 1
ATOM 2669 C C . ARG B 1 102 ? 17.688 24.375 3.184 1 76.69 102 ARG B C 1
ATOM 2671 O O . ARG B 1 102 ? 18.516 24.891 3.941 1 76.69 102 ARG B O 1
ATOM 2678 N N . LEU B 1 103 ? 17.094 23.266 3.414 1 75.44 103 LEU B N 1
ATOM 2679 C CA . LEU B 1 103 ? 17.656 22.266 4.316 1 75.44 103 LEU B CA 1
ATOM 2680 C C . LEU B 1 103 ? 18.172 21.062 3.539 1 75.44 103 LEU B C 1
ATOM 2682 O O . LEU B 1 103 ? 17.375 20.328 2.938 1 75.44 103 LEU B O 1
ATOM 2686 N N . SER B 1 104 ? 19.484 20.922 3.496 1 74.94 104 SER B N 1
ATOM 2687 C CA . SER B 1 104 ? 20.094 19.859 2.709 1 74.94 104 SER B CA 1
ATOM 2688 C C . SER B 1 104 ? 20.359 18.625 3.559 1 74.94 104 SER B C 1
ATOM 2690 O O . SER B 1 104 ? 20.75 18.734 4.723 1 74.94 104 SER B O 1
ATOM 2692 N N . PHE B 1 105 ? 19.953 17.516 3.064 1 73.19 105 PHE B N 1
ATOM 2693 C CA . PHE B 1 105 ? 20.234 16.234 3.697 1 73.19 105 PHE B CA 1
ATOM 2694 C C . PHE B 1 105 ? 21.438 15.562 3.045 1 73.19 105 PHE B C 1
ATOM 2696 O O . PHE B 1 105 ? 21.75 15.82 1.882 1 73.19 105 PHE B O 1
ATOM 2703 N N . PRO B 1 106 ? 22.156 14.688 3.883 1 64.69 106 PRO B N 1
ATOM 2704 C CA . PRO B 1 106 ? 23.25 13.93 3.258 1 64.69 106 PRO B CA 1
ATOM 2705 C C . PRO B 1 106 ? 22.766 13.031 2.121 1 64.69 106 PRO B C 1
ATOM 2707 O O . PRO B 1 106 ? 21.672 12.469 2.195 1 64.69 106 PRO B O 1
ATOM 2710 N N . VAL B 1 107 ? 23.578 12.938 1.158 1 59.66 107 VAL B N 1
ATOM 2711 C CA . VAL B 1 107 ? 23.266 12.141 -0.024 1 59.66 107 VAL B CA 1
ATOM 2712 C C . VAL B 1 107 ? 23.219 10.656 0.348 1 59.66 107 VAL B C 1
ATOM 2714 O O . VAL B 1 107 ? 22.344 9.922 -0.116 1 59.66 107 VAL B O 1
ATOM 2717 N N . GLU B 1 108 ? 24.281 10.336 1.136 1 58.5 108 GLU B N 1
ATOM 2718 C CA . GLU B 1 108 ? 24.297 8.938 1.55 1 58.5 108 GLU B CA 1
ATOM 2719 C C . GLU B 1 108 ? 23.484 8.719 2.822 1 58.5 108 GLU B C 1
ATOM 2721 O O . GLU B 1 108 ? 23.938 9.07 3.916 1 58.5 108 GLU B O 1
ATOM 2726 N N . LYS B 1 109 ? 22.25 8.531 2.646 1 66.44 109 LYS B N 1
ATOM 2727 C CA . LYS B 1 109 ? 21.359 8.352 3.787 1 66.44 109 LYS B CA 1
ATOM 2728 C C . LYS B 1 109 ? 20.484 7.121 3.6 1 66.44 109 LYS B C 1
ATOM 2730 O O . LYS B 1 109 ? 20.266 6.672 2.473 1 66.44 109 LYS B O 1
ATOM 2735 N N . ASP B 1 110 ? 20.109 6.555 4.773 1 77.25 110 ASP B N 1
ATOM 2736 C CA . ASP B 1 110 ? 19.297 5.348 4.82 1 77.25 110 ASP B CA 1
ATOM 2737 C C . ASP B 1 110 ? 17.812 5.691 4.73 1 77.25 110 ASP B C 1
ATOM 2739 O O . ASP B 1 110 ? 16.984 4.812 4.496 1 77.25 110 ASP B O 1
ATOM 2743 N N . GLU B 1 111 ? 17.594 6.961 4.875 1 84.19 111 GLU B N 1
ATOM 2744 C CA . GLU B 1 111 ? 16.188 7.391 4.867 1 84.19 111 GLU B CA 1
ATOM 2745 C C . GLU B 1 111 ? 15.852 8.141 3.584 1 84.19 111 GLU B C 1
ATOM 2747 O O . GLU B 1 111 ? 16.719 8.773 2.98 1 84.19 111 GLU B O 1
ATOM 2752 N N . THR B 1 112 ? 14.656 8.023 3.195 1 86.25 112 THR B N 1
ATOM 2753 C CA . THR B 1 112 ? 14.195 8.805 2.053 1 86.25 112 THR B CA 1
ATOM 2754 C C . THR B 1 112 ? 14.039 10.273 2.432 1 86.25 112 THR B C 1
ATOM 2756 O O . THR B 1 112 ? 13.945 10.609 3.613 1 86.25 112 THR B O 1
ATOM 2759 N N . ASP B 1 113 ? 14.023 11.07 1.424 1 87 113 ASP B N 1
ATOM 2760 C CA . ASP B 1 113 ? 13.812 12.4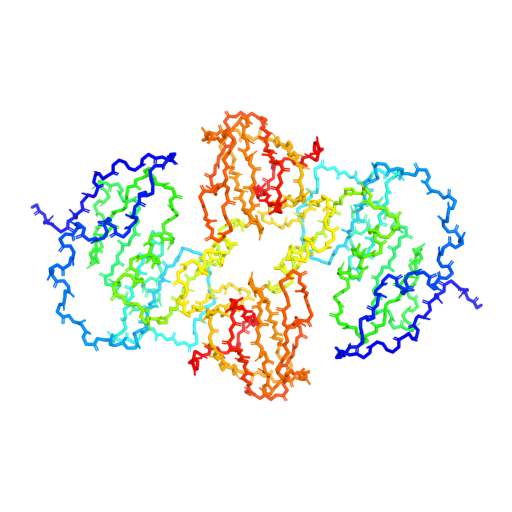92 1.68 1 87 113 ASP B CA 1
ATOM 2761 C C . ASP B 1 113 ? 12.469 12.734 2.369 1 87 113 ASP B C 1
ATOM 2763 O O . ASP B 1 113 ? 12.352 13.625 3.211 1 87 113 ASP B O 1
ATOM 2767 N N . PHE B 1 114 ? 11.469 11.992 2.096 1 91.44 114 PHE B N 1
ATOM 2768 C CA . PHE B 1 114 ? 10.172 12.117 2.758 1 91.44 114 PHE B CA 1
ATOM 2769 C C . PHE B 1 114 ? 10.281 11.742 4.23 1 91.44 114 PHE B C 1
ATOM 2771 O O . PHE B 1 114 ? 9.742 12.445 5.094 1 91.44 114 PHE B O 1
ATOM 2778 N N . GLU B 1 115 ? 10.984 10.656 4.516 1 92.88 115 GLU B N 1
ATOM 2779 C CA . GLU B 1 115 ? 11.188 10.258 5.906 1 92.88 115 GLU B CA 1
ATOM 2780 C C . GLU B 1 115 ? 11.922 11.352 6.684 1 92.88 115 GLU B C 1
ATOM 2782 O O . GLU B 1 115 ? 11.594 11.617 7.844 1 92.88 115 GLU B O 1
ATOM 2787 N N . LEU B 1 116 ? 12.867 11.922 6.012 1 90.31 116 LEU B N 1
ATOM 2788 C CA . LEU B 1 116 ? 13.617 12.992 6.668 1 90.31 116 LEU B CA 1
ATOM 2789 C C . LEU B 1 116 ? 12.719 14.203 6.918 1 90.31 116 LEU B C 1
ATOM 2791 O O . LEU B 1 116 ? 12.828 14.852 7.957 1 90.31 116 LEU B O 1
ATOM 2795 N N . ALA B 1 117 ? 11.914 14.477 5.953 1 92.38 117 ALA B N 1
ATOM 2796 C CA . ALA B 1 117 ? 10.953 15.562 6.125 1 92.38 117 ALA B CA 1
ATOM 2797 C C . ALA B 1 117 ? 10 15.281 7.285 1 92.38 117 ALA B C 1
ATOM 2799 O O . ALA B 1 117 ? 9.719 16.172 8.102 1 92.38 117 ALA B O 1
ATOM 2800 N N . LEU B 1 118 ? 9.523 14.078 7.387 1 94.81 118 LEU B N 1
ATOM 2801 C CA . LEU B 1 118 ? 8.641 13.68 8.484 1 94.81 118 LEU B CA 1
ATOM 2802 C C . LEU B 1 118 ? 9.352 13.812 9.828 1 94.81 118 LEU B C 1
ATOM 2804 O O . LEU B 1 118 ? 8.758 14.289 10.797 1 94.81 118 LEU B O 1
ATOM 2808 N N . ALA B 1 119 ? 10.562 13.375 9.844 1 92.19 119 ALA B N 1
ATOM 2809 C CA . ALA B 1 119 ? 11.352 13.484 11.07 1 92.19 119 ALA B CA 1
ATOM 2810 C C . ALA B 1 119 ? 11.508 14.945 11.492 1 92.19 119 ALA B C 1
ATOM 2812 O O . ALA B 1 119 ? 11.391 15.273 12.672 1 92.19 119 ALA B O 1
ATOM 2813 N N . PHE B 1 120 ? 11.773 15.781 10.492 1 89.56 120 PHE B N 1
ATOM 2814 C CA . PHE B 1 120 ? 11.922 17.203 10.719 1 89.56 120 PHE B CA 1
ATOM 2815 C C . PHE B 1 120 ? 10.641 17.797 11.305 1 89.56 120 PHE B C 1
ATOM 2817 O O . PHE B 1 120 ? 10.688 18.516 12.312 1 89.56 120 PHE B O 1
ATOM 2824 N N . VAL B 1 121 ? 9.516 17.469 10.719 1 92.94 121 VAL B N 1
ATOM 2825 C CA . VAL B 1 121 ? 8.219 17.984 11.172 1 92.94 121 VAL B CA 1
ATOM 2826 C C . VAL B 1 121 ? 7.926 17.469 12.578 1 92.94 121 VAL B C 1
ATOM 2828 O O . VAL B 1 121 ? 7.531 18.25 13.453 1 92.94 121 VAL B O 1
ATOM 2831 N N . ARG B 1 122 ? 8.102 16.219 12.789 1 93.19 122 ARG B N 1
ATOM 2832 C CA . ARG B 1 122 ? 7.809 15.617 14.094 1 93.19 122 ARG B CA 1
ATOM 2833 C C . ARG B 1 122 ? 8.625 16.281 15.195 1 93.19 122 ARG B C 1
ATOM 2835 O O . ARG B 1 122 ? 8.125 16.5 16.297 1 93.19 122 ARG B O 1
ATOM 2842 N N . ALA B 1 123 ? 9.898 16.531 14.922 1 89.88 123 ALA B N 1
ATOM 2843 C CA . ALA B 1 123 ? 10.789 17.141 15.898 1 89.88 123 ALA B CA 1
ATOM 2844 C C . ALA B 1 123 ? 10.352 18.578 16.219 1 89.88 123 ALA B C 1
ATOM 2846 O O . ALA B 1 123 ? 10.391 19 17.375 1 89.88 123 ALA B O 1
ATOM 2847 N N . ARG B 1 124 ? 9.859 19.266 15.273 1 88.69 124 ARG B N 1
ATOM 2848 C CA . ARG B 1 124 ? 9.562 20.688 15.438 1 88.69 124 ARG B CA 1
ATOM 2849 C C . ARG B 1 124 ? 8.109 20.891 15.867 1 88.69 124 ARG B C 1
ATOM 2851 O O . ARG B 1 124 ? 7.812 21.812 16.641 1 88.69 124 ARG B O 1
ATOM 2858 N N . TRP B 1 125 ? 7.262 20.094 15.328 1 92.12 125 TRP B N 1
ATOM 2859 C CA . TRP B 1 125 ? 5.836 20.172 15.617 1 92.12 125 TRP B CA 1
ATOM 2860 C C . TRP B 1 125 ? 5.277 18.797 15.992 1 92.12 125 TRP B C 1
ATOM 2862 O O . TRP B 1 125 ? 4.539 18.188 15.219 1 92.12 125 TRP B O 1
ATOM 2872 N N . PRO B 1 126 ? 5.473 18.328 17.172 1 91.94 126 PRO B N 1
ATOM 2873 C CA . PRO B 1 126 ? 5.137 16.969 17.578 1 91.94 126 PRO B CA 1
ATOM 2874 C C . PRO B 1 126 ? 3.633 16.703 17.547 1 91.94 126 PRO B C 1
ATOM 2876 O O . PRO B 1 126 ? 3.209 15.539 17.562 1 91.94 126 PRO B O 1
ATOM 2879 N N . GLN B 1 127 ? 2.812 17.781 17.5 1 90.94 127 GLN B N 1
ATOM 2880 C CA . GLN B 1 127 ? 1.365 17.594 17.5 1 90.94 127 GLN B CA 1
ATOM 2881 C C . GLN B 1 127 ? 0.755 17.984 16.156 1 90.94 127 GLN B C 1
ATOM 2883 O O . GLN B 1 127 ? -0.458 18.172 16.062 1 90.94 127 GLN B O 1
ATOM 2888 N N . ALA B 1 128 ? 1.566 18.062 15.141 1 94.06 128 ALA B N 1
ATOM 2889 C CA . ALA B 1 128 ? 1.109 18.562 13.844 1 94.06 128 ALA B CA 1
ATOM 2890 C C . ALA B 1 128 ? 0.191 17.547 13.164 1 94.06 128 ALA B C 1
ATOM 2892 O O . ALA B 1 128 ? 0.293 16.344 13.406 1 94.06 128 ALA B O 1
ATOM 2893 N N . HIS B 1 129 ? -0.729 18.094 12.406 1 94.44 129 HIS B N 1
ATOM 2894 C CA . HIS B 1 129 ? -1.46 17.359 11.383 1 94.44 129 HIS B CA 1
ATOM 2895 C C . HIS B 1 129 ? -0.922 17.672 9.992 1 94.44 129 HIS B C 1
ATOM 2897 O O . HIS B 1 129 ? -0.714 18.828 9.648 1 94.44 129 HIS B O 1
ATOM 2903 N N . LEU B 1 130 ? -0.739 16.641 9.242 1 97.31 130 LEU B N 1
ATOM 2904 C CA . LEU B 1 130 ? 0.002 16.844 7.996 1 97.31 130 LEU B CA 1
ATOM 2905 C C . LEU B 1 130 ? -0.925 16.75 6.789 1 97.31 130 LEU B C 1
ATOM 2907 O O . LEU B 1 130 ? -1.817 15.891 6.754 1 97.31 130 LEU B O 1
ATOM 2911 N N . TRP B 1 131 ? -0.732 17.656 5.852 1 95.81 131 TRP B N 1
ATOM 2912 C CA . TRP B 1 131 ? -1.198 17.547 4.473 1 95.81 131 TRP B CA 1
ATOM 2913 C C . TRP B 1 131 ? -0.038 17.266 3.527 1 95.81 131 TRP B C 1
ATOM 2915 O O . TRP B 1 131 ? 0.894 18.062 3.416 1 95.81 131 TRP B O 1
ATOM 2925 N N . VAL B 1 132 ? -0.1 16.141 2.928 1 96.5 132 VAL B N 1
ATOM 2926 C CA . VAL B 1 132 ? 0.965 15.766 2 1 96.5 132 VAL B CA 1
ATOM 2927 C C . VAL B 1 132 ? 0.428 15.758 0.571 1 96.5 132 VAL B C 1
ATOM 2929 O O . VAL B 1 132 ? -0.438 14.953 0.23 1 96.5 132 VAL B O 1
ATOM 2932 N N . LEU B 1 133 ? 0.942 16.656 -0.248 1 93.56 133 LEU B N 1
ATOM 2933 C CA . LEU B 1 133 ? 0.558 16.719 -1.653 1 93.56 133 LEU B CA 1
ATOM 2934 C C . LEU B 1 133 ? 1.551 15.961 -2.527 1 93.56 133 LEU B C 1
ATOM 2936 O O . LEU B 1 133 ? 2.754 15.977 -2.26 1 93.56 133 LEU B O 1
ATOM 2940 N N . GLY B 1 134 ? 1.034 15.336 -3.562 1 90.44 134 GLY B N 1
ATOM 2941 C CA . GLY B 1 134 ? 1.895 14.641 -4.504 1 90.44 134 GLY B CA 1
ATOM 2942 C C . GLY B 1 134 ? 2.459 13.344 -3.947 1 90.44 134 GLY B C 1
ATOM 2943 O O . GLY B 1 134 ? 3.617 13.008 -4.199 1 90.44 134 GLY B O 1
ATOM 2944 N N . ALA B 1 135 ? 1.658 12.727 -3.15 1 85.69 135 ALA B N 1
ATOM 2945 C CA . ALA B 1 135 ? 2.131 11.57 -2.391 1 85.69 135 ALA B CA 1
ATOM 2946 C C . ALA B 1 135 ? 2.248 10.336 -3.285 1 85.69 135 ALA B C 1
ATOM 2948 O O . ALA B 1 135 ? 2.951 9.383 -2.947 1 85.69 135 ALA B O 1
ATOM 2949 N N . ASP B 1 136 ? 1.434 10.438 -4.441 1 79.88 136 ASP B N 1
ATOM 2950 C CA . ASP B 1 136 ? 1.448 9.273 -5.32 1 79.88 136 ASP B CA 1
ATOM 2951 C C . ASP B 1 136 ? 2.523 9.406 -6.395 1 79.88 136 ASP B C 1
ATOM 2953 O O . ASP B 1 136 ? 2.822 10.516 -6.848 1 79.88 136 ASP B O 1
ATOM 2957 N N . GLY B 1 137 ? 3.738 8.953 -6.367 1 68.25 137 GLY B N 1
ATOM 2958 C CA . GLY B 1 137 ? 4.742 8.992 -7.422 1 68.25 137 GLY B CA 1
ATOM 2959 C C . GLY B 1 137 ? 4.445 8.031 -8.555 1 68.25 137 GLY B C 1
ATOM 2960 O O . GLY B 1 137 ? 3.459 7.297 -8.516 1 68.25 137 GLY B O 1
ATOM 2961 N N . ASP B 1 138 ? 5.109 8.312 -9.672 1 66.38 138 ASP B N 1
ATOM 2962 C CA . ASP B 1 138 ? 4.996 7.449 -10.844 1 66.38 138 ASP B CA 1
ATOM 2963 C C . ASP B 1 138 ? 5.543 6.051 -10.555 1 66.38 138 ASP B C 1
ATOM 2965 O O . ASP B 1 138 ? 5.199 5.09 -11.25 1 66.38 138 ASP B O 1
ATOM 2969 N N . GLU B 1 139 ? 6.25 6.043 -9.531 1 77.19 139 GLU B N 1
ATOM 2970 C CA . GLU B 1 139 ? 6.867 4.766 -9.18 1 77.19 139 GLU B CA 1
ATOM 2971 C C . GLU B 1 139 ? 6.094 4.07 -8.062 1 77.19 139 GLU B C 1
ATOM 2973 O O . GLU B 1 139 ? 5.738 4.699 -7.062 1 77.19 139 GLU B O 1
ATOM 2978 N N . ALA B 1 140 ? 5.812 2.816 -8.281 1 78.88 140 ALA B N 1
ATOM 2979 C CA . ALA B 1 140 ? 4.98 2.049 -7.359 1 78.88 140 ALA B CA 1
ATOM 2980 C C . ALA B 1 140 ? 5.578 2.037 -5.957 1 78.88 140 ALA B C 1
ATOM 2982 O O . ALA B 1 140 ? 4.852 2.09 -4.965 1 78.88 140 ALA B O 1
ATOM 2983 N N . ASP B 1 141 ? 6.875 2.006 -5.871 1 88.06 141 ASP B N 1
ATOM 2984 C CA . ASP B 1 141 ? 7.504 1.887 -4.559 1 88.06 141 ASP B CA 1
ATOM 2985 C C . ASP B 1 141 ? 7.41 3.197 -3.781 1 88.06 141 ASP B C 1
ATOM 2987 O O . ASP B 1 141 ? 7.363 3.193 -2.551 1 88.06 141 ASP B O 1
ATOM 2991 N N . HIS B 1 142 ? 7.285 4.344 -4.539 1 84.5 142 HIS B N 1
ATOM 2992 C CA . HIS B 1 142 ? 7.188 5.629 -3.861 1 84.5 142 HIS B CA 1
ATOM 2993 C C . HIS B 1 142 ? 5.832 5.793 -3.18 1 84.5 142 HIS B C 1
ATOM 2995 O O . HIS B 1 142 ? 5.766 6.156 -2.004 1 84.5 142 HIS B O 1
ATOM 3001 N N . GLY B 1 143 ? 4.859 5.559 -3.932 1 85.81 143 GLY B N 1
ATOM 3002 C CA . GLY B 1 143 ? 3.527 5.664 -3.359 1 85.81 143 GLY B CA 1
ATOM 3003 C C . GLY B 1 143 ? 3.328 4.773 -2.146 1 85.81 143 GLY B C 1
ATOM 3004 O O . GLY B 1 143 ? 2.779 5.211 -1.133 1 85.81 143 GLY B O 1
ATOM 3005 N N . PHE B 1 144 ? 3.883 3.602 -2.258 1 92.06 144 PHE B N 1
ATOM 3006 C CA . PHE B 1 144 ? 3.758 2.676 -1.139 1 92.06 144 PHE B CA 1
ATOM 3007 C C . PHE B 1 144 ? 4.578 3.152 0.053 1 92.06 144 PHE B C 1
ATOM 3009 O O . PHE B 1 144 ? 4.094 3.164 1.186 1 92.06 144 PHE B O 1
ATOM 3016 N N . ALA B 1 145 ? 5.801 3.537 -0.179 1 94.62 145 ALA B N 1
ATOM 3017 C CA . ALA B 1 145 ? 6.719 3.945 0.879 1 94.62 145 ALA B CA 1
ATOM 3018 C C . ALA B 1 145 ? 6.164 5.133 1.662 1 94.62 145 ALA B C 1
ATOM 3020 O O . ALA B 1 145 ? 6.27 5.176 2.891 1 94.62 145 ALA B O 1
ATOM 3021 N N . ASN B 1 146 ? 5.566 6.074 0.93 1 94.12 146 ASN B N 1
ATOM 3022 C CA . ASN B 1 146 ? 5.07 7.289 1.567 1 94.12 146 ASN B CA 1
ATOM 3023 C C . ASN B 1 146 ? 3.963 6.984 2.57 1 94.12 146 ASN B C 1
ATOM 3025 O O . ASN B 1 146 ? 3.846 7.656 3.596 1 94.12 146 ASN B O 1
ATOM 3029 N N . LEU B 1 147 ? 3.193 6.008 2.275 1 95.88 147 LEU B N 1
ATOM 3030 C CA . LEU B 1 147 ? 2.162 5.574 3.209 1 95.88 147 LEU B CA 1
ATOM 3031 C C . LEU B 1 147 ? 2.754 4.684 4.297 1 95.88 147 LEU B C 1
ATOM 3033 O O . LEU B 1 147 ? 2.428 4.832 5.477 1 95.88 147 LEU B O 1
ATOM 3037 N N . TRP B 1 148 ? 3.652 3.857 3.914 1 97.38 148 TRP B N 1
ATOM 3038 C CA . TRP B 1 148 ? 4.148 2.764 4.742 1 97.38 148 TRP B CA 1
ATOM 3039 C C . TRP B 1 148 ? 4.914 3.299 5.949 1 97.38 148 TRP B C 1
ATOM 3041 O O . TRP B 1 148 ? 4.855 2.719 7.035 1 97.38 148 TRP B O 1
ATOM 3051 N N . VAL B 1 149 ? 5.555 4.395 5.844 1 97.69 149 VAL B N 1
ATOM 3052 C CA . VAL B 1 149 ? 6.484 4.852 6.871 1 97.69 149 VAL B CA 1
ATOM 3053 C C . VAL B 1 149 ? 5.734 5.656 7.93 1 97.69 149 VAL B C 1
ATOM 3055 O O . VAL B 1 149 ? 6.281 5.957 8.992 1 97.69 149 VAL B O 1
ATOM 3058 N N . LEU B 1 150 ? 4.508 5.977 7.734 1 98.19 150 LEU B N 1
ATOM 3059 C CA . LEU B 1 150 ? 3.766 6.945 8.531 1 98.19 150 LEU B CA 1
ATOM 3060 C C . LEU B 1 150 ? 3.664 6.488 9.984 1 98.19 150 LEU B C 1
ATOM 3062 O O . LEU B 1 150 ? 3.807 7.293 10.906 1 98.19 150 LEU B O 1
ATOM 3066 N N . PRO B 1 151 ? 3.428 5.199 10.266 1 98.38 151 PRO B N 1
ATOM 3067 C CA . PRO B 1 151 ? 3.299 4.781 11.664 1 98.38 151 PRO B CA 1
ATOM 3068 C C . PRO B 1 151 ? 4.543 5.102 12.492 1 98.38 151 PRO B C 1
ATOM 3070 O O . PRO B 1 151 ? 4.441 5.324 13.703 1 98.38 151 PRO B O 1
ATOM 3073 N N . ARG B 1 152 ? 5.676 5.098 11.875 1 96.81 152 ARG B N 1
ATOM 3074 C CA . ARG B 1 152 ? 6.926 5.383 12.57 1 96.81 152 ARG B CA 1
ATOM 3075 C C . ARG B 1 152 ? 6.906 6.781 13.18 1 96.81 152 ARG B C 1
ATOM 3077 O O . ARG B 1 152 ? 7.516 7.016 14.227 1 96.81 152 ARG B O 1
ATOM 3084 N N . PHE B 1 153 ? 6.164 7.641 12.523 1 96.75 153 PHE B N 1
ATOM 3085 C CA . PHE B 1 153 ? 6.168 9.031 12.961 1 96.75 153 PHE B CA 1
ATOM 3086 C C . PHE B 1 153 ? 4.898 9.352 13.742 1 96.75 153 PHE B C 1
ATOM 3088 O O . PHE B 1 153 ? 4.883 10.281 14.547 1 96.75 153 PHE B O 1
ATOM 3095 N N . GLY B 1 154 ? 3.814 8.695 13.469 1 96.88 154 GLY B N 1
ATOM 3096 C CA . GLY B 1 154 ? 2.631 8.688 14.312 1 96.88 154 GLY B CA 1
ATOM 3097 C C . GLY B 1 154 ? 1.808 9.953 14.195 1 96.88 154 GLY B C 1
ATOM 3098 O O . GLY B 1 154 ? 0.908 10.195 15 1 96.88 154 GLY B O 1
ATOM 3099 N N . LEU B 1 155 ? 2.107 10.875 13.234 1 96.88 155 LEU B N 1
ATOM 3100 C CA . LEU B 1 155 ? 1.347 12.102 13.047 1 96.88 155 LEU B CA 1
ATOM 3101 C C . LEU B 1 155 ? 0.137 11.867 12.148 1 96.88 155 LEU B C 1
ATOM 3103 O O . LEU B 1 155 ? 0.245 11.188 11.125 1 96.88 155 LEU B O 1
ATOM 3107 N N . PRO B 1 156 ? -1.065 12.406 12.57 1 98 156 PRO B N 1
ATOM 3108 C CA . PRO B 1 156 ? -2.176 12.359 11.609 1 98 156 PRO B CA 1
ATOM 3109 C C . PRO B 1 156 ? -1.824 12.977 10.266 1 98 156 PRO B C 1
ATOM 3111 O O . PRO B 1 156 ? -1.296 14.094 10.211 1 98 156 PRO B O 1
ATOM 3114 N N . THR B 1 157 ? -2.074 12.25 9.18 1 98.06 157 THR B N 1
ATOM 3115 C CA . THR B 1 157 ? -1.56 12.664 7.875 1 98.06 157 THR B CA 1
ATOM 3116 C C . THR B 1 157 ? -2.598 12.422 6.781 1 98.06 157 THR B C 1
ATOM 3118 O O . THR B 1 157 ? -3.168 11.328 6.691 1 98.06 157 THR B O 1
ATOM 3121 N N . LEU B 1 158 ? -2.873 13.461 5.992 1 96.69 158 LEU B N 1
ATOM 3122 C CA . LEU B 1 158 ? -3.625 13.328 4.746 1 96.69 158 LEU B CA 1
ATOM 3123 C C . LEU B 1 158 ? -2.682 13.219 3.553 1 96.69 158 LEU B C 1
ATOM 3125 O O . LEU B 1 158 ? -1.927 14.148 3.264 1 96.69 158 LEU B O 1
ATOM 3129 N N . LEU B 1 159 ? -2.67 12.07 2.967 1 95.94 159 LEU B N 1
ATOM 3130 C CA . LEU B 1 159 ? -1.959 11.891 1.705 1 95.94 159 LEU B CA 1
ATOM 3131 C C . LEU B 1 159 ? -2.889 12.125 0.519 1 95.94 159 LEU B C 1
ATOM 3133 O O . LEU B 1 159 ? -3.82 11.352 0.292 1 95.94 159 LEU B O 1
ATOM 3137 N N . LEU B 1 160 ? -2.607 13.156 -0.219 1 92.12 160 LEU B N 1
ATOM 3138 C CA . LEU B 1 160 ? -3.416 13.453 -1.395 1 92.12 160 LEU B CA 1
ATOM 3139 C C . LEU B 1 160 ? -2.748 12.93 -2.662 1 92.12 160 LEU B C 1
ATOM 3141 O O . LEU B 1 160 ? -1.639 13.344 -3.002 1 92.12 160 LEU B O 1
ATOM 3145 N N . GLY B 1 161 ? -3.402 11.961 -3.27 1 88 161 GLY B N 1
ATOM 3146 C CA . GLY B 1 161 ? -2.945 11.414 -4.535 1 88 161 GLY B CA 1
ATOM 3147 C C . GLY B 1 161 ? -3.9 11.688 -5.684 1 88 161 GLY B C 1
ATOM 3148 O O . GLY B 1 161 ? -4.902 12.383 -5.512 1 88 161 GLY B O 1
ATOM 3149 N N . ARG B 1 162 ? -3.541 11.109 -6.859 1 82.31 162 ARG B N 1
ATOM 3150 C CA . ARG B 1 162 ? -4.348 11.305 -8.062 1 82.31 162 ARG B CA 1
ATOM 3151 C C . ARG B 1 162 ? -5.672 10.555 -7.961 1 82.31 162 ARG B C 1
ATOM 3153 O O . ARG B 1 162 ? -6.699 11.031 -8.453 1 82.31 162 ARG B O 1
ATOM 3160 N N . ASN B 1 163 ? -5.645 9.438 -7.246 1 83.56 163 ASN B N 1
ATOM 3161 C CA . ASN B 1 163 ? -6.809 8.555 -7.27 1 83.56 163 ASN B CA 1
ATOM 3162 C C . ASN B 1 163 ? -7.555 8.578 -5.938 1 83.56 163 ASN B C 1
ATOM 3164 O O . ASN B 1 163 ? -8.406 7.727 -5.684 1 83.56 163 ASN B O 1
ATOM 3168 N N . GLY B 1 164 ? -7.207 9.617 -5.098 1 88 164 GLY B N 1
ATOM 3169 C CA . GLY B 1 164 ? -7.941 9.719 -3.848 1 88 164 GLY B CA 1
ATOM 3170 C C . GLY B 1 164 ? -7.078 10.18 -2.688 1 88 164 GLY B C 1
ATOM 3171 O O . GLY B 1 164 ? -6.004 10.75 -2.893 1 88 164 GLY B O 1
ATOM 3172 N N . THR B 1 165 ? -7.723 10.094 -1.528 1 92.75 165 THR B N 1
ATOM 3173 C CA . THR B 1 165 ? -7.074 10.523 -0.296 1 92.75 165 THR B CA 1
ATOM 3174 C C . THR B 1 165 ? -6.863 9.344 0.646 1 92.75 165 THR B C 1
ATOM 3176 O O . THR B 1 165 ? -7.727 8.469 0.757 1 92.75 165 THR B O 1
ATOM 3179 N N . ARG B 1 166 ? -5.664 9.266 1.243 1 96.12 166 ARG B N 1
ATOM 3180 C CA . ARG B 1 166 ? -5.367 8.359 2.35 1 96.12 166 ARG B CA 1
ATOM 3181 C C . ARG B 1 166 ? -5.188 9.133 3.654 1 96.12 166 ARG B C 1
ATOM 3183 O O . ARG B 1 166 ? -4.297 9.977 3.764 1 96.12 166 ARG B O 1
ATOM 3190 N N . ALA B 1 167 ? -6.082 8.859 4.578 1 97.94 167 ALA B N 1
ATOM 3191 C CA . ALA B 1 167 ? -6.031 9.539 5.871 1 97.94 167 ALA B CA 1
ATOM 3192 C C . ALA B 1 167 ? -5.512 8.602 6.961 1 97.94 167 ALA B C 1
ATOM 3194 O O . ALA B 1 167 ? -6.203 7.668 7.367 1 97.94 167 ALA B O 1
ATOM 3195 N N . PHE B 1 168 ? -4.281 8.922 7.395 1 98.5 168 PHE B N 1
ATOM 3196 C CA . PHE B 1 168 ? -3.611 8.07 8.375 1 98.5 168 PHE B CA 1
ATOM 3197 C C . PHE B 1 168 ? -3.699 8.68 9.766 1 98.5 168 PHE B C 1
ATOM 3199 O O . PHE B 1 168 ? -3.594 9.898 9.93 1 98.5 168 PHE B O 1
ATOM 3206 N N . ALA B 1 169 ? -3.869 7.797 10.773 1 98.5 169 ALA B N 1
ATOM 3207 C CA . ALA B 1 169 ? -3.703 8.227 12.164 1 98.5 169 ALA B CA 1
ATOM 3208 C C . ALA B 1 169 ? -3.254 7.07 13.047 1 98.5 169 ALA B C 1
ATOM 3210 O O . ALA B 1 169 ? -3.564 5.91 12.766 1 98.5 169 ALA B O 1
ATOM 3211 N N . SER B 1 170 ? -2.52 7.387 14.062 1 98 170 SER B N 1
ATOM 3212 C CA . SER B 1 170 ? -2.078 6.457 15.094 1 98 170 SER B CA 1
ATOM 3213 C C . SER B 1 170 ? -2.756 6.746 16.422 1 98 170 SER B C 1
ATOM 3215 O O . SER B 1 170 ? -3.061 7.898 16.734 1 98 170 SER B O 1
ATOM 3217 N N . GLY B 1 171 ? -2.977 5.715 17.281 1 97.56 171 GLY B N 1
ATOM 3218 C CA . GLY B 1 171 ? -3.645 5.906 18.547 1 97.56 171 GLY B CA 1
ATOM 3219 C C . GLY B 1 171 ? -5.125 6.215 18.406 1 97.56 171 GLY B C 1
ATOM 3220 O O . GLY B 1 171 ? -5.773 5.75 17.469 1 97.56 171 GLY B O 1
ATOM 3221 N N . ALA B 1 172 ? -5.695 6.871 19.391 1 97.62 172 ALA B N 1
ATOM 3222 C CA . ALA B 1 172 ? -7.078 7.324 19.281 1 97.62 172 ALA B CA 1
ATOM 3223 C C . ALA B 1 172 ? -7.227 8.383 18.188 1 97.62 172 ALA B C 1
ATOM 3225 O O . ALA B 1 172 ? -6.449 9.344 18.141 1 97.62 172 ALA B O 1
ATOM 3226 N N . ALA B 1 173 ? -8.211 8.156 17.297 1 97.5 173 ALA B N 1
ATOM 3227 C CA . ALA B 1 173 ? -8.297 9.039 16.141 1 97.5 173 ALA B CA 1
ATOM 3228 C C . ALA B 1 173 ? -9.727 9.133 15.617 1 97.5 173 ALA B C 1
ATOM 3230 O O . ALA B 1 173 ? -10.523 8.219 15.812 1 97.5 173 ALA B O 1
ATOM 3231 N N . ALA B 1 174 ? -9.984 10.25 14.977 1 97.69 174 ALA B N 1
ATOM 3232 C CA . ALA B 1 174 ? -11.266 10.461 14.305 1 97.69 174 ALA B CA 1
ATOM 3233 C C . ALA B 1 174 ? -11.078 11.289 13.039 1 97.69 174 ALA B C 1
ATOM 3235 O O . ALA B 1 174 ? -10.352 12.281 13.031 1 97.69 174 ALA B O 1
ATOM 3236 N N . TRP B 1 175 ? -11.656 10.82 11.961 1 97.81 175 TRP B N 1
ATOM 3237 C CA . TRP B 1 175 ? -11.727 11.547 10.703 1 97.81 175 TRP B CA 1
ATOM 3238 C C . TRP B 1 175 ? -13.18 11.859 10.336 1 97.81 175 TRP B C 1
ATOM 3240 O O . TRP B 1 175 ? -14.055 11.008 10.477 1 97.81 175 TRP B O 1
ATOM 3250 N N . GLN B 1 176 ? -13.383 13.047 9.906 1 97.69 176 GLN B N 1
ATOM 3251 C CA . GLN B 1 176 ? -14.664 13.438 9.312 1 97.69 176 GLN B CA 1
ATOM 3252 C C . GLN B 1 176 ? -14.594 13.414 7.793 1 97.69 176 GLN B C 1
ATOM 3254 O O . GLN B 1 176 ? -13.633 13.914 7.199 1 97.69 176 GLN B O 1
ATOM 3259 N N . LEU B 1 177 ? -15.578 12.828 7.215 1 97.19 177 LEU B N 1
ATOM 3260 C CA . LEU B 1 177 ? -15.672 12.703 5.766 1 97.19 177 LEU B CA 1
ATOM 3261 C C . LEU B 1 177 ? -16.891 13.453 5.238 1 97.19 177 LEU B C 1
ATOM 3263 O O . LEU B 1 177 ? -17.984 13.344 5.797 1 97.19 177 LEU B O 1
ATOM 3267 N N . CYS B 1 178 ? -16.719 14.25 4.223 1 97.12 178 CYS B N 1
ATOM 3268 C CA . CYS B 1 178 ? -17.812 14.953 3.562 1 97.12 178 CYS B CA 1
ATOM 3269 C C . CYS B 1 178 ? -17.828 14.672 2.064 1 97.12 178 CYS B C 1
ATOM 3271 O O . CYS B 1 178 ? -16.828 14.898 1.383 1 97.12 178 CYS B O 1
ATOM 3273 N N . GLY B 1 179 ? -18.859 14.156 1.566 1 96.19 179 GLY B N 1
ATOM 3274 C CA . GLY B 1 179 ? -19.031 13.805 0.163 1 96.19 179 GLY B CA 1
ATOM 3275 C C . GLY B 1 179 ? -20.469 13.547 -0.224 1 96.19 179 GLY B C 1
ATOM 3276 O O . GLY B 1 179 ? -21.391 14.211 0.265 1 96.19 179 GLY B O 1
ATOM 3277 N N . GLN B 1 180 ? -20.641 12.68 -1.178 1 96.31 180 GLN B N 1
ATOM 3278 C CA . GLN B 1 180 ? -21.969 12.289 -1.642 1 96.31 180 GLN B CA 1
ATOM 3279 C C . GLN B 1 180 ? -22.297 10.859 -1.213 1 96.31 180 GLN B C 1
ATOM 3281 O O . GLN B 1 180 ? -21.406 10 -1.152 1 96.31 180 GLN B O 1
ATOM 3286 N N . PRO B 1 181 ? -23.625 10.703 -0.943 1 96.62 181 PRO B N 1
ATOM 3287 C CA . PRO B 1 181 ? -24 9.312 -0.673 1 96.62 181 PRO B CA 1
ATOM 3288 C C . PRO B 1 181 ? -23.531 8.352 -1.763 1 96.62 181 PRO B C 1
ATOM 3290 O O . PRO B 1 181 ? -23.641 8.664 -2.951 1 96.62 181 PRO B O 1
ATOM 3293 N N . GLY B 1 182 ? -22.953 7.281 -1.35 1 95.94 182 GLY B N 1
ATOM 3294 C CA . GLY B 1 182 ? -22.453 6.305 -2.307 1 95.94 182 GLY B CA 1
ATOM 3295 C C . GLY B 1 182 ? -20.953 6.348 -2.48 1 95.94 182 GLY B C 1
ATOM 3296 O O . GLY B 1 182 ? -20.344 5.387 -2.957 1 95.94 182 GLY B O 1
ATOM 3297 N N . ASP B 1 183 ? -20.328 7.5 -2.07 1 95.19 183 ASP B N 1
ATOM 3298 C CA . ASP B 1 183 ? -18.859 7.582 -2.129 1 95.19 183 ASP B CA 1
ATOM 3299 C C . ASP B 1 183 ? -18.219 6.496 -1.271 1 95.19 183 ASP B C 1
ATOM 3301 O O . ASP B 1 183 ? -18.625 6.273 -0.129 1 95.19 183 ASP B O 1
ATOM 3305 N N . LYS B 1 184 ? -17.266 5.836 -1.781 1 94.94 184 LYS B N 1
ATOM 3306 C CA . LYS B 1 184 ? -16.656 4.688 -1.111 1 94.94 184 LYS B CA 1
ATOM 3307 C C . LYS B 1 184 ? -15.711 5.137 -0.01 1 94.94 184 LYS B C 1
ATOM 3309 O O . LYS B 1 184 ? -15.062 6.18 -0.129 1 94.94 184 LYS B O 1
ATOM 3314 N N . VAL B 1 185 ? -15.727 4.348 1.029 1 96.75 185 VAL B N 1
ATOM 3315 C CA . VAL B 1 185 ? -14.82 4.539 2.162 1 96.75 185 VAL B CA 1
ATOM 3316 C C . VAL B 1 185 ? -14.219 3.199 2.574 1 96.75 185 VAL B C 1
ATOM 3318 O O . VAL B 1 185 ? -14.945 2.24 2.84 1 96.75 185 VAL B O 1
ATOM 3321 N N . SER B 1 186 ? -12.922 3.109 2.605 1 97 186 SER B N 1
ATOM 3322 C CA . SER B 1 186 ? -12.234 1.899 3.047 1 97 186 SER B CA 1
ATOM 3323 C C . SER B 1 186 ? -11.32 2.184 4.23 1 97 186 SER B C 1
ATOM 3325 O O . SER B 1 186 ? -10.609 3.193 4.246 1 97 186 SER B O 1
ATOM 3327 N N . VAL B 1 187 ? -11.383 1.319 5.23 1 98.19 187 VAL B N 1
ATOM 3328 C CA . VAL B 1 187 ? -10.477 1.419 6.367 1 98.19 187 VAL B CA 1
ATOM 3329 C C . VAL B 1 187 ? -9.57 0.187 6.422 1 98.19 187 VAL B C 1
ATOM 3331 O O . VAL B 1 187 ? -10.055 -0.944 6.305 1 98.19 187 VAL B O 1
ATOM 3334 N N . PHE B 1 188 ? -8.297 0.399 6.527 1 98.38 188 PHE B N 1
ATOM 3335 C CA . PHE B 1 188 ? -7.324 -0.674 6.719 1 98.38 188 PHE B CA 1
ATOM 3336 C C . PHE B 1 188 ? -6.527 -0.459 8 1 98.38 188 PHE B C 1
ATOM 3338 O O . PHE B 1 188 ? -6.16 0.672 8.328 1 98.38 188 PHE B O 1
ATOM 3345 N N . ALA B 1 189 ? -6.27 -1.553 8.695 1 98.69 189 ALA B N 1
ATOM 3346 C CA . ALA B 1 189 ? -5.441 -1.521 9.898 1 98.69 189 ALA B CA 1
ATOM 3347 C C . ALA B 1 189 ? -3.992 -1.866 9.578 1 98.69 189 ALA B C 1
ATOM 3349 O O . ALA B 1 189 ? -3.688 -2.994 9.18 1 98.69 189 ALA B O 1
ATOM 3350 N N . LEU B 1 190 ? -3.092 -0.934 9.758 1 98.56 190 LEU B N 1
ATOM 3351 C CA . LEU B 1 190 ? -1.671 -1.22 9.602 1 98.56 190 LEU B CA 1
ATOM 3352 C C . LEU B 1 190 ? -1.127 -1.959 10.82 1 98.56 190 LEU B C 1
ATOM 3354 O O . LEU B 1 190 ? -0.18 -2.74 10.711 1 98.56 190 LEU B O 1
ATOM 3358 N N . SER B 1 191 ? -1.597 -1.688 11.938 1 98.12 191 SER B N 1
ATOM 3359 C CA . SER B 1 191 ? -1.521 -2.465 13.172 1 98.12 191 SER B CA 1
ATOM 3360 C C . SER B 1 191 ? -2.91 -2.717 13.75 1 98.12 191 SER B C 1
ATOM 3362 O O . SER B 1 191 ? -3.883 -2.082 13.344 1 98.12 191 SER B O 1
ATOM 3364 N N . PRO B 1 192 ? -3.125 -3.689 14.641 1 98 192 PRO B N 1
ATOM 3365 C CA . PRO B 1 192 ? -4.477 -3.984 15.117 1 98 192 PRO B CA 1
ATOM 3366 C C . PRO B 1 192 ? -5.215 -2.74 15.609 1 98 192 PRO B C 1
ATOM 3368 O O . PRO B 1 192 ? -4.707 -2.014 16.469 1 98 192 PRO B O 1
ATOM 3371 N N . LEU B 1 193 ? -6.363 -2.471 15.008 1 98.19 193 LEU B N 1
ATOM 3372 C CA . LEU B 1 193 ? -7.23 -1.371 15.422 1 98.19 193 LEU B CA 1
ATOM 3373 C C . LEU B 1 193 ? -8.25 -1.842 16.453 1 98.19 193 LEU B C 1
ATOM 3375 O O . LEU B 1 193 ? -8.859 -2.904 16.281 1 98.19 193 LEU B O 1
ATOM 3379 N N . GLN B 1 194 ? -8.414 -1.072 17.469 1 98.56 194 GLN B N 1
ATOM 3380 C CA . GLN B 1 194 ? -9.453 -1.339 18.453 1 98.56 194 GLN B CA 1
ATOM 3381 C C . GLN B 1 194 ? -10.5 -0.225 18.469 1 98.56 194 GLN B C 1
ATOM 3383 O O . GLN B 1 194 ? -10.172 0.943 18.25 1 98.56 194 GLN B O 1
ATOM 3388 N N . GLY B 1 195 ? -11.727 -0.648 18.625 1 98.38 195 GLY B N 1
ATOM 3389 C CA . GLY B 1 195 ? -12.789 0.316 18.859 1 98.38 195 GLY B CA 1
ATOM 3390 C C . GLY B 1 195 ? -13.195 1.07 17.609 1 98.38 195 GLY B C 1
ATOM 3391 O O . GLY B 1 195 ? -13.539 2.254 17.672 1 98.38 195 GLY B O 1
ATOM 3392 N N . LEU B 1 196 ? -13.125 0.498 16.422 1 98.44 196 LEU B N 1
ATOM 3393 C CA . LEU B 1 196 ? -13.547 1.138 15.18 1 98.44 196 LEU B CA 1
ATOM 3394 C C . LEU B 1 196 ? -15.047 1.415 15.195 1 98.44 196 LEU B C 1
ATOM 3396 O O . LEU B 1 196 ? -15.844 0.521 15.492 1 98.44 196 LEU B O 1
ATOM 3400 N N . ARG B 1 197 ? -15.367 2.617 14.969 1 98.25 197 ARG B N 1
ATOM 3401 C CA . ARG B 1 197 ? -16.75 3.059 14.969 1 98.25 197 ARG B CA 1
ATOM 3402 C C . ARG B 1 197 ? -17.047 3.947 13.766 1 98.25 197 ARG B C 1
ATOM 3404 O O . ARG B 1 197 ? -16.234 4.805 13.406 1 98.25 197 ARG B O 1
ATOM 3411 N N . TYR B 1 198 ? -18.172 3.701 13.148 1 97.44 198 TYR B N 1
ATOM 3412 C CA . TYR B 1 198 ? -18.625 4.52 12.031 1 97.44 198 TYR B CA 1
ATOM 3413 C C . TYR B 1 198 ? -19.891 5.293 12.406 1 97.44 198 TYR B C 1
ATOM 3415 O O . TYR B 1 198 ? -20.734 4.789 13.156 1 97.44 198 TYR B O 1
ATOM 3423 N N . GLN B 1 199 ? -20.016 6.406 12 1 96.88 199 GLN B N 1
ATOM 3424 C CA . GLN B 1 199 ? -21.266 7.164 11.914 1 96.88 199 GLN B CA 1
ATOM 3425 C C . GLN B 1 199 ? -21.469 7.727 10.516 1 96.88 199 GLN B C 1
ATOM 3427 O O . GLN B 1 199 ? -20.578 8.375 9.961 1 96.88 199 GLN B O 1
ATOM 3432 N N . GLY B 1 200 ? -22.609 7.41 9.898 1 96.94 200 GLY B N 1
ATOM 3433 C CA . GLY B 1 200 ? -22.922 7.988 8.602 1 96.94 200 GLY B CA 1
ATOM 3434 C C . GLY B 1 200 ? -22.484 7.121 7.438 1 96.94 200 GLY B C 1
ATOM 3435 O O . GLY B 1 200 ? -22.484 7.566 6.289 1 96.94 200 GLY B O 1
ATOM 3436 N N . LEU B 1 201 ? -22.031 5.914 7.684 1 97.12 201 LEU B N 1
ATOM 3437 C CA . LEU B 1 201 ? -21.688 4.969 6.625 1 97.12 201 LEU B CA 1
ATOM 3438 C C . LEU B 1 201 ? -22.766 3.908 6.469 1 97.12 201 LEU B C 1
ATOM 3440 O O . LEU B 1 201 ? -23.609 3.73 7.355 1 97.12 201 LEU B O 1
ATOM 3444 N N . ARG B 1 202 ? -22.75 3.303 5.359 1 95.31 202 ARG B N 1
ATOM 3445 C CA . ARG B 1 202 ? -23.781 2.328 5.02 1 95.31 202 ARG B CA 1
ATOM 3446 C C . ARG B 1 202 ? -23.734 1.135 5.965 1 95.31 202 ARG B C 1
ATOM 3448 O O . ARG B 1 202 ? -24.766 0.743 6.52 1 95.31 202 ARG B O 1
ATOM 3455 N N . TRP B 1 203 ? -22.531 0.524 6.141 1 93.19 203 TRP B N 1
ATOM 3456 C CA . TRP B 1 203 ? -22.359 -0.592 7.066 1 93.19 203 TRP B CA 1
ATOM 3457 C C . TRP B 1 203 ? -21.844 -0.11 8.414 1 93.19 203 TRP B C 1
ATOM 3459 O O . TRP B 1 203 ? -21.031 0.816 8.477 1 93.19 203 TRP B O 1
ATOM 3469 N N . ARG B 1 204 ? -22.234 -0.726 9.406 1 91 204 ARG B N 1
ATOM 3470 C CA . ARG B 1 204 ? -22 -0.217 10.75 1 91 204 ARG B CA 1
ATOM 3471 C C . ARG B 1 204 ? -20.766 -0.869 11.375 1 91 204 ARG B C 1
ATOM 3473 O O . ARG B 1 204 ? -20.391 -1.972 10.984 1 91 204 ARG B O 1
ATOM 3480 N N . ALA B 1 205 ? -20.125 -0.218 12.203 1 94.38 205 ALA B N 1
ATOM 3481 C CA . ALA B 1 205 ? -19.094 -0.66 13.141 1 94.38 205 ALA B CA 1
ATOM 3482 C C . ALA B 1 205 ? -19.234 0.04 14.492 1 94.38 205 ALA B C 1
ATOM 3484 O O . ALA B 1 205 ? -19.359 1.267 14.555 1 94.38 205 ALA B O 1
ATOM 3485 N N . ASP B 1 206 ? -19.406 -0.69 15.508 1 96 206 ASP B N 1
ATOM 3486 C CA . ASP B 1 206 ? -19.562 -0.169 16.859 1 96 206 ASP B CA 1
ATOM 3487 C C . ASP B 1 206 ? -18.578 -0.83 17.812 1 96 206 ASP B C 1
ATOM 3489 O O . ASP B 1 206 ? -18.953 -1.654 18.656 1 96 206 ASP B O 1
ATOM 3493 N N . GLY B 1 207 ? -17.406 -0.377 17.719 1 96.69 207 GLY B N 1
ATOM 3494 C CA . GLY B 1 207 ? -16.359 -0.92 18.562 1 96.69 207 GLY B CA 1
ATOM 3495 C C . GLY B 1 207 ? -15.695 -2.148 17.969 1 96.69 207 GLY B C 1
ATOM 3496 O O . GLY B 1 207 ? -15.359 -3.088 18.688 1 96.69 207 GLY B O 1
ATOM 3497 N N . LEU B 1 208 ? -15.555 -2.213 16.719 1 96.31 208 LEU B N 1
ATOM 3498 C CA . LEU B 1 208 ? -15.008 -3.352 15.984 1 96.31 208 LEU B CA 1
ATOM 3499 C C . LEU B 1 208 ? -13.492 -3.436 16.156 1 96.31 208 LEU B C 1
ATOM 3501 O O . LEU B 1 208 ? -12.797 -2.418 16.109 1 96.31 208 LEU B O 1
ATOM 3505 N N . ALA B 1 209 ? -13.008 -4.609 16.516 1 98.06 209 ALA B N 1
ATOM 3506 C CA . ALA B 1 209 ? -11.578 -4.887 16.406 1 98.06 209 ALA B CA 1
ATOM 3507 C C . ALA B 1 209 ? -11.203 -5.293 14.984 1 98.06 209 ALA B C 1
ATOM 3509 O O . ALA B 1 209 ? -11.789 -6.219 14.43 1 98.06 209 ALA B O 1
ATOM 3510 N N . LEU B 1 210 ? -10.336 -4.59 14.367 1 97.62 210 LEU B N 1
ATOM 3511 C CA . LEU B 1 210 ? -9.914 -4.848 12.992 1 97.62 210 LEU B CA 1
ATOM 3512 C C . LEU B 1 210 ? -8.453 -5.273 12.945 1 97.62 210 LEU B C 1
ATOM 3514 O O . LEU B 1 210 ? -7.559 -4.469 13.219 1 97.62 210 LEU B O 1
ATOM 3518 N N . PRO B 1 211 ? -8.141 -6.562 12.648 1 97.56 211 PRO B N 1
ATOM 3519 C CA . PRO B 1 211 ? -6.75 -6.996 12.508 1 97.56 211 PRO B CA 1
ATOM 3520 C C . PRO B 1 211 ? -6.113 -6.535 11.203 1 97.56 211 PRO B C 1
ATOM 3522 O O . PRO B 1 211 ? -6.824 -6.16 10.266 1 97.56 211 PRO B O 1
ATOM 3525 N N . PRO B 1 212 ? -4.801 -6.52 11.164 1 98.06 212 PRO B N 1
ATOM 3526 C CA . PRO B 1 212 ? -4.137 -6.246 9.883 1 98.06 212 PRO B CA 1
ATOM 3527 C C . PRO B 1 212 ? -4.34 -7.359 8.859 1 98.06 212 PRO B C 1
ATOM 3529 O O . PRO B 1 212 ? -4.754 -8.469 9.219 1 98.06 212 PRO B O 1
ATOM 3532 N N . PHE B 1 213 ? -4.145 -7.047 7.594 1 97.62 213 PHE B N 1
ATOM 3533 C CA . PHE B 1 213 ? -4.027 -7.977 6.48 1 97.62 213 PHE B CA 1
ATOM 3534 C C . PHE B 1 213 ? -5.383 -8.578 6.133 1 97.62 213 PHE B C 1
ATOM 3536 O O . PHE B 1 213 ? -5.469 -9.727 5.703 1 97.62 213 PHE B O 1
ATOM 3543 N N . VAL B 1 214 ? -6.434 -7.809 6.465 1 95.94 214 VAL B N 1
ATOM 3544 C CA . VAL B 1 214 ? -7.773 -8.133 5.992 1 95.94 214 VAL B CA 1
ATOM 3545 C C . VAL B 1 214 ? -8.367 -6.934 5.266 1 95.94 214 VAL B C 1
ATOM 3547 O O . VAL B 1 214 ? -7.898 -5.805 5.426 1 95.94 214 VAL B O 1
ATOM 3550 N N . ALA B 1 215 ? -9.336 -7.199 4.449 1 95.19 215 ALA B N 1
ATOM 3551 C CA . ALA B 1 215 ? -10.062 -6.129 3.766 1 95.19 215 ALA B CA 1
ATOM 3552 C C . ALA B 1 215 ? -11.508 -6.055 4.246 1 95.19 215 ALA B C 1
ATOM 3554 O O . ALA B 1 215 ? -12.391 -5.621 3.502 1 95.19 215 ALA B O 1
ATOM 3555 N N . LEU B 1 216 ? -11.758 -6.445 5.445 1 92.94 216 LEU B N 1
ATOM 3556 C CA . LEU B 1 216 ? -13.094 -6.512 6.035 1 92.94 216 LEU B CA 1
ATOM 3557 C C . LEU B 1 216 ? -13.758 -5.141 6.023 1 92.94 216 LEU B C 1
ATOM 3559 O O . LEU B 1 216 ? -14.961 -5.035 5.777 1 92.94 216 LEU B O 1
ATOM 3563 N N . ALA B 1 217 ? -13.023 -4.082 6.293 1 95 217 ALA B N 1
ATOM 3564 C CA . ALA B 1 217 ? -13.562 -2.732 6.434 1 95 217 ALA B CA 1
ATOM 3565 C C . ALA B 1 217 ? -13.359 -1.923 5.156 1 95 217 ALA B C 1
ATOM 3567 O O . ALA B 1 217 ? -13.289 -0.693 5.199 1 95 217 ALA B O 1
ATOM 3568 N N . ALA B 1 218 ? -13.164 -2.629 4.039 1 93.31 218 ALA B N 1
ATOM 3569 C CA . ALA B 1 218 ? -13.031 -1.965 2.746 1 93.31 218 ALA B CA 1
ATOM 3570 C C . ALA B 1 218 ? -14.383 -1.826 2.057 1 93.31 218 ALA B C 1
ATOM 3572 O O . ALA B 1 218 ? -15.312 -2.594 2.334 1 93.31 218 ALA B O 1
ATOM 3573 N N . ARG B 1 219 ? -14.492 -0.786 1.268 1 90.88 219 ARG B N 1
ATOM 3574 C CA . ARG B 1 219 ? -15.586 -0.546 0.326 1 90.88 219 ARG B CA 1
ATOM 3575 C C . ARG B 1 219 ? -16.906 -0.306 1.06 1 90.88 219 ARG B C 1
ATOM 3577 O O . ARG B 1 219 ? -17.938 -0.852 0.678 1 90.88 219 ARG B O 1
ATOM 3584 N N . ASN B 1 220 ? -16.828 0.27 2.213 1 94.12 220 ASN B N 1
ATOM 3585 C CA . ASN B 1 220 ? -18.031 0.897 2.756 1 94.12 220 ASN B CA 1
ATOM 3586 C C . ASN B 1 220 ? -18.484 2.084 1.907 1 94.12 220 ASN B C 1
ATOM 3588 O O . ASN B 1 220 ? -17.953 2.305 0.816 1 94.12 220 ASN B O 1
ATOM 3592 N N . ALA B 1 221 ? -19.531 2.742 2.322 1 95.81 221 ALA B N 1
ATOM 3593 C CA . ALA B 1 221 ? -19.984 3.893 1.55 1 95.81 221 ALA B CA 1
ATOM 3594 C C . ALA B 1 221 ? -20.672 4.922 2.449 1 95.81 221 ALA B C 1
ATOM 3596 O O . ALA B 1 221 ? -21.266 4.57 3.465 1 95.81 221 ALA B O 1
ATOM 3597 N N . LEU B 1 222 ? -20.516 6.184 2.008 1 96.94 222 LEU B N 1
ATOM 3598 C CA . LEU B 1 222 ? -21.281 7.227 2.689 1 96.94 222 LEU B CA 1
ATOM 3599 C C . LEU B 1 222 ? -22.781 6.984 2.555 1 96.94 222 LEU B C 1
ATOM 3601 O O . LEU B 1 222 ? -23.266 6.727 1.456 1 96.94 222 LEU B O 1
ATOM 3605 N N . ALA B 1 223 ? -23.469 7.004 3.611 1 97.25 223 ALA B N 1
ATOM 3606 C CA . ALA B 1 223 ? -24.922 6.902 3.611 1 97.25 223 ALA B CA 1
ATOM 3607 C C . ALA B 1 223 ? -25.578 8.281 3.568 1 97.25 223 ALA B C 1
ATOM 3609 O O . ALA B 1 223 ? -26.75 8.414 3.236 1 97.25 223 ALA B O 1
ATOM 3610 N N . ALA B 1 224 ? -24.797 9.266 4.008 1 93.69 224 ALA B N 1
ATOM 3611 C CA . ALA B 1 224 ? -25.172 10.672 4.043 1 93.69 224 ALA B CA 1
ATOM 3612 C C . ALA B 1 224 ? -24.047 11.555 3.518 1 93.69 224 ALA B C 1
ATOM 3614 O O . ALA B 1 224 ? -23.016 11.055 3.055 1 93.69 224 ALA B O 1
ATOM 3615 N N . GLU B 1 225 ? -24.266 12.844 3.52 1 94.94 225 GLU B N 1
ATOM 3616 C CA . GLU B 1 225 ? -23.281 13.773 2.99 1 94.94 225 GLU B CA 1
ATOM 3617 C C . GLU B 1 225 ? -22.078 13.883 3.918 1 94.94 225 GLU B C 1
ATOM 3619 O O . GLU B 1 225 ? -21.031 14.406 3.525 1 94.94 225 GLU B O 1
ATOM 3624 N N . ALA B 1 226 ? -22.312 13.359 5.105 1 95.88 226 ALA B N 1
ATOM 3625 C CA . ALA B 1 226 ? -21.219 13.398 6.074 1 95.88 226 ALA B CA 1
ATOM 3626 C C . ALA B 1 226 ? -21.141 12.094 6.859 1 95.88 226 ALA B C 1
ATOM 3628 O O . ALA B 1 226 ? -22.156 11.438 7.098 1 95.88 226 ALA B O 1
ATOM 3629 N N . ALA B 1 227 ? -19.906 11.711 7.207 1 97.62 227 ALA B N 1
ATOM 3630 C CA . ALA B 1 227 ? -19.656 10.523 8.023 1 97.62 227 ALA B CA 1
ATOM 3631 C C . ALA B 1 227 ? -18.438 10.727 8.914 1 97.62 227 ALA B C 1
ATOM 3633 O O . ALA B 1 227 ? -17.641 11.641 8.695 1 97.62 227 ALA B O 1
ATOM 3634 N N . THR B 1 228 ? -18.391 9.969 9.953 1 97.62 228 THR B N 1
ATOM 3635 C CA . THR B 1 228 ? -17.234 9.945 10.828 1 97.62 228 THR B CA 1
ATOM 3636 C C . THR B 1 228 ? -16.672 8.531 10.961 1 97.62 228 THR B C 1
ATOM 3638 O O . THR B 1 228 ? -17.438 7.57 11.086 1 97.62 228 THR B O 1
ATOM 3641 N N . VAL B 1 229 ? -15.398 8.398 10.891 1 98.44 229 VAL B N 1
ATOM 3642 C CA . VAL B 1 229 ? -14.664 7.168 11.172 1 98.44 229 VAL B CA 1
ATOM 3643 C C . VAL B 1 229 ? -13.734 7.387 12.367 1 98.44 229 VAL B C 1
ATOM 3645 O O . VAL B 1 229 ? -12.914 8.312 12.359 1 98.44 229 VAL B O 1
ATOM 3648 N N . ARG B 1 230 ? -13.852 6.555 13.398 1 98.31 230 ARG B N 1
ATOM 3649 C CA . ARG B 1 230 ? -13 6.738 14.57 1 98.31 230 ARG B CA 1
ATOM 3650 C C . ARG B 1 230 ? -12.562 5.395 15.148 1 98.31 230 ARG B C 1
ATOM 3652 O O . ARG B 1 230 ? -13.219 4.375 14.922 1 98.31 230 ARG B O 1
ATOM 3659 N N . TRP B 1 231 ? -11.43 5.371 15.828 1 98.69 231 TRP B N 1
ATOM 3660 C CA . TRP B 1 231 ? -10.953 4.203 16.578 1 98.69 231 TRP B CA 1
ATOM 3661 C C . TRP B 1 231 ? -10.195 4.625 17.828 1 98.69 231 TRP B C 1
ATOM 3663 O O . TRP B 1 231 ? -9.844 5.797 17.969 1 98.69 231 TRP B O 1
ATOM 3673 N N . GLN B 1 232 ? -9.938 3.684 18.719 1 98.5 232 GLN B N 1
ATOM 3674 C CA . GLN B 1 232 ? -9.391 4.004 20.031 1 98.5 232 GLN B CA 1
ATOM 3675 C C . GLN B 1 232 ? -7.883 3.758 20.078 1 98.5 232 GLN B C 1
ATOM 3677 O O . GLN B 1 232 ? -7.172 4.371 20.875 1 98.5 232 GLN B O 1
ATOM 3682 N N . SER B 1 233 ? -7.461 2.803 19.375 1 98.5 233 SER B N 1
ATOM 3683 C CA . SER B 1 233 ? -6.031 2.521 19.328 1 98.5 233 SER B CA 1
ATOM 3684 C C . SER B 1 233 ? -5.637 1.817 18.047 1 98.5 233 SER B C 1
ATOM 3686 O O . SER B 1 233 ? -6.492 1.271 17.344 1 98.5 233 SER B O 1
ATOM 3688 N N . GLY B 1 234 ? -4.309 1.865 17.703 1 98.5 234 GLY B N 1
ATOM 3689 C CA . GLY B 1 234 ? -3.775 1.233 16.516 1 98.5 234 GLY B CA 1
ATOM 3690 C C . GLY B 1 234 ? -3.432 2.225 15.414 1 98.5 234 GLY B C 1
ATOM 3691 O O . GLY B 1 234 ? -3.605 3.434 15.586 1 98.5 234 GLY B O 1
ATOM 3692 N N . ASP B 1 235 ? -2.834 1.746 14.367 1 98.75 235 ASP B N 1
ATOM 3693 C CA . ASP B 1 235 ? -2.502 2.529 13.18 1 98.75 235 ASP B CA 1
ATOM 3694 C C . ASP B 1 235 ? -3.479 2.242 12.047 1 98.75 235 ASP B C 1
ATOM 3696 O O . ASP B 1 235 ? -3.496 1.138 11.5 1 98.75 235 ASP B O 1
ATOM 3700 N N . GLY B 1 236 ? -4.289 3.26 11.711 1 98.69 236 GLY B N 1
ATOM 3701 C CA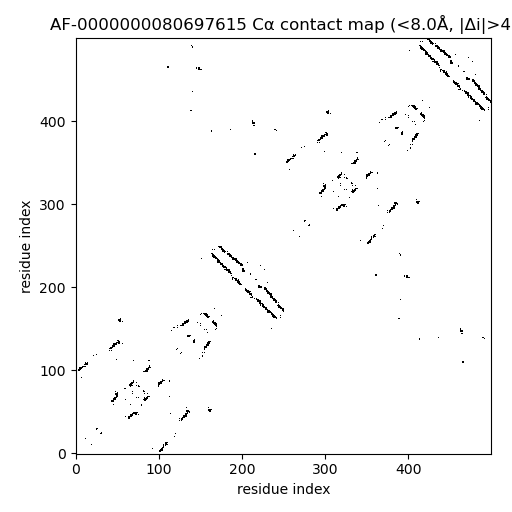 . GLY B 1 236 ? -5.309 3.072 10.695 1 98.69 236 GLY B CA 1
ATOM 3702 C C . GLY B 1 236 ? -5.164 4.02 9.523 1 98.69 236 GLY B C 1
ATOM 3703 O O . GLY B 1 236 ? -4.574 5.094 9.656 1 98.69 236 GLY B O 1
ATOM 3704 N N . VAL B 1 237 ? -5.641 3.613 8.367 1 98.69 237 VAL B N 1
ATOM 3705 C CA . VAL B 1 237 ? -5.695 4.469 7.18 1 98.69 237 VAL B CA 1
ATOM 3706 C C . VAL B 1 237 ? -7.086 4.398 6.559 1 98.69 237 VAL B C 1
ATOM 3708 O O . VAL B 1 237 ? -7.648 3.312 6.398 1 98.69 237 VAL B O 1
ATOM 3711 N N . VAL B 1 238 ? -7.66 5.523 6.242 1 98.5 238 VAL B N 1
ATOM 3712 C CA . VAL B 1 238 ? -8.953 5.656 5.582 1 98.5 238 VAL B CA 1
ATOM 3713 C C . VAL B 1 238 ? -8.75 6.09 4.133 1 98.5 238 VAL B C 1
ATOM 3715 O O . VAL B 1 238 ? -8.078 7.09 3.863 1 98.5 238 VAL B O 1
ATOM 3718 N N . PHE B 1 239 ? -9.25 5.355 3.219 1 97.06 239 PHE B N 1
ATOM 3719 C CA . PHE B 1 239 ? -9.195 5.668 1.796 1 97.06 239 PHE B CA 1
ATOM 3720 C C . PHE B 1 239 ? -10.508 6.266 1.318 1 97.06 239 PHE B C 1
ATOM 3722 O O . PHE B 1 239 ? -11.586 5.75 1.635 1 97.06 239 PHE B O 1
ATOM 3729 N N . THR B 1 240 ? -10.469 7.309 0.568 1 96.12 240 THR B N 1
ATOM 3730 C CA . THR B 1 240 ? -11.641 7.898 -0.07 1 96.12 240 THR B CA 1
ATOM 3731 C C . THR B 1 240 ? -11.328 8.297 -1.509 1 96.12 240 THR B C 1
ATOM 3733 O O . THR B 1 240 ? -10.172 8.562 -1.849 1 96.12 240 THR B O 1
ATOM 3736 N N . PRO B 1 241 ? -12.328 8.234 -2.393 1 93.62 241 PRO B N 1
ATOM 3737 C CA . PRO B 1 241 ? -12.117 8.727 -3.754 1 93.62 241 PRO B CA 1
ATOM 3738 C C . PRO B 1 241 ? -11.906 10.242 -3.805 1 93.62 241 PRO B C 1
ATOM 3740 O O . PRO B 1 241 ? -12.094 10.93 -2.795 1 93.62 241 PRO B O 1
ATOM 3743 N N . PRO B 1 242 ? -11.461 10.57 -5.039 1 89.19 242 PRO B N 1
ATOM 3744 C CA . PRO B 1 242 ? -11.383 12.023 -5.191 1 89.19 242 PRO B CA 1
ATOM 3745 C C . PRO B 1 242 ? -12.727 12.719 -4.988 1 89.19 242 PRO B C 1
ATOM 3747 O O . PRO B 1 242 ? -13.773 12.156 -5.32 1 89.19 242 PRO B O 1
ATOM 3750 N N . GLY B 1 243 ? -12.812 13.797 -4.441 1 88.69 243 GLY B N 1
ATOM 3751 C CA . GLY B 1 243 ? -14.047 14.547 -4.262 1 88.69 243 GLY B CA 1
ATOM 3752 C C . GLY B 1 243 ? -14.555 14.531 -2.834 1 88.69 243 GLY B C 1
ATOM 3753 O O . GLY B 1 243 ? -15.359 15.383 -2.443 1 88.69 243 GLY B O 1
ATOM 3754 N N . VAL B 1 244 ? -14.172 13.492 -2.109 1 94.12 244 VAL B N 1
ATOM 3755 C CA . VAL B 1 244 ? -14.547 13.438 -0.7 1 94.12 244 VAL B CA 1
ATOM 3756 C C . VAL B 1 244 ? -13.586 14.289 0.124 1 94.12 244 VAL B C 1
ATOM 3758 O O . VAL B 1 244 ? -12.367 14.125 0.029 1 94.12 244 VAL B O 1
ATOM 3761 N N . THR B 1 245 ? -14.125 15.219 0.89 1 94.31 245 THR B N 1
ATOM 3762 C CA . THR B 1 245 ? -13.305 16.016 1.795 1 94.31 245 THR B CA 1
ATOM 3763 C C . THR B 1 245 ? -13.078 15.281 3.113 1 94.31 245 THR B C 1
ATOM 3765 O O . THR B 1 245 ? -14.031 14.805 3.734 1 94.31 245 THR B O 1
ATOM 3768 N N . VAL B 1 246 ? -11.844 15.156 3.494 1 95.38 246 VAL B N 1
ATOM 3769 C CA . VAL B 1 246 ? -11.477 14.477 4.73 1 95.38 246 VAL B CA 1
ATOM 3770 C C . VAL B 1 246 ? -10.836 15.469 5.695 1 95.38 246 VAL B C 1
ATOM 3772 O O . VAL B 1 246 ? -9.906 16.188 5.324 1 95.38 246 VAL B O 1
ATOM 3775 N N . VAL B 1 247 ? -11.336 15.469 6.914 1 93.25 247 VAL B N 1
ATOM 3776 C CA . VAL B 1 247 ? -10.875 16.453 7.898 1 93.25 247 VAL B CA 1
ATOM 3777 C C . VAL B 1 247 ? -10.469 15.727 9.18 1 93.25 247 VAL B C 1
ATOM 3779 O O . VAL B 1 247 ? -11.18 14.844 9.664 1 93.25 247 VAL B O 1
ATOM 3782 N N . TRP B 1 248 ? -9.289 16.094 9.656 1 94.31 248 TRP B N 1
ATOM 3783 C CA . TRP B 1 248 ? -8.867 15.586 10.961 1 94.31 248 TRP B CA 1
ATOM 3784 C C . TRP B 1 248 ? -9.797 16.078 12.062 1 94.31 248 TRP B C 1
ATOM 3786 O O . TRP B 1 248 ? -10.047 17.281 12.195 1 94.31 248 TRP B O 1
ATOM 3796 N N . ALA B 1 249 ? -10.336 15.133 12.836 1 91.44 249 ALA B N 1
ATOM 3797 C CA . ALA B 1 249 ? -11.328 15.492 13.852 1 91.44 249 ALA B CA 1
ATOM 3798 C C . ALA B 1 249 ? -10.812 15.156 15.25 1 91.44 249 ALA B C 1
ATOM 3800 O O . ALA B 1 249 ? -11.57 15.219 16.219 1 91.44 249 ALA B O 1
ATOM 3801 N N . GLY B 1 250 ? -9.602 14.711 15.398 1 88.88 250 GLY B N 1
ATOM 3802 C CA . GLY B 1 250 ? -9 14.477 16.703 1 88.88 250 GLY B CA 1
ATOM 3803 C C . GLY B 1 250 ? -8.672 13.008 16.938 1 88.88 250 GLY B C 1
ATOM 3804 O O . GLY B 1 250 ? -9.234 12.125 16.281 1 88.88 250 GLY B O 1
#

Organism: Cardiobacterium hominis (strain ATCC 15826 / DSM 8339 / NCTC 10426 / 6573) (NCBI:txid638300)